Protein 3FSC (pdb70)

Solvent-accessible surface area: 24774 Å² total; per-residue (Å²): 91,97,60,25,202,51,12,84,65,61,134,48,20,104,53,22,114,84,0,38,0,46,69,90,1,72,0,27,105,18,0,53,1,52,42,15,2,50,0,62,104,28,1,68,0,0,18,158,0,40,0,6,26,48,16,126,36,25,122,122,77,194,104,46,61,143,37,60,0,55,0,4,54,80,4,62,0,89,37,55,0,37,0,41,1,45,0,85,2,15,52,60,0,60,3,11,72,108,1,51,0,71,19,67,3,88,0,2,59,47,0,94,2,14,47,94,0,42,0,27,38,100,4,83,0,0,47,45,0,16,4,92,36,56,1,69,0,0,34,100,1,68,0,67,38,13,0,36,1,61,39,91,0,53,0,38,16,30,55,102,99,139,40,144,130,42,97,19,0,21,0,25,61,13,0,14,0,20,34,160,1,41,0,62,26,34,10,59,0,34,56,8,2,20,0,10,78,13,0,31,1,50,157,83,2,72,112,36,10,4,9,56,33,112,48,14,162,112,98,19,33,1,42,139,38,109,56,188,162,79,45,107,11,30,39,5,14,32,113,82,62,96,157,48,12,37,3,65,160,72,68,24,78,56,48,72,178,117,133,84,102,76,22,128,16,6,32,62,60,137,52,25,110,52,25,114,81,0,38,1,41,60,95,0,81,0,25,107,20,0,48,1,48,43,18,2,53,0,68,81,30,1,67,0,0,16,160,0,41,0,6,26,49,15,116,40,25,125,125,85,185,112,40,68,143,35,59,1,56,0,1,60,78,4,61,0,92,39,55,0,37,0,42,1,46,0,77,2,14,49,57,0,58,3,12,73,108,1,49,0,61,15,60,4,95,1,14,60,44,0,93,2,14,49,90,0,45,0,28,37,98,5,97,1,3,51,49,0,21,3,100,30,56,1,68,0,0,34,104,1,68,0,61,34,18,0,35,1,60,40,90,0,49,0,39,16,32,57,100,100,138,36,138,131,43,93,17,0,14,0,35,59,12,0,15,0,20,36,160,0,42,0,63,22,26,16,78,0,43,49,9,2,22,0,8,78,13,1,31,1,46,120,78,1,56,131,45,16,5,6,57,32,115,56,8,130,112,100,45,34,2,102,134,48,106,51,206,165,87,43,114,74,30,35,6,16,34,109,80,64,99,154,48,10,34,2,61,161,69,69,27,60,76,95,94,198

Nearest PDB structures (foldseek):
  3fsb-assembly1_A  TM=1.003E+00  e=9.621E-39  Thermoanaerobacterium thermosaccharolyticum
  7ojp-assembly7_U  TM=4.922E-01  e=7.222E-08  Pseudomonas paraeruginosa PA7
  3mqg-assembly1_B  TM=5.019E-01  e=1.246E-07  Bordetella petrii DSM 12804
  4egg-assembly1_A  TM=6.558E-01  e=7.843E-05  Staphylococcus aureus subsp. aureus COL
  7s45-assembly1_A  TM=4.860E-01  e=1.253E-05  Helicobacter pullorum

InterPro domains:
  IPR001451 Hexapeptide repeat [PF00132] (106-140)
  IPR001451 Hexapeptide repeat [PF14602] (9-30)
  IPR001451 Hexapeptide repeat [PF14602] (181-205)
  IPR011004 Trimeric LpxA-like superfamily [SSF51161] (4-222)
  IPR050179 Transferase hexapeptide repeat [PTHR43300] (99-226)

Radius of gyration: 34.43 Å; Cα contacts (8 Å, |Δi|>4): 1658; chains: 2; bounding box: 48×60×110 Å

B-factor: mean 18.95, std 17.23, range [1.0, 100.0]

Secondary structure (DSSP, 8-state):
-EE-SS-EE-TT-EE-SSEEE-TT-EE-TT-EE-SSEEE-TT-EE-TT-EEEEPPGGGGGTT------EEE-TT-EE-TT-EEESSEEE-TT-EE-SS-EE-SS-EE-SS-EE-TT-EE-SS-EE-SS-EE-TT-EE-TT-EE-TT-EE-TT-EE---SSSS-S-----EE-TT-EE-TT-EE-TT-EE-TT-EEPTT-EE-S-B-TTEEEEETTEEEEEEGGG-B-TTT--B--SGGGT--TTSTTTTS-HHHHHHH-/-EE-TT-EE-TT-EE-SSEEE-TT-EE-TT-EE-SSEEE-TT-EE-TT-EEEEPPHHHHHHT------EEE-TT-EE-TT-EEESSEEE-SS-EE-SS-EE-SS-EE-SS-EE-TT-EE-SS-EE-SS-EE-TT-EE-TT-EE-TT-EE-TT-EE---SSSS-S-----EE-TT-EE-TT-EE-TT-EE-TT-EE-TT-EE-S-B-TTEEEEETTEEEEEEGGG-B-TTT--B--SGGGT--TTSTTTTS-HHHHH-

CATH classification: 2.160.10.10 (+1 more: 6.20.70.30)

Organism: Thermoanaerobacterium thermosaccharolyticum (NCBI:txid1517)

Sequence (516 aa):
NNISKSAIIKEGVIIGENVTIEDNVYIDYGCIIRDNVHIKKGSFIGARSILGEYLVDFYNDRINKKHPLIIGENALIRTENVIYGDTIIGDNFQTGHKVTIRENTKIGNNVKIGTLSDIQHHVYIGNYVNIHSNVFVGEKSIIKDFVWLFPHVVLTNDPTPPSNELLGVTIELFAVIAARSVVLPGIHINEDALVGAGAVVTKDVPKETVVVGNPAREICSIRKIKNKITGEQVYPWRYTFKRGMPWEETDYDTWIKNINNISKSAIIKEGVIIGENVTIEDNVYIDYGCIIRDNVHIKKGSFIGARSILGEYLVDFYNDRINKKHPLIIGENALIRTENVIYGDTIIGDNFQTGHKVTIRENTKIGNNVKIGTLSDIQHHVYIGNYVNIHSNVFVGEKSIIKDFVWLFPHVVLTNDPTPPSNELLGVTIELFAVIAARSVVLPGIHINEDALVGAGAVVTKDVPKETVVVGNPAREICSIRKIKNKITGEQVYPWRYTFKRGMPWEETDYDTWIK

Structure (mmCIF, N/CA/C/O backbone):
data_3FSC
#
_entry.id   3FSC
#
_cell.length_a   67.100
_cell.length_b   67.100
_cell.length_c   112.000
_cell.angle_alpha   90.00
_cell.angle_beta   90.00
_cell.angle_gamma   120.00
#
_symmetry.space_group_name_H-M   'P 3'
#
loop_
_entity.id
_entity.type
_entity.pdbx_description
1 polymer QdtC
2 non-polymer 'COENZYME A'
3 non-polymer '(3R,4S,5R,6R)-4-amino-3,5-dihydroxy-6-methyloxan-2-yl][hydroxy-[[(2R,3S,5R)-3-hydroxy-5-(5-methyl-2,4-dioxopyrimidin-1-yl)oxolan-2-yl]methoxy]phosphoryl] hydrogen phosphate'
4 water water
#
loop_
_atom_site.group_PDB
_atom_site.id
_atom_site.type_symbol
_atom_site.label_atom_id
_atom_site.label_alt_id
_atom_site.label_comp_id
_atom_site.label_asym_id
_atom_site.label_entity_id
_atom_site.label_seq_id
_atom_site.pdbx_PDB_ins_code
_atom_site.Cartn_x
_atom_site.Cartn_y
_atom_site.Cartn_z
_atom_site.occupancy
_atom_site.B_iso_or_equiv
_atom_site.auth_seq_id
_atom_site.auth_comp_id
_atom_site.auth_asym_id
_atom_site.auth_atom_id
_atom_site.pdbx_PDB_model_num
ATOM 1 N N . ASN A 1 3 ? 11.802 13.851 87.267 1.00 43.19 3 ASN A N 1
ATOM 2 C CA . ASN A 1 3 ? 12.572 12.833 86.534 1.00 46.21 3 ASN A CA 1
ATOM 3 C C . ASN A 1 3 ? 12.288 11.377 86.877 1.00 44.55 3 ASN A C 1
ATOM 4 O O . ASN A 1 3 ? 11.656 11.057 87.885 1.00 100.00 3 ASN A O 1
ATOM 9 N N . ASN A 1 4 ? 12.787 10.506 86.008 1.00 40.59 4 ASN A N 1
ATOM 10 C CA . ASN A 1 4 ? 12.627 9.065 86.118 1.00 11.90 4 ASN A CA 1
ATOM 11 C C . ASN A 1 4 ? 13.867 8.371 85.612 1.00 21.04 4 ASN A C 1
ATOM 12 O O . ASN A 1 4 ? 14.000 8.095 84.433 1.00 25.41 4 ASN A O 1
ATOM 17 N N . ILE A 1 5 ? 14.789 8.085 86.511 1.00 25.30 5 ILE A N 1
ATOM 18 C CA . ILE A 1 5 ? 16.014 7.433 86.097 1.00 55.86 5 ILE A CA 1
ATOM 19 C C . ILE A 1 5 ? 16.183 6.063 86.732 1.00 38.26 5 ILE A C 1
ATOM 20 O O . ILE A 1 5 ? 16.115 5.915 87.963 1.00 28.45 5 ILE A O 1
ATOM 25 N N . SER A 1 6 ? 16.418 5.080 85.873 1.00 22.96 6 SER A N 1
ATOM 26 C CA . SER A 1 6 ? 16.605 3.704 86.308 1.00 21.40 6 SER A CA 1
ATOM 27 C C . SER A 1 6 ? 17.771 3.458 87.248 1.00 34.46 6 SER A C 1
ATOM 28 O O . SER A 1 6 ? 18.761 4.161 87.173 1.00 20.11 6 SER A O 1
ATOM 31 N N . LYS A 1 7 ? 17.631 2.510 88.173 1.00 41.03 7 LYS A N 1
ATOM 32 C CA . LYS A 1 7 ? 18.689 2.189 89.131 1.00 23.24 7 LYS A CA 1
ATOM 33 C C . LYS A 1 7 ? 19.860 1.503 88.392 1.00 13.81 7 LYS A C 1
ATOM 34 O O . LYS A 1 7 ? 21.005 1.569 88.895 1.00 33.74 7 LYS A O 1
ATOM 40 N N . SER A 1 8 ? 19.559 0.871 87.242 1.00 24.41 8 SER A N 1
ATOM 41 C CA . SER A 1 8 ? 20.561 0.191 86.398 1.00 22.49 8 SER A CA 1
ATOM 42 C C . SER A 1 8 ? 21.267 1.177 85.463 1.00 24.80 8 SER A C 1
ATOM 43 O O . SER A 1 8 ? 22.302 0.877 84.893 1.00 26.93 8 SER A O 1
ATOM 46 N N . ALA A 1 9 ? 20.738 2.382 85.325 1.00 15.00 9 ALA A N 1
ATOM 47 C CA . ALA A 1 9 ? 21.446 3.341 84.499 1.00 28.80 9 ALA A CA 1
ATOM 48 C C . ALA A 1 9 ? 22.798 3.663 85.153 1.00 34.33 9 ALA A C 1
ATOM 49 O O . ALA A 1 9 ? 22.895 3.740 86.380 1.00 24.28 9 ALA A O 1
ATOM 51 N N . ILE A 1 10 ? 23.850 3.862 84.352 1.00 15.74 10 ILE A N 1
ATOM 52 C CA . ILE A 1 10 ? 25.174 4.231 84.881 1.00 12.50 10 ILE A CA 1
ATOM 53 C C . ILE A 1 10 ? 25.329 5.678 84.414 1.00 30.32 10 ILE A C 1
ATOM 54 O O . ILE A 1 10 ? 25.264 5.942 83.216 1.00 31.83 10 ILE A O 1
ATOM 59 N N . ILE A 1 11 ? 25.517 6.605 85.340 1.00 18.80 11 ILE A N 1
ATOM 60 C CA . ILE A 1 11 ? 25.625 8.021 85.035 1.00 22.05 11 ILE A CA 1
ATOM 61 C C . ILE A 1 11 ? 26.977 8.474 85.551 1.00 37.88 11 ILE A C 1
ATOM 62 O O . ILE A 1 11 ? 27.166 8.657 86.757 1.00 29.83 11 ILE A O 1
ATOM 67 N N . LYS A 1 12 ? 27.921 8.670 84.642 1.00 27.68 12 LYS A N 1
ATOM 68 C CA . LYS A 1 12 ? 29.256 9.075 85.052 1.00 16.15 12 LYS A CA 1
ATOM 69 C C . LYS A 1 12 ? 29.389 10.461 85.651 1.00 14.43 12 LYS A C 1
ATOM 70 O O . LYS A 1 12 ? 28.478 11.280 85.650 1.00 19.36 12 LYS A O 1
ATOM 76 N N . GLU A 1 13 ? 30.563 10.790 86.164 1.00 16.73 13 GLU A N 1
ATOM 77 C CA . GLU A 1 13 ? 30.549 12.142 86.686 1.00 31.07 13 GLU A CA 1
ATOM 78 C C . GLU A 1 13 ? 30.602 13.251 85.653 1.00 61.58 13 GLU A C 1
ATOM 79 O O . GLU A 1 13 ? 30.954 13.070 84.485 1.00 17.60 13 GLU A O 1
ATOM 85 N N . GLY A 1 14 ? 30.241 14.423 86.148 1.00 33.61 14 GLY A N 1
ATOM 86 C CA . GLY A 1 14 ? 30.217 15.632 85.341 1.00 23.31 14 GLY A CA 1
ATOM 87 C C . GLY A 1 14 ? 28.872 15.665 84.647 1.00 19.83 14 GLY A C 1
ATOM 88 O O . GLY A 1 14 ? 28.492 16.703 84.094 1.00 33.43 14 GLY A O 1
ATOM 89 N N . VAL A 1 15 ? 28.147 14.548 84.655 1.00 17.88 15 VAL A N 1
ATOM 90 C CA . VAL A 1 15 ? 26.859 14.630 83.986 1.00 31.01 15 VAL A CA 1
ATOM 91 C C . VAL A 1 15 ? 25.916 15.674 84.609 1.00 35.32 15 VAL A C 1
ATOM 92 O O . VAL A 1 15 ? 25.862 15.811 85.821 1.00 20.21 15 VAL A O 1
ATOM 96 N N . ILE A 1 16 ? 25.211 16.448 83.786 1.00 28.92 16 ILE A N 1
ATOM 97 C CA . ILE A 1 16 ? 24.282 17.481 84.248 1.00 29.17 16 ILE A CA 1
ATOM 98 C C . ILE A 1 16 ? 22.924 17.067 83.705 1.00 27.63 16 ILE A C 1
ATOM 99 O O . ILE A 1 16 ? 22.774 16.864 82.503 1.00 20.77 16 ILE A O 1
ATOM 104 N N . ILE A 1 17 ? 21.934 16.922 84.582 1.00 25.81 17 ILE A N 1
ATOM 105 C CA . ILE A 1 17 ? 20.583 16.526 84.186 1.00 17.41 17 ILE A CA 1
ATOM 106 C C . ILE A 1 17 ? 19.508 17.563 84.468 1.00 34.52 17 ILE A C 1
ATOM 107 O O . ILE A 1 17 ? 19.496 18.148 85.554 1.00 25.13 17 ILE A O 1
ATOM 112 N N . GLY A 1 18 ? 18.614 17.802 83.506 1.00 23.48 18 GLY A N 1
ATOM 113 C CA . GLY A 1 18 ? 17.589 18.822 83.713 1.00 28.73 18 GLY A CA 1
ATOM 114 C C . GLY A 1 18 ? 16.313 18.245 84.301 1.00 18.77 18 GLY A C 1
ATOM 115 O O . GLY A 1 18 ? 16.352 17.292 85.088 1.00 29.66 18 GLY A O 1
ATOM 116 N N . GLU A 1 19 ? 15.172 18.806 83.892 1.00 19.68 19 GLU A N 1
ATOM 117 C CA . GLU A 1 19 ? 13.898 18.305 84.382 1.00 11.98 19 GLU A CA 1
ATOM 118 C C . GLU A 1 19 ? 13.117 17.580 83.323 1.00 25.86 19 GLU A C 1
ATOM 119 O O . GLU A 1 19 ? 13.308 17.807 82.115 1.00 18.93 19 GLU A O 1
ATOM 125 N N . ASN A 1 20 ? 12.223 16.711 83.789 1.00 23.30 20 ASN A N 1
ATOM 126 C CA . ASN A 1 20 ? 11.410 15.957 82.840 1.00 41.21 20 ASN A CA 1
ATOM 127 C C . ASN A 1 20 ? 12.321 15.144 81.929 1.00 28.18 20 ASN A C 1
ATOM 128 O O . ASN A 1 20 ? 12.210 15.116 80.697 1.00 18.22 20 ASN A O 1
ATOM 133 N N . VAL A 1 21 ? 13.237 14.469 82.603 1.00 20.97 21 VAL A N 1
ATOM 134 C CA . VAL A 1 21 ? 14.192 13.600 81.961 1.00 28.86 21 VAL A CA 1
ATOM 135 C C . VAL A 1 21 ? 13.872 12.175 82.376 1.00 25.37 21 VAL A C 1
ATOM 136 O O . VAL A 1 21 ? 13.620 11.879 83.563 1.00 25.85 21 VAL A O 1
ATOM 140 N N . THR A 1 22 ? 13.843 11.292 81.384 1.00 14.83 22 THR A N 1
ATOM 141 C CA . THR A 1 22 ? 13.596 9.874 81.644 1.00 18.80 22 THR A CA 1
ATOM 142 C C . THR A 1 22 ? 14.698 9.020 81.036 1.00 28.47 22 THR A C 1
ATOM 143 O O . THR A 1 22 ? 14.901 8.989 79.826 1.00 26.04 22 THR A O 1
ATOM 147 N N . ILE A 1 23 ? 15.389 8.302 81.904 1.00 22.64 23 ILE A N 1
ATOM 148 C CA . ILE A 1 23 ? 16.482 7.460 81.482 1.00 15.70 23 ILE A CA 1
ATOM 149 C C . ILE A 1 23 ? 16.157 6.058 81.926 1.00 46.61 23 ILE A C 1
ATOM 150 O O . ILE A 1 23 ? 16.091 5.723 83.120 1.00 18.91 23 ILE A O 1
ATOM 155 N N . GLU A 1 24 ? 15.973 5.247 80.900 1.00 18.35 24 GLU A N 1
ATOM 156 C CA . GLU A 1 24 ? 15.646 3.869 81.131 1.00 17.75 24 GLU A CA 1
ATOM 157 C C . GLU A 1 24 ? 16.787 2.981 81.618 1.00 20.40 24 GLU A C 1
ATOM 158 O O . GLU A 1 24 ? 17.940 3.362 81.881 1.00 15.82 24 GLU A O 1
ATOM 164 N N . ASP A 1 25 ? 16.378 1.737 81.749 1.00 17.71 25 ASP A N 1
ATOM 165 C CA . ASP A 1 25 ? 17.248 0.692 82.193 1.00 21.96 25 ASP A CA 1
ATOM 166 C C . ASP A 1 25 ? 18.476 0.484 81.341 1.00 17.98 25 ASP A C 1
ATOM 167 O O . ASP A 1 25 ? 18.365 0.407 80.116 1.00 22.58 25 ASP A O 1
ATOM 172 N N . ASN A 1 26 ? 19.593 0.332 82.054 1.00 17.26 26 ASN A N 1
ATOM 173 C CA . ASN A 1 26 ? 20.899 0.031 81.457 1.00 20.26 26 ASN A CA 1
ATOM 174 C C . ASN A 1 26 ? 21.351 1.016 80.429 1.00 17.82 26 ASN A C 1
ATOM 175 O O . ASN A 1 26 ? 21.926 0.621 79.412 1.00 18.47 26 ASN A O 1
ATOM 180 N N . VAL A 1 27 ? 21.095 2.283 80.699 1.00 34.35 27 VAL A N 1
ATOM 181 C CA . VAL A 1 27 ? 21.523 3.314 79.782 1.00 16.80 27 VAL A CA 1
ATOM 182 C C . VAL A 1 27 ? 22.836 3.679 80.451 1.00 25.27 27 VAL A C 1
ATOM 183 O O . VAL A 1 27 ? 23.000 3.596 81.669 1.00 25.08 27 VAL A O 1
ATOM 187 N N . TYR A 1 28 ? 23.791 4.125 79.657 1.00 22.05 28 TYR A N 1
ATOM 188 C CA . TYR A 1 28 ? 25.050 4.509 80.250 1.00 19.17 28 TYR A CA 1
ATOM 189 C C . TYR A 1 28 ? 25.302 5.894 79.695 1.00 29.92 28 TYR A C 1
ATOM 190 O O . TYR A 1 28 ? 25.321 6.069 78.487 1.00 21.11 28 TYR A O 1
ATOM 199 N N . ILE A 1 29 ? 25.476 6.871 80.569 1.00 13.52 29 ILE A N 1
ATOM 200 C CA . ILE A 1 29 ? 25.762 8.248 80.187 1.00 16.03 29 ILE A CA 1
ATOM 201 C C . ILE A 1 29 ? 27.142 8.585 80.651 1.00 27.32 29 ILE A C 1
ATOM 202 O O . ILE A 1 29 ? 27.390 8.752 81.853 1.00 16.40 29 ILE A O 1
ATOM 207 N N . ASP A 1 30 ? 28.021 8.673 79.664 1.00 23.63 30 ASP A N 1
ATOM 208 C CA . ASP A 1 30 ? 29.431 8.958 79.874 1.00 20.89 30 ASP A CA 1
ATOM 209 C C . ASP A 1 30 ? 29.788 10.334 80.421 1.00 27.02 30 ASP A C 1
ATOM 210 O O . ASP A 1 30 ? 28.964 11.278 80.430 1.00 18.06 30 ASP A O 1
ATOM 215 N N . TYR A 1 31 ? 31.041 10.452 80.867 1.00 14.36 31 TYR A N 1
ATOM 216 C CA . TYR A 1 31 ? 31.451 11.745 81.416 1.00 18.75 31 TYR A CA 1
ATOM 217 C C . TYR A 1 31 ? 30.983 13.044 80.789 1.00 19.28 31 TYR A C 1
ATOM 218 O O . TYR A 1 31 ? 31.105 13.282 79.585 1.00 17.94 31 TYR A O 1
ATOM 227 N N . GLY A 1 32 ? 30.497 13.909 81.660 1.00 13.79 32 GLY A N 1
ATOM 228 C CA . GLY A 1 32 ? 30.126 15.238 81.253 1.00 11.37 32 GLY A CA 1
ATOM 229 C C . GLY A 1 32 ? 28.991 15.508 80.321 1.00 19.45 32 GLY A C 1
ATOM 230 O O . GLY A 1 32 ? 28.856 16.640 79.858 1.00 12.61 32 GLY A O 1
ATOM 231 N N . CYS A 1 33 ? 28.132 14.535 80.075 1.00 15.76 33 CYS A N 1
ATOM 232 C CA . CYS A 1 33 ? 27.063 14.934 79.180 1.00 10.22 33 CYS A CA 1
ATOM 233 C C . CYS A 1 33 ? 26.130 15.917 79.843 1.00 34.81 33 CYS A C 1
ATOM 234 O O . CYS A 1 33 ? 25.945 15.941 81.057 1.00 20.23 33 CYS A O 1
ATOM 237 N N . ILE A 1 34 ? 25.476 16.702 79.007 1.00 14.92 34 ILE A N 1
ATOM 238 C CA . ILE A 1 34 ? 24.494 17.624 79.517 1.00 11.93 34 ILE A CA 1
ATOM 239 C C . ILE A 1 34 ? 23.184 17.123 78.936 1.00 21.35 34 ILE A C 1
ATOM 240 O O . ILE A 1 34 ? 22.997 16.996 77.711 1.00 16.99 34 ILE A O 1
ATOM 245 N N . ILE A 1 35 ? 22.300 16.787 79.867 1.00 15.03 35 ILE A N 1
ATOM 246 C CA . ILE A 1 35 ? 20.977 16.308 79.497 1.00 15.95 35 ILE A CA 1
ATOM 247 C C . ILE A 1 35 ? 20.070 17.453 79.889 1.00 23.66 35 ILE A C 1
ATOM 248 O O . ILE A 1 35 ? 19.826 17.669 81.074 1.00 22.77 35 ILE A O 1
ATOM 253 N N . ARG A 1 36 ? 19.601 18.190 78.892 1.00 18.11 36 ARG A N 1
ATOM 254 C CA . ARG A 1 36 ? 18.718 19.315 79.137 1.00 16.65 36 ARG A CA 1
ATOM 255 C C . ARG A 1 36 ? 17.302 18.744 79.336 1.00 17.98 36 ARG A C 1
ATOM 256 O O . ARG A 1 36 ? 17.058 17.539 79.200 1.00 20.79 36 ARG A O 1
ATOM 264 N N . ASP A 1 37 ? 16.355 19.618 79.660 1.00 17.75 37 ASP A N 1
ATOM 265 C CA . ASP A 1 37 ? 14.977 19.202 79.917 1.00 24.45 37 ASP A CA 1
ATOM 266 C C . ASP A 1 37 ? 14.296 18.469 78.797 1.00 24.92 37 ASP A C 1
ATOM 267 O O . ASP A 1 37 ? 14.614 18.673 77.629 1.00 16.63 37 ASP A O 1
ATOM 272 N N . ASN A 1 38 ? 13.309 17.676 79.194 1.00 21.00 38 ASN A N 1
ATOM 273 C CA . ASN A 1 38 ? 12.477 16.942 78.258 1.00 10.89 38 ASN A CA 1
ATOM 274 C C . ASN A 1 38 ? 13.196 16.004 77.330 1.00 32.03 38 ASN A C 1
ATOM 275 O O . ASN A 1 38 ? 13.037 16.067 76.120 1.00 18.15 38 ASN A O 1
ATOM 280 N N . VAL A 1 39 ? 13.986 15.126 77.924 1.00 13.63 39 VAL A N 1
ATOM 281 C CA . VAL A 1 39 ? 14.700 14.189 77.095 1.00 14.80 39 VAL A CA 1
ATOM 282 C C . VAL A 1 39 ? 14.405 12.812 77.679 1.00 29.65 39 VAL A C 1
ATOM 283 O O . VAL A 1 39 ? 14.485 12.604 78.900 1.00 27.46 39 VAL A O 1
ATOM 287 N N . HIS A 1 40 ? 14.057 11.900 76.781 1.00 21.71 40 HIS A N 1
ATOM 288 C CA . HIS A 1 40 ? 13.778 10.504 77.096 1.00 23.97 40 HIS A CA 1
ATOM 289 C C . HIS A 1 40 ? 14.755 9.532 76.367 1.00 11.82 40 HIS A C 1
ATOM 290 O O . HIS A 1 40 ? 14.787 9.379 75.147 1.00 17.48 40 HIS A O 1
ATOM 297 N N . ILE A 1 41 ? 15.595 8.863 77.135 1.00 15.09 41 ILE A N 1
ATOM 298 C CA . ILE A 1 41 ? 16.534 7.951 76.522 1.00 9.95 41 ILE A CA 1
ATOM 299 C C . ILE A 1 41 ? 16.124 6.507 76.861 1.00 25.45 41 ILE A C 1
ATOM 300 O O . ILE A 1 41 ? 16.152 6.054 78.007 1.00 14.66 41 ILE A O 1
ATOM 305 N N . LYS A 1 42 ? 15.746 5.779 75.823 1.00 11.35 42 LYS A N 1
ATOM 306 C CA . LYS A 1 42 ? 15.322 4.394 75.959 1.00 19.41 42 LYS A CA 1
ATOM 307 C C . LYS A 1 42 ? 16.356 3.348 76.372 1.00 25.57 42 LYS A C 1
ATOM 308 O O . LYS A 1 42 ? 17.568 3.524 76.276 1.00 22.61 42 LYS A O 1
ATOM 314 N N . LYS A 1 43 ? 15.866 2.224 76.874 1.00 31.08 43 LYS A N 1
ATOM 315 C CA . LYS A 1 43 ? 16.781 1.228 77.386 1.00 25.01 43 LYS A CA 1
ATOM 316 C C . LYS A 1 43 ? 17.982 0.733 76.619 1.00 22.77 43 LYS A C 1
ATOM 317 O O . LYS A 1 43 ? 17.978 0.528 75.406 1.00 25.34 43 LYS A O 1
ATOM 323 N N . GLY A 1 44 ? 19.028 0.505 77.380 1.00 14.75 44 GLY A N 1
ATOM 324 C CA . GLY A 1 44 ? 20.235 -0.065 76.800 1.00 12.57 44 GLY A CA 1
ATOM 325 C C . GLY A 1 44 ? 21.145 0.934 76.077 1.00 21.39 44 GLY A C 1
ATOM 326 O O . GLY A 1 44 ? 22.232 0.566 75.641 1.00 20.87 44 GLY A O 1
ATOM 327 N N . SER A 1 45 ? 20.699 2.176 75.925 1.00 26.08 45 SER A N 1
ATOM 328 C CA . SER A 1 45 ? 21.510 3.158 75.207 1.00 22.62 45 SER A CA 1
ATOM 329 C C . SER A 1 45 ? 22.781 3.596 75.883 1.00 24.64 45 SER A C 1
ATOM 330 O O . SER A 1 45 ? 22.880 3.590 77.107 1.00 14.06 45 SER A O 1
ATOM 333 N N . PHE A 1 46 ? 23.742 3.951 75.032 1.00 15.43 46 PHE A N 1
ATOM 334 C CA . PHE A 1 46 ? 25.035 4.473 75.472 1.00 12.61 46 PHE A CA 1
ATOM 335 C C . PHE A 1 46 ? 25.076 5.928 74.971 1.00 33.51 46 PHE A C 1
ATOM 336 O O . PHE A 1 46 ? 24.826 6.221 73.787 1.00 10.91 46 PHE A O 1
ATOM 344 N N . ILE A 1 47 ? 25.355 6.867 75.866 1.00 10.46 47 ILE A N 1
ATOM 345 C CA . ILE A 1 47 ? 25.429 8.269 75.396 1.00 15.37 47 ILE A CA 1
ATOM 346 C C . ILE A 1 47 ? 26.846 8.743 75.626 1.00 38.72 47 ILE A C 1
ATOM 347 O O . ILE A 1 47 ? 27.277 8.791 76.772 1.00 15.88 47 ILE A O 1
ATOM 352 N N . GLY A 1 48 ? 27.571 9.063 74.554 1.00 13.01 48 GLY A N 1
ATOM 353 C CA . GLY A 1 48 ? 28.960 9.479 74.688 1.00 7.60 48 GLY A CA 1
ATOM 354 C C . GLY A 1 48 ? 29.302 10.810 75.376 1.00 15.05 48 GLY A C 1
ATOM 355 O O . GLY A 1 48 ? 28.569 11.816 75.382 1.00 18.06 48 GLY A O 1
ATOM 356 N N . ALA A 1 49 ? 30.503 10.747 75.940 1.00 13.20 49 ALA A N 1
ATOM 357 C CA . ALA A 1 49 ? 31.088 11.816 76.725 1.00 8.13 49 ALA A CA 1
ATOM 358 C C . ALA A 1 49 ? 30.788 13.193 76.195 1.00 23.37 49 ALA A C 1
ATOM 359 O O . ALA A 1 49 ? 31.016 13.463 75.032 1.00 11.42 49 ALA A O 1
ATOM 361 N N . ARG A 1 50 ? 30.333 14.077 77.070 1.00 5.81 50 ARG A N 1
ATOM 362 C CA . ARG A 1 50 ? 30.113 15.447 76.642 1.00 9.98 50 ARG A CA 1
ATOM 363 C C . ARG A 1 50 ? 29.102 15.773 75.592 1.00 23.04 50 ARG A C 1
ATOM 364 O O . ARG A 1 50 ? 29.074 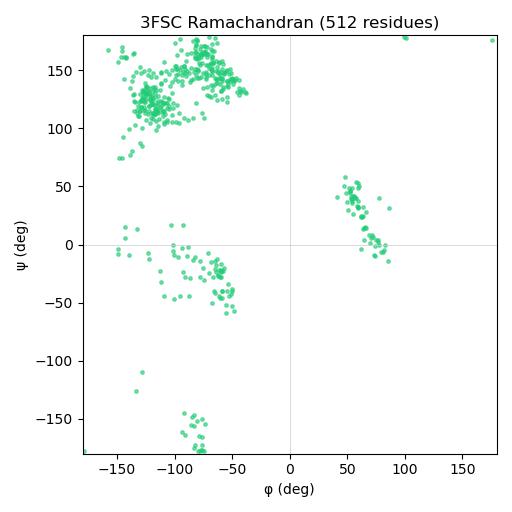16.881 75.089 1.00 18.13 50 ARG A O 1
ATOM 372 N N . SER A 1 51 ? 28.258 14.812 75.301 1.00 11.09 51 SER A N 1
ATOM 373 C CA . SER A 1 51 ? 27.190 15.084 74.343 1.00 15.63 51 SER A CA 1
ATOM 374 C C . SER A 1 51 ? 26.235 16.001 75.105 1.00 16.10 51 SER A C 1
ATOM 375 O O . SER A 1 51 ? 26.305 16.080 76.335 1.00 13.91 51 SER A O 1
ATOM 378 N N . ILE A 1 52 ? 25.351 16.667 74.367 1.00 10.77 52 ILE A N 1
ATOM 379 C CA . ILE A 1 52 ? 24.382 17.581 74.950 1.00 13.15 52 ILE A CA 1
ATOM 380 C C . ILE A 1 52 ? 23.086 17.179 74.281 1.00 20.36 52 ILE A C 1
ATOM 381 O O . ILE A 1 52 ? 22.899 17.303 73.069 1.00 12.14 52 ILE A O 1
ATOM 386 N N . LEU A 1 53 ? 22.192 16.635 75.103 1.00 10.74 53 LEU A N 1
ATOM 387 C CA . LEU A 1 53 ? 20.936 16.187 74.576 1.00 8.14 53 LEU A CA 1
ATOM 388 C C . LEU A 1 53 ? 19.812 17.116 75.032 1.00 13.23 53 LEU A C 1
ATOM 389 O O . LEU A 1 53 ? 19.819 17.569 76.166 1.00 16.16 53 LEU A O 1
ATOM 394 N N . GLY A 1 54 ? 18.877 17.356 74.113 1.00 15.47 54 GLY A N 1
ATOM 395 C CA . GLY A 1 54 ? 17.715 18.234 74.266 1.00 15.30 54 GLY A CA 1
ATOM 396 C C . GLY A 1 54 ? 18.210 19.662 74.124 1.00 28.12 54 GLY A C 1
ATOM 397 O O . GLY A 1 54 ? 17.763 20.531 74.855 1.00 18.77 54 GLY A O 1
ATOM 398 N N . GLU A 1 55 ? 19.128 19.910 73.191 1.00 20.02 55 GLU A N 1
ATOM 399 C CA . GLU A 1 55 ? 19.708 21.240 72.991 1.00 5.82 55 GLU A CA 1
ATOM 400 C C . GLU A 1 55 ? 18.653 22.285 72.666 1.00 11.57 55 GLU A C 1
ATOM 401 O O . GLU A 1 55 ? 17.689 21.987 71.941 1.00 19.38 55 GLU A O 1
ATOM 407 N N . TYR A 1 56 ? 18.839 23.495 73.196 1.00 14.21 56 TYR A N 1
ATOM 408 C CA . TYR A 1 56 ? 17.895 24.587 72.976 1.00 11.82 56 TYR A CA 1
ATOM 409 C C . TYR A 1 56 ? 17.476 25.028 71.547 1.00 16.08 56 TYR A C 1
ATOM 410 O O . TYR A 1 56 ? 18.298 25.389 70.682 1.00 17.20 56 TYR A O 1
ATOM 419 N N . LEU A 1 57 ? 16.167 25.078 71.335 1.00 14.51 57 LEU A N 1
ATOM 420 C CA . LEU A 1 57 ? 15.604 25.571 70.090 1.00 20.48 57 LEU A CA 1
ATOM 421 C C . LEU A 1 57 ? 15.719 27.083 70.259 1.00 27.37 57 LEU A C 1
ATOM 422 O O . LEU A 1 57 ? 15.994 27.613 71.349 1.00 14.72 57 LEU A O 1
ATOM 427 N N . VAL A 1 58 ? 15.502 27.765 69.145 1.00 15.51 58 VAL A N 1
ATOM 428 C CA . VAL 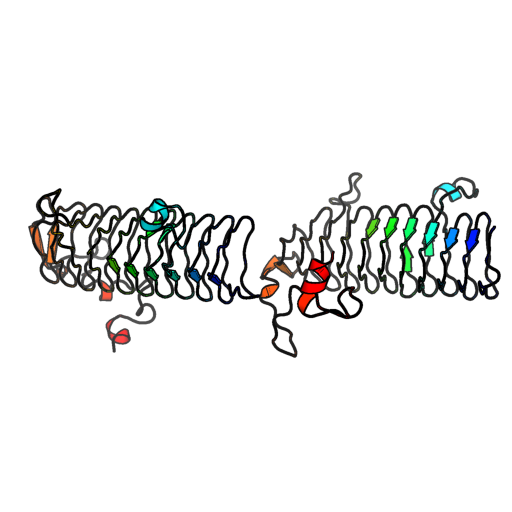A 1 58 ? 15.612 29.202 69.034 1.00 19.53 58 VAL A CA 1
ATOM 429 C C . VAL A 1 58 ? 14.785 29.994 70.012 1.00 15.43 58 VAL A C 1
ATOM 430 O O . VAL A 1 58 ? 15.226 31.017 70.541 1.00 20.28 58 VAL A O 1
ATOM 434 N N . ASP A 1 59 ? 13.578 29.514 70.243 1.00 13.59 59 ASP A N 1
ATOM 435 C CA . ASP A 1 59 ? 12.718 30.187 71.199 1.00 13.94 59 ASP A CA 1
ATOM 436 C C . ASP A 1 59 ? 13.273 30.339 72.614 1.00 22.85 59 ASP A C 1
ATOM 437 O O . ASP A 1 59 ? 12.815 31.163 73.379 1.00 20.83 59 ASP A O 1
ATOM 442 N N . PHE A 1 60 ? 14.255 29.537 72.994 1.00 21.09 60 PHE A N 1
ATOM 443 C CA . PHE A 1 60 ? 14.764 29.637 74.351 1.00 17.51 60 PHE A CA 1
ATOM 444 C C . PHE A 1 60 ? 15.404 30.985 74.524 1.00 18.47 60 PHE A C 1
ATOM 445 O O . PHE A 1 60 ? 15.315 31.640 75.562 1.00 20.02 60 PHE A O 1
ATOM 453 N N . TYR A 1 61 ? 16.134 31.365 73.481 1.00 24.32 61 TYR A N 1
ATOM 454 C CA . TYR A 1 61 ? 16.877 32.617 73.522 1.00 22.83 61 TYR A CA 1
ATOM 455 C C . TYR A 1 61 ? 16.119 33.923 73.645 1.00 48.18 61 TYR A C 1
ATOM 456 O O . TYR A 1 61 ? 16.740 34.941 73.910 1.00 36.32 61 TYR A O 1
ATOM 465 N N . ASN A 1 62 ? 14.804 33.891 73.451 1.00 24.85 62 ASN A N 1
ATOM 466 C CA . ASN A 1 62 ? 13.956 35.083 73.531 1.00 30.92 62 ASN A CA 1
ATOM 467 C C . ASN A 1 62 ? 14.062 35.720 74.911 1.00 42.92 62 ASN A C 1
ATOM 468 O O . ASN A 1 62 ? 14.205 36.938 75.078 1.00 48.50 62 ASN A O 1
ATOM 473 N N . ASP A 1 63 ? 13.972 34.842 75.900 1.00 15.88 63 ASP A N 1
ATOM 474 C CA . ASP A 1 63 ? 14.013 35.266 77.289 1.00 19.26 63 ASP A CA 1
ATOM 475 C C . ASP A 1 63 ? 14.767 34.287 78.163 1.00 51.63 63 ASP A C 1
ATOM 476 O O . ASP A 1 63 ? 14.634 34.334 79.375 1.00 36.23 63 ASP A O 1
ATOM 481 N N . ARG A 1 64 ? 15.536 33.388 77.565 1.00 23.81 64 ARG A N 1
ATOM 482 C CA . ARG A 1 64 ? 16.274 32.421 78.356 1.00 11.73 64 ARG A CA 1
ATOM 483 C C . ARG A 1 64 ? 15.415 31.546 79.210 1.00 15.97 64 ARG A C 1
ATOM 484 O O . ARG A 1 64 ? 15.860 31.096 80.272 1.00 28.91 64 ARG A O 1
ATOM 492 N N . ILE A 1 65 ? 14.212 31.267 78.703 1.00 20.49 65 ILE A N 1
ATOM 493 C CA . ILE A 1 65 ? 13.334 30.373 79.434 1.00 19.75 65 ILE A CA 1
ATOM 494 C C . ILE A 1 65 ? 13.153 29.249 78.451 1.00 17.42 65 ILE A C 1
ATOM 495 O O . ILE A 1 65 ? 12.700 29.464 77.309 1.00 27.13 65 ILE A O 1
ATOM 500 N N . ASN A 1 66 ? 13.559 28.072 78.917 1.00 26.95 66 ASN A N 1
ATOM 501 C CA . ASN A 1 66 ? 13.486 26.849 78.137 1.00 17.83 66 ASN A CA 1
ATOM 502 C C . ASN A 1 66 ? 12.079 26.266 78.034 1.00 39.36 66 ASN A C 1
ATOM 503 O O . ASN A 1 66 ? 11.496 25.829 79.030 1.00 51.33 66 ASN A O 1
ATOM 508 N N . LYS A 1 67 ? 11.544 26.279 76.814 1.00 14.89 67 LYS A N 1
ATOM 509 C CA . LYS A 1 67 ? 10.244 25.696 76.513 1.00 21.91 67 LYS A CA 1
ATOM 510 C C . LYS A 1 67 ? 10.326 24.189 76.284 1.00 15.44 67 LYS A C 1
ATOM 511 O O . LYS A 1 67 ? 11.390 23.524 76.155 1.00 17.35 67 LYS A O 1
ATOM 517 N N . LYS A 1 68 ? 9.139 23.616 76.246 1.00 12.50 68 LYS A N 1
ATOM 518 C CA . LYS A 1 68 ? 9.044 22.188 76.112 1.00 28.38 68 LYS A CA 1
ATOM 519 C C . LYS A 1 68 ? 9.115 21.625 74.719 1.00 11.45 68 LYS A C 1
ATOM 520 O O . LYS A 1 68 ? 8.176 21.779 73.933 1.00 19.08 68 LYS A O 1
ATOM 526 N N . HIS A 1 69 ? 10.236 20.965 74.441 1.00 16.47 69 HIS A N 1
ATOM 527 C CA . HIS A 1 69 ? 10.416 20.369 73.118 1.00 14.43 69 HIS A CA 1
ATOM 528 C C . HIS A 1 69 ? 11.052 19.010 73.296 1.00 23.73 69 HIS A C 1
ATOM 529 O O . HIS A 1 69 ? 12.260 18.839 73.105 1.00 17.52 69 HIS A O 1
ATOM 536 N N . PRO A 1 70 ? 10.250 18.044 73.699 1.00 24.56 70 PRO A N 1
ATOM 537 C CA . PRO A 1 70 ? 10.750 16.689 73.926 1.00 20.34 70 PRO A CA 1
ATOM 538 C C . PRO A 1 70 ? 11.610 16.020 72.854 1.00 18.50 70 PRO A C 1
ATOM 539 O O . PRO A 1 70 ? 11.327 16.074 71.666 1.00 16.88 70 PRO A O 1
ATOM 543 N N . LEU A 1 71 ? 12.640 15.350 73.329 1.00 18.36 71 LEU A N 1
ATOM 544 C CA . LEU A 1 71 ? 13.544 14.581 72.495 1.00 14.95 71 LEU A CA 1
ATOM 545 C C . LEU A 1 71 ? 13.408 13.130 72.991 1.00 23.63 71 LEU A C 1
ATOM 546 O O . LEU A 1 71 ? 13.418 12.835 74.187 1.00 15.34 71 LEU A O 1
ATOM 551 N N . ILE A 1 72 ? 13.304 12.203 72.053 1.00 10.76 72 ILE A N 1
ATOM 552 C CA . ILE A 1 72 ? 13.241 10.803 72.397 1.00 14.08 72 ILE A CA 1
ATOM 553 C C . ILE A 1 72 ? 14.305 10.107 71.588 1.00 12.13 72 ILE A C 1
ATOM 554 O O . ILE A 1 72 ? 14.389 10.257 70.364 1.00 21.22 72 ILE A O 1
ATOM 559 N N . ILE A 1 73 ? 15.077 9.277 72.286 1.00 16.41 73 ILE A N 1
ATOM 560 C CA . ILE A 1 73 ? 16.117 8.460 71.656 1.00 13.26 73 ILE A CA 1
ATOM 561 C C . ILE A 1 73 ? 15.698 7.026 71.974 1.00 39.21 73 ILE A C 1
ATOM 562 O O . ILE A 1 73 ? 15.473 6.710 73.147 1.00 24.44 73 ILE A O 1
ATOM 567 N N . GLY A 1 74 ? 15.580 6.195 70.936 1.00 18.92 74 GLY A N 1
ATOM 568 C CA . GLY A 1 74 ? 15.182 4.782 71.010 1.00 11.73 74 GLY A CA 1
ATOM 569 C C . GLY A 1 74 ? 16.154 3.858 71.748 1.00 7.75 74 GLY A C 1
ATOM 570 O O . GLY A 1 74 ? 17.249 4.262 72.206 1.00 16.32 74 GLY A O 1
ATOM 571 N N . GLU A 1 75 ? 15.762 2.589 71.859 1.00 15.07 75 GLU A N 1
ATOM 572 C CA . GLU A 1 75 ? 16.596 1.640 72.555 1.00 14.34 75 GLU A CA 1
ATOM 573 C C . GLU A 1 75 ? 17.932 1.277 71.902 1.00 14.26 75 GLU A C 1
ATOM 574 O O . GLU A 1 75 ? 18.108 1.303 70.688 1.00 19.14 75 GLU A O 1
ATOM 580 N N . ASN A 1 76 ? 18.894 0.974 72.761 1.00 16.71 76 ASN A N 1
ATOM 581 C CA . ASN A 1 76 ? 20.229 0.566 72.368 1.00 19.34 76 ASN A CA 1
ATOM 582 C C . ASN A 1 76 ? 20.984 1.496 71.478 1.00 11.90 76 ASN A C 1
ATOM 583 O O . ASN A 1 76 ? 21.590 1.027 70.526 1.00 17.13 76 ASN A O 1
ATOM 588 N N . ALA A 1 77 ? 20.916 2.788 71.728 1.00 16.32 77 ALA A N 1
ATOM 589 C CA . ALA A 1 77 ? 21.693 3.686 70.870 1.00 7.67 77 ALA A CA 1
ATOM 590 C C . ALA A 1 77 ? 23.144 3.499 71.252 1.00 16.47 77 ALA A C 1
ATOM 591 O O . ALA A 1 77 ? 23.449 3.124 72.392 1.00 11.60 77 ALA A O 1
ATOM 593 N N . LEU A 1 78 ? 24.027 3.785 70.295 1.00 13.35 78 LEU A N 1
ATOM 594 C CA . LEU A 1 78 ? 25.463 3.830 70.516 1.00 12.70 78 LEU A CA 1
ATOM 595 C C . LEU A 1 78 ? 25.837 5.236 69.936 1.00 10.75 78 LEU A C 1
ATOM 596 O O . LEU A 1 78 ? 26.176 5.411 68.745 1.00 18.46 78 LEU A O 1
ATOM 601 N N . ILE A 1 79 ? 25.685 6.256 70.773 1.00 11.73 79 ILE A N 1
ATOM 602 C CA . ILE A 1 79 ? 25.963 7.665 70.464 1.00 10.51 79 ILE A CA 1
ATOM 603 C C . ILE A 1 79 ? 27.326 8.004 70.995 1.00 21.18 79 ILE A C 1
ATOM 604 O O . ILE A 1 79 ? 27.630 7.826 72.192 1.00 11.27 79 ILE A O 1
ATOM 609 N N . ARG A 1 80 ? 28.168 8.404 70.054 1.00 16.63 80 ARG A N 1
ATOM 610 C CA . ARG A 1 80 ? 29.525 8.765 70.419 1.00 12.99 80 ARG A CA 1
ATOM 611 C C . ARG A 1 80 ? 29.708 10.152 71.060 1.00 6.93 80 ARG A C 1
ATOM 612 O O . ARG A 1 80 ? 28.759 10.911 71.313 1.00 12.44 80 ARG A O 1
ATOM 620 N N . THR A 1 81 ? 30.947 10.508 71.346 1.00 15.14 81 THR A N 1
ATOM 621 C CA . THR A 1 81 ? 31.194 11.750 72.047 1.00 12.82 81 THR A CA 1
ATOM 622 C C . THR A 1 81 ? 30.779 13.026 71.386 1.00 13.43 81 THR A C 1
ATOM 623 O O . THR A 1 81 ? 30.755 13.170 70.159 1.00 10.50 81 THR A O 1
ATOM 627 N N . GLU A 1 82 ? 30.442 13.950 72.268 1.00 17.72 82 GLU A N 1
ATOM 628 C CA . GLU A 1 82 ? 30.042 15.270 71.853 1.00 13.93 82 GLU A CA 1
ATOM 629 C C . GLU A 1 82 ? 28.999 15.416 70.779 1.00 17.74 82 GLU A C 1
ATOM 630 O O . GLU A 1 82 ? 29.102 16.342 69.981 1.00 9.18 82 GLU A O 1
ATOM 636 N N . ASN A 1 83 ? 28.006 14.533 70.773 1.00 10.82 83 ASN A N 1
ATOM 637 C CA . ASN A 1 83 ? 26.908 14.700 69.809 1.00 5.06 83 ASN A CA 1
ATOM 638 C C . ASN A 1 83 ? 25.976 15.755 70.423 1.00 12.27 83 ASN A C 1
ATOM 639 O O . ASN A 1 83 ? 25.747 15.804 71.649 1.00 13.46 83 ASN A O 1
ATOM 644 N N . VAL A 1 84 ? 25.409 16.592 69.566 1.00 8.41 84 VAL A N 1
ATOM 645 C CA . VAL A 1 84 ? 24.488 17.635 70.043 1.00 6.87 84 VAL A CA 1
ATOM 646 C C . VAL A 1 84 ? 23.148 17.299 69.367 1.00 14.02 84 VAL A C 1
ATOM 647 O O . VAL A 1 84 ? 23.049 17.224 68.134 1.00 9.74 84 VAL A O 1
ATOM 651 N N . ILE A 1 85 ? 22.108 17.048 70.167 1.00 9.14 85 ILE A N 1
ATOM 652 C CA . ILE A 1 85 ? 20.848 16.648 69.567 1.00 22.91 85 ILE A CA 1
ATOM 653 C C . ILE A 1 85 ? 19.759 17.526 70.142 1.00 27.04 85 ILE A C 1
ATOM 654 O O . ILE A 1 85 ? 19.620 17.613 71.357 1.00 9.54 85 ILE A O 1
ATOM 659 N N . TYR A 1 86 ? 19.032 18.177 69.237 1.00 10.80 86 TYR A N 1
ATOM 660 C CA . TYR A 1 86 ? 17.936 19.109 69.568 1.00 8.40 86 TYR A CA 1
ATOM 661 C C . TYR A 1 86 ? 16.641 18.475 70.050 1.00 19.72 86 TYR A C 1
ATOM 662 O O . TYR A 1 86 ? 16.399 17.287 69.864 1.00 10.44 86 TYR A O 1
ATOM 671 N N . GLY A 1 87 ? 15.782 19.298 70.644 1.00 20.68 87 GLY A N 1
ATOM 672 C CA . GLY A 1 87 ? 14.493 18.815 71.135 1.00 12.35 87 GLY A CA 1
ATOM 673 C C . GLY A 1 87 ? 13.519 18.761 69.966 1.00 25.88 87 GLY A C 1
ATOM 674 O O . GLY A 1 87 ? 13.878 19.233 68.893 1.00 13.10 87 GLY A O 1
ATOM 675 N N . ASP A 1 88 ? 12.329 18.188 70.166 1.00 12.76 88 ASP A N 1
ATOM 676 C CA . ASP A 1 88 ? 11.343 18.055 69.081 1.00 10.11 88 ASP A CA 1
ATOM 677 C C . ASP A 1 88 ? 11.806 17.105 67.971 1.00 16.09 88 ASP A C 1
ATOM 678 O O . ASP A 1 88 ? 11.428 17.187 66.801 1.00 14.56 88 ASP A O 1
ATOM 683 N N . THR A 1 89 ? 12.640 16.156 68.355 1.00 15.61 89 THR A N 1
ATOM 684 C CA . THR A 1 89 ? 13.170 15.208 67.366 1.00 21.44 89 THR A CA 1
ATOM 685 C C . THR A 1 89 ? 12.974 13.788 67.894 1.00 14.79 89 THR A C 1
ATOM 686 O O . THR A 1 89 ? 12.893 13.554 69.107 1.00 14.42 89 THR A O 1
ATOM 690 N N . ILE A 1 90 ? 12.857 12.831 66.982 1.00 15.85 90 ILE A N 1
ATOM 691 C CA . ILE A 1 90 ? 12.672 11.423 67.368 1.00 20.49 90 ILE A CA 1
ATOM 692 C C . ILE A 1 90 ? 13.680 10.518 66.689 1.00 19.00 90 ILE A C 1
ATOM 693 O O . ILE A 1 90 ? 13.79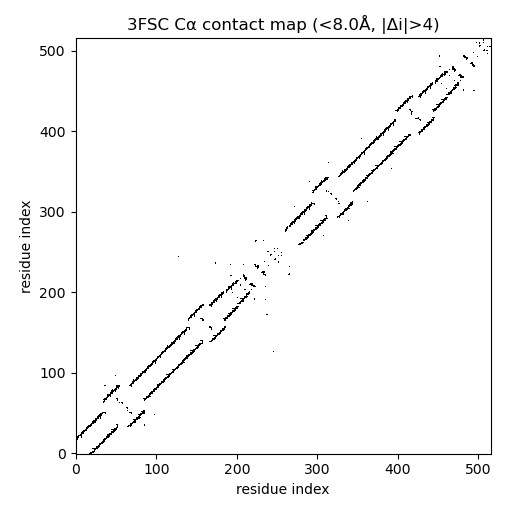1 10.562 65.474 1.00 18.36 90 ILE A O 1
ATOM 698 N N . ILE A 1 91 ? 14.392 9.706 67.465 1.00 11.44 91 ILE A N 1
ATOM 699 C CA . ILE A 1 91 ? 15.369 8.821 66.890 1.00 16.42 91 ILE A CA 1
ATOM 700 C C . ILE A 1 91 ? 14.943 7.444 67.363 1.00 22.08 91 ILE A C 1
ATOM 701 O O . ILE A 1 91 ? 14.670 7.259 68.543 1.00 16.30 91 ILE A O 1
ATOM 706 N N . GLY A 1 92 ? 14.906 6.509 66.426 1.00 21.21 92 GLY A N 1
ATOM 707 C CA . GLY A 1 92 ? 14.508 5.125 66.661 1.00 24.50 92 GLY A CA 1
ATOM 708 C C . GLY A 1 92 ? 15.567 4.255 67.347 1.00 17.60 92 GLY A C 1
ATOM 709 O O . GLY A 1 92 ? 16.562 4.716 67.926 1.00 8.07 92 GLY A O 1
ATOM 710 N N . ASP A 1 93 ? 15.311 2.956 67.285 1.00 14.95 93 ASP A N 1
ATOM 711 C CA . ASP A 1 93 ? 16.216 2.021 67.909 1.00 17.83 93 ASP A CA 1
ATOM 712 C C . ASP A 1 93 ? 17.510 1.685 67.128 1.00 13.32 93 ASP A C 1
ATOM 713 O O . ASP A 1 93 ? 17.642 1.873 65.916 1.00 14.61 93 ASP A O 1
ATOM 718 N N . ASN A 1 94 ? 18.468 1.178 67.899 1.00 13.86 94 ASN A N 1
ATOM 719 C CA . ASN A 1 94 ? 19.769 0.804 67.355 1.00 15.85 94 ASN A CA 1
ATOM 720 C C . ASN A 1 94 ? 20.455 1.901 66.564 1.00 8.24 94 ASN A C 1
ATOM 721 O O . ASN A 1 94 ? 21.085 1.587 65.573 1.00 16.21 94 ASN A O 1
ATOM 726 N N . PHE A 1 95 ? 20.355 3.141 67.012 1.00 13.61 95 PHE A N 1
ATOM 727 C CA . PHE A 1 95 ? 20.998 4.273 66.356 1.00 12.11 95 PHE A CA 1
ATOM 728 C C . PHE A 1 95 ? 22.476 4.253 66.756 1.00 14.06 95 PHE A C 1
ATOM 729 O O . PHE A 1 95 ? 22.788 3.890 67.886 1.00 15.36 95 PHE A O 1
ATOM 737 N N . GLN A 1 96 ? 23.393 4.611 65.854 1.00 14.88 96 GLN A N 1
ATOM 738 C CA . GLN A 1 96 ? 24.835 4.659 66.161 1.00 7.67 96 GLN A CA 1
ATOM 739 C C . GLN A 1 96 ? 25.419 5.929 65.553 1.00 28.24 96 GLN A C 1
ATOM 740 O O . GLN A 1 96 ? 25.064 6.281 64.441 1.00 9.28 96 GLN A O 1
ATOM 750 N N . THR A 1 97 ? 26.326 6.601 66.245 1.00 14.88 97 THR A N 1
ATOM 751 C CA . THR A 1 97 ? 26.919 7.764 65.628 1.00 7.53 97 THR A CA 1
ATOM 752 C C . THR A 1 97 ? 28.383 7.777 65.825 1.00 8.77 97 THR A C 1
ATOM 753 O O . THR A 1 97 ? 28.959 7.081 66.660 1.00 12.36 97 THR A O 1
ATOM 757 N N . GLY A 1 98 ? 28.998 8.635 65.028 1.00 7.86 98 GLY A N 1
ATOM 758 C CA . GLY A 1 98 ? 30.433 8.858 65.150 1.00 8.20 98 GLY A CA 1
ATOM 759 C C . GLY A 1 98 ? 30.537 10.072 66.102 1.00 6.27 98 GLY A C 1
ATOM 760 O O . GLY A 1 98 ? 29.631 10.444 66.852 1.00 9.31 98 GLY A O 1
ATOM 761 N N . HIS A 1 99 ? 31.693 10.726 66.077 1.00 6.55 99 HIS A N 1
ATOM 762 C CA . HIS A 1 99 ? 31.944 11.864 66.968 1.00 14.16 99 HIS A CA 1
ATOM 763 C C . HIS A 1 99 ? 31.477 13.233 66.579 1.00 9.67 99 HIS A C 1
ATOM 764 O O . HIS A 1 99 ? 31.577 13.589 65.392 1.00 10.33 99 HIS A O 1
ATOM 771 N N . LYS A 1 100 ? 31.011 14.009 67.560 1.00 9.98 100 LYS A N 1
ATOM 772 C CA . LYS A 1 100 ? 30.678 15.364 67.193 1.00 4.96 100 LYS A CA 1
ATOM 773 C C . LYS A 1 100 ? 29.710 15.573 66.040 1.00 10.06 100 LYS A C 1
ATOM 774 O O . LYS A 1 100 ? 29.911 16.426 65.163 1.00 10.84 100 LYS A O 1
ATOM 780 N N . VAL A 1 101 ? 28.616 14.838 66.125 1.00 6.80 101 VAL A N 1
ATOM 781 C CA . VAL A 1 101 ? 27.532 14.919 65.175 1.00 4.47 101 VAL A CA 1
ATOM 782 C C . VAL A 1 101 ? 26.535 15.931 65.744 1.00 8.43 101 VAL A C 1
ATOM 783 O O . VAL A 1 101 ? 26.415 16.060 66.975 1.00 11.05 101 VAL A O 1
ATOM 787 N N . THR A 1 102 ? 25.837 16.642 64.853 1.00 9.63 102 THR A N 1
ATOM 788 C CA . THR A 1 102 ? 24.853 17.647 65.271 1.00 19.23 102 THR A CA 1
ATOM 789 C C . THR A 1 102 ? 23.546 17.262 64.591 1.00 14.67 102 THR A C 1
ATOM 790 O O . THR A 1 102 ? 23.502 17.008 63.373 1.00 9.61 102 THR A O 1
ATOM 794 N N . ILE A 1 103 ? 22.482 17.191 65.389 1.00 7.96 103 ILE A N 1
ATOM 795 C CA . ILE A 1 103 ? 21.167 16.848 64.832 1.00 5.22 103 ILE A CA 1
ATOM 796 C C . ILE A 1 103 ? 20.128 17.888 65.307 1.00 18.78 103 ILE A C 1
ATOM 797 O O . ILE A 1 103 ? 19.873 18.028 66.502 1.00 13.96 103 ILE A O 1
ATOM 802 N N . ARG A 1 104 ? 19.520 18.614 64.374 1.00 6.95 104 ARG A N 1
ATOM 803 C CA . ARG A 1 104 ? 18.526 19.627 64.706 1.00 14.83 104 ARG A CA 1
ATOM 804 C C . ARG A 1 104 ? 17.106 19.197 65.101 1.00 13.88 104 ARG A C 1
ATOM 805 O O . ARG A 1 104 ? 16.757 17.998 65.216 1.00 12.67 104 ARG A O 1
ATOM 813 N N . GLU A 1 105 ? 16.259 20.194 65.319 1.00 11.46 105 GLU A N 1
ATOM 814 C CA . GLU A 1 105 ? 14.905 19.891 65.759 1.00 13.15 105 GLU A CA 1
ATOM 815 C C . GLU A 1 105 ? 13.883 19.503 64.672 1.00 20.68 105 GLU A C 1
ATOM 816 O O . GLU A 1 105 ? 14.126 19.746 63.486 1.00 12.10 105 GLU A O 1
ATOM 822 N N . ASN A 1 106 ? 12.731 18.952 65.068 1.00 15.06 106 ASN A N 1
ATOM 823 C CA . ASN A 1 106 ? 11.678 18.614 64.121 1.00 6.65 106 ASN A CA 1
ATOM 824 C C . ASN A 1 106 ? 12.186 17.612 63.085 1.00 12.89 106 ASN A C 1
ATOM 825 O O . ASN A 1 106 ? 11.763 17.561 61.928 1.00 11.48 106 ASN A O 1
ATOM 830 N N . THR A 1 107 ? 13.095 16.768 63.541 1.00 7.78 107 THR A N 1
ATOM 831 C CA . THR A 1 107 ? 13.689 15.749 62.686 1.00 16.04 107 THR A CA 1
ATOM 832 C C . THR A 1 107 ? 13.349 14.366 63.163 1.00 14.51 107 THR A C 1
ATOM 833 O O . THR A 1 107 ? 13.233 14.123 64.370 1.00 10.70 107 THR A O 1
ATOM 837 N N . LYS A 1 108 ? 13.164 13.477 62.191 1.00 16.13 108 LYS A N 1
ATOM 838 C CA . LYS A 1 108 ? 12.821 12.085 62.471 1.00 10.98 108 LYS A CA 1
ATOM 839 C C . LYS A 1 108 ? 13.801 11.120 61.832 1.00 20.93 108 LYS A C 1
ATOM 840 O O . LYS A 1 108 ? 14.062 11.106 60.613 1.00 10.60 108 LYS A O 1
ATOM 846 N N . ILE A 1 109 ? 14.336 10.268 62.696 1.00 10.26 109 ILE A N 1
ATOM 847 C CA . ILE A 1 109 ? 15.333 9.293 62.266 1.00 8.17 109 ILE A CA 1
ATOM 848 C C . ILE A 1 109 ? 14.820 7.909 62.632 1.00 18.30 109 ILE A C 1
ATOM 849 O O . ILE A 1 109 ? 14.397 7.676 63.761 1.00 12.35 109 ILE A O 1
ATOM 854 N N . GLY A 1 110 ? 14.859 7.009 61.664 1.00 11.73 110 GLY A N 1
ATOM 855 C CA . GLY A 1 110 ? 14.369 5.644 61.874 1.00 16.34 110 GLY A CA 1
ATOM 856 C C . GLY A 1 110 ? 15.245 4.745 62.725 1.00 12.27 110 GLY A C 1
ATOM 857 O O . GLY A 1 110 ? 16.029 5.244 63.560 1.00 11.26 110 GLY A O 1
ATOM 858 N N . ASN A 1 111 ? 15.115 3.432 62.487 1.00 9.14 111 ASN A N 1
ATOM 859 C CA . ASN A 1 111 ? 15.893 2.416 63.215 1.00 14.56 111 ASN A CA 1
ATOM 860 C C . ASN A 1 111 ? 17.086 1.924 62.443 1.00 17.21 111 ASN A C 1
ATOM 861 O O . ASN A 1 111 ? 17.097 1.889 61.213 1.00 14.03 111 ASN A O 1
ATOM 866 N N . ASN A 1 112 ? 18.087 1.525 63.204 1.00 10.14 112 ASN A N 1
ATOM 867 C CA . ASN A 1 112 ? 19.323 1.004 62.631 1.00 11.41 112 ASN A CA 1
ATOM 868 C C . ASN A 1 112 ? 19.976 1.947 61.661 1.00 10.54 112 ASN A C 1
ATOM 869 O O . ASN A 1 112 ? 20.452 1.572 60.565 1.00 11.30 112 ASN A O 1
ATOM 874 N N . VAL A 1 113 ? 19.933 3.204 62.070 1.00 11.57 113 VAL A N 1
ATOM 875 C CA . VAL A 1 113 ? 20.528 4.273 61.278 1.00 9.95 113 VAL A CA 1
ATOM 876 C C . VAL A 1 113 ? 21.875 4.609 61.866 1.00 13.45 113 VAL A C 1
ATOM 877 O O . VAL A 1 113 ? 22.073 4.574 63.084 1.00 13.80 113 VAL A O 1
ATOM 881 N N . LYS A 1 114 ? 22.819 4.898 60.977 1.00 11.44 114 LYS A N 1
ATOM 882 C CA . LYS A 1 114 ? 24.173 5.253 61.395 1.00 8.00 114 LYS A CA 1
ATOM 883 C C . LYS A 1 114 ? 24.548 6.623 60.862 1.00 12.73 114 LYS A C 1
ATOM 884 O O . LYS A 1 114 ? 24.358 6.861 59.680 1.00 8.78 114 LYS A O 1
ATOM 890 N N . ILE A 1 115 ? 25.036 7.524 61.705 1.00 11.87 115 ILE A N 1
ATOM 891 C CA . ILE A 1 115 ? 25.411 8.879 61.268 1.00 6.56 115 ILE A CA 1
ATOM 892 C C . ILE A 1 115 ? 26.807 9.132 61.767 1.00 13.02 115 ILE A C 1
ATOM 893 O O . ILE A 1 115 ? 27.130 9.122 62.972 1.00 11.74 115 ILE A O 1
ATOM 898 N N . GLY A 1 116 ? 27.676 9.350 60.807 1.00 7.26 116 GLY A N 1
ATOM 899 C CA . GLY A 1 116 ? 29.092 9.502 61.129 1.00 3.89 116 GLY A CA 1
ATOM 900 C C . GLY A 1 116 ? 29.619 10.844 61.616 1.00 8.25 116 GLY A C 1
ATOM 901 O O . GLY A 1 116 ? 28.968 11.903 61.604 1.00 8.61 116 GLY A O 1
ATOM 902 N N . THR A 1 117 ? 30.869 10.752 62.027 1.00 9.01 117 THR A N 1
ATOM 903 C CA . THR A 1 117 ? 31.635 11.863 62.590 1.00 4.38 117 THR A CA 1
ATOM 904 C C . THR A 1 117 ? 31.466 13.167 61.823 1.00 8.68 117 THR A C 1
ATOM 905 O O . THR A 1 117 ? 31.629 13.190 60.595 1.00 10.42 117 THR A O 1
ATOM 909 N N . LEU A 1 118 ? 31.133 14.207 62.584 1.00 6.19 118 LEU A N 1
ATOM 910 C CA . LEU A 1 118 ? 30.934 15.573 62.068 1.00 10.83 118 LEU A CA 1
ATOM 911 C C . LEU A 1 118 ? 29.622 15.728 61.290 1.00 10.20 118 LEU A C 1
ATOM 912 O O . LEU A 1 118 ? 29.252 16.879 60.949 1.00 11.89 118 LEU A O 1
ATOM 917 N N . SER A 1 119 ? 28.912 14.640 60.990 1.00 5.64 119 SER A N 1
ATOM 918 C CA . SER A 1 119 ? 27.691 14.933 60.230 1.00 5.07 119 SER A CA 1
ATOM 919 C C . SER A 1 119 ? 26.769 15.971 60.847 1.00 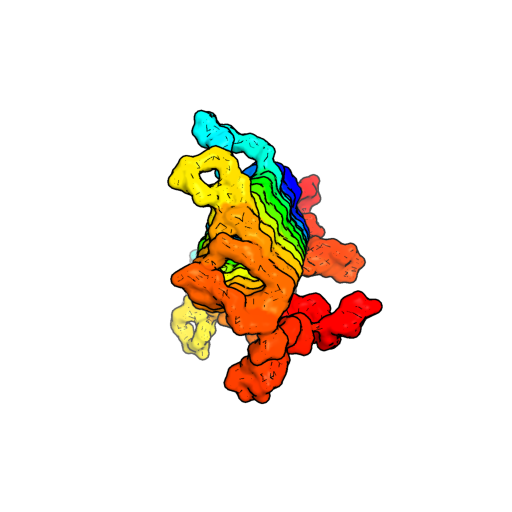15.81 119 SER A C 1
ATOM 920 O O . SER A 1 119 ? 26.625 16.094 62.082 1.00 10.59 119 SER A O 1
ATOM 923 N N . ASP A 1 120 ? 26.114 16.715 59.957 1.00 5.01 120 ASP A N 1
ATOM 924 C CA . ASP A 1 120 ? 25.225 17.814 60.394 1.00 7.24 120 ASP A CA 1
ATOM 925 C C . ASP A 1 120 ? 23.842 17.626 59.801 1.00 16.40 120 ASP A C 1
ATOM 926 O O . ASP A 1 120 ? 23.667 17.795 58.589 1.00 8.31 120 ASP A O 1
ATOM 931 N N . ILE A 1 121 ? 22.901 17.232 60.650 1.00 5.76 121 ILE A N 1
ATOM 932 C CA . ILE A 1 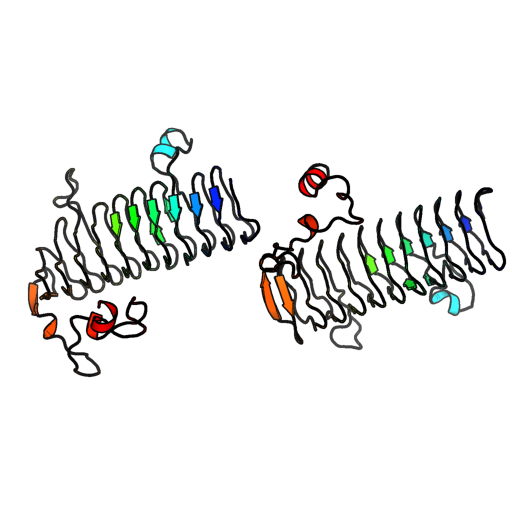121 ? 21.514 17.011 60.197 1.00 13.61 121 ILE A CA 1
ATOM 933 C C . ILE A 1 121 ? 20.721 18.247 60.627 1.00 12.63 121 ILE A C 1
ATOM 934 O O . ILE A 1 121 ? 20.689 18.610 61.818 1.00 9.49 121 ILE A O 1
ATOM 939 N N . GLN A 1 122 ? 20.121 18.923 59.658 1.00 4.78 122 GLN A N 1
ATOM 940 C CA . GLN A 1 122 ? 19.395 20.160 59.952 1.00 5.96 122 GLN A CA 1
ATOM 941 C C . GLN A 1 122 ? 17.999 19.810 60.462 1.00 8.39 122 GLN A C 1
ATOM 942 O O . GLN A 1 122 ? 17.703 18.622 60.658 1.00 7.02 122 GLN A O 1
ATOM 948 N N . HIS A 1 123 ? 17.156 20.819 60.631 1.00 10.71 123 HIS A N 1
ATOM 949 C CA . HIS A 1 123 ? 15.801 20.618 61.141 1.00 9.42 123 HIS A CA 1
ATOM 950 C C . HIS A 1 123 ? 14.857 20.105 60.071 1.00 15.48 123 HIS A C 1
ATOM 951 O O . HIS A 1 123 ? 15.141 20.248 58.849 1.00 8.45 123 HIS A O 1
ATOM 958 N N . HIS A 1 124 ? 13.715 19.553 60.502 1.00 7.28 124 HIS A N 1
ATOM 959 C CA . HIS A 1 124 ? 12.755 19.096 59.510 1.00 9.75 124 HIS A CA 1
ATOM 960 C C . HIS A 1 124 ? 13.346 18.169 58.461 1.00 12.21 124 HIS A C 1
ATOM 961 O O . HIS A 1 124 ? 13.087 18.277 57.243 1.00 14.73 124 HIS A O 1
ATOM 968 N N . VAL A 1 125 ? 14.114 17.225 58.965 1.00 10.52 125 VAL A N 1
ATOM 969 C CA . VAL A 1 125 ? 14.704 16.232 58.091 1.00 11.50 125 VAL A CA 1
ATOM 970 C C . VAL A 1 125 ? 14.023 14.920 58.449 1.00 7.97 125 VAL A C 1
ATOM 971 O O . VAL A 1 125 ? 13.610 14.676 59.605 1.00 16.60 125 VAL A O 1
ATOM 975 N N . TYR A 1 126 ? 13.908 14.082 57.423 1.00 12.02 126 TYR A N 1
ATOM 976 C CA . TYR A 1 126 ? 13.347 12.749 57.548 1.00 10.05 126 TYR A CA 1
ATOM 977 C C . TYR A 1 126 ? 14.405 11.727 57.104 1.00 8.08 126 TYR A C 1
ATOM 978 O O . TYR A 1 126 ? 14.904 11.780 55.955 1.00 13.72 126 TYR A O 1
ATOM 987 N N . ILE A 1 127 ? 14.707 10.802 58.016 1.00 10.55 127 ILE A N 1
ATOM 988 C CA . ILE A 1 127 ? 15.656 9.733 57.723 1.00 9.77 127 ILE A CA 1
ATOM 989 C C . ILE A 1 127 ? 14.977 8.423 58.086 1.00 11.18 127 ILE A C 1
ATOM 990 O O . ILE A 1 127 ? 14.523 8.236 59.221 1.00 19.15 127 ILE A O 1
ATOM 995 N N . GLY A 1 128 ? 14.947 7.515 57.119 1.00 8.16 128 GLY A N 1
ATOM 996 C CA . GLY A 1 128 ? 14.312 6.227 57.330 1.00 9.84 128 GLY A CA 1
ATOM 997 C C . GLY A 1 128 ? 15.165 5.216 58.087 1.00 8.50 128 GLY A C 1
ATOM 998 O O . GLY A 1 128 ? 16.035 5.559 58.910 1.00 15.00 128 GLY A O 1
ATOM 999 N N . ASN A 1 129 ? 14.923 3.938 57.808 1.00 9.67 129 ASN A N 1
ATOM 1000 C CA . ASN A 1 129 ? 15.659 2.895 58.533 1.00 8.46 129 ASN A CA 1
ATOM 1001 C C . ASN A 1 129 ? 16.827 2.316 57.744 1.00 12.22 129 ASN A C 1
ATOM 1002 O O . ASN A 1 129 ? 16.864 2.285 56.502 1.00 15.14 129 ASN A O 1
ATOM 1007 N N . TYR A 1 130 ? 17.793 1.822 58.496 1.00 8.87 130 TYR A N 1
ATOM 1008 C CA . TYR A 1 130 ? 18.967 1.239 57.864 1.00 3.79 130 TYR A CA 1
ATOM 1009 C C . TYR A 1 130 ? 19.654 2.183 56.879 1.00 7.89 130 TYR A C 1
ATOM 1010 O O . TYR A 1 130 ? 20.146 1.742 55.834 1.00 14.46 130 TYR A O 1
ATOM 1019 N N . VAL A 1 131 ? 19.671 3.457 57.256 1.00 11.46 131 VAL A N 1
ATOM 1020 C CA . VAL A 1 131 ? 20.287 4.530 56.499 1.00 5.72 131 VAL A CA 1
ATOM 1021 C C . VAL A 1 131 ? 21.696 4.645 57.071 1.00 14.45 131 VAL A C 1
ATOM 1022 O O . VAL A 1 131 ? 21.855 4.613 58.299 1.00 9.06 131 VAL A O 1
ATOM 1026 N N . ASN A 1 132 ? 22.677 4.811 56.190 1.00 10.48 132 ASN A N 1
ATOM 1027 C CA . ASN A 1 132 ? 24.090 4.976 56.579 1.00 19.23 132 ASN A CA 1
ATOM 1028 C C . ASN A 1 132 ? 24.601 6.337 56.105 1.00 12.95 132 ASN A C 1
ATOM 1029 O O . ASN A 1 132 ? 24.727 6.542 54.886 1.00 11.57 132 ASN A O 1
ATOM 1034 N N . ILE A 1 133 ? 24.877 7.244 57.050 1.00 5.51 133 ILE A N 1
ATOM 1035 C CA . ILE A 1 133 ? 25.376 8.544 56.651 1.00 5.65 133 ILE A CA 1
ATOM 1036 C C . ILE A 1 133 ? 26.741 8.520 57.252 1.00 8.20 133 ILE A C 1
ATOM 1037 O O . ILE A 1 133 ? 26.874 8.308 58.458 1.00 10.46 133 ILE A O 1
ATOM 1042 N N . HIS A 1 134 ? 27.742 8.693 56.394 1.00 10.02 134 HIS A N 1
ATOM 1043 C CA . HIS A 1 134 ? 29.146 8.601 56.811 1.00 5.43 134 HIS A CA 1
ATOM 1044 C C . HIS A 1 134 ? 29.699 9.919 57.360 1.00 5.09 134 HIS A C 1
ATOM 1045 O O . HIS A 1 134 ? 28.940 10.736 57.881 1.00 9.45 134 HIS A O 1
ATOM 1052 N N . SER A 1 135 ? 31.000 10.135 57.311 1.00 8.65 135 SER A N 1
ATOM 1053 C CA . SER A 1 135 ? 31.577 11.365 57.862 1.00 13.22 135 SER A CA 1
ATOM 1054 C C . SER A 1 135 ? 31.271 12.689 57.153 1.00 6.47 135 SER A C 1
ATOM 1055 O O . SER A 1 135 ? 31.353 12.795 55.927 1.00 6.22 135 SER A O 1
ATOM 1058 N N . ASN A 1 136 ? 30.987 13.685 57.995 1.00 6.85 136 ASN A N 1
ATOM 1059 C CA . ASN A 1 136 ? 30.786 15.079 57.615 1.00 5.45 136 ASN A CA 1
ATOM 1060 C C . ASN A 1 136 ? 29.839 15.241 56.421 1.00 13.09 136 ASN A C 1
ATOM 1061 O O . ASN A 1 136 ? 30.148 15.863 55.381 1.00 9.50 136 ASN A O 1
ATOM 1066 N N . VAL A 1 137 ? 28.635 14.721 56.610 1.00 7.84 137 VAL A N 1
ATOM 1067 C CA . VAL A 1 137 ? 27.643 14.844 55.548 1.00 4.74 137 VAL A CA 1
ATOM 1068 C C . VAL A 1 137 ? 26.783 15.972 56.083 1.00 7.41 137 VAL A C 1
ATOM 1069 O O . VAL A 1 137 ? 26.521 16.044 57.297 1.00 9.91 137 VAL A O 1
ATOM 1073 N N . PHE A 1 138 ? 26.381 16.847 55.164 1.00 6.92 138 PHE A N 1
ATOM 1074 C CA . PHE A 1 138 ? 25.477 17.950 55.489 1.00 6.37 138 PHE A CA 1
ATOM 1075 C C . PHE A 1 138 ? 24.112 17.588 54.950 1.00 9.38 138 PHE A C 1
ATOM 1076 O O . PHE A 1 138 ? 23.950 17.385 53.741 1.00 8.71 138 PHE A O 1
ATOM 1084 N N . VAL A 1 139 ? 23.122 17.494 55.833 1.00 3.03 139 VAL A N 1
ATOM 1085 C CA . VAL A 1 139 ? 21.755 17.189 55.392 1.00 9.54 139 VAL A CA 1
ATOM 1086 C C . VAL A 1 139 ? 20.847 18.375 55.653 1.00 13.26 139 VAL A C 1
ATOM 1087 O O . VAL A 1 139 ? 20.429 18.630 56.790 1.00 10.24 139 VAL A O 1
ATOM 1091 N N . GLY A 1 140 ? 20.548 19.139 54.607 1.00 8.71 140 GLY A N 1
ATOM 1092 C CA . GLY A 1 140 ? 19.679 20.313 54.797 1.00 18.44 140 GLY A CA 1
ATOM 1093 C C . GLY A 1 140 ? 18.193 20.080 55.138 1.00 4.29 140 GLY A C 1
ATOM 1094 O O . GLY A 1 140 ? 17.584 19.053 54.833 1.00 8.84 140 GLY A O 1
ATOM 1095 N N . GLU A 1 141 ? 17.592 21.071 55.753 1.00 6.36 141 GLU A N 1
ATOM 1096 C CA . GLU A 1 141 ? 16.165 20.933 56.028 1.00 9.32 141 GLU A CA 1
ATOM 1097 C C . GLU A 1 141 ? 15.336 20.546 54.817 1.00 15.78 141 GLU A C 1
ATOM 1098 O O . GLU A 1 141 ? 15.619 20.947 53.664 1.00 10.41 141 GLU A O 1
ATOM 1104 N N . LYS A 1 142 ? 14.279 19.777 55.119 1.00 9.18 142 LYS A N 1
ATOM 1105 C CA . LYS A 1 142 ? 13.327 19.270 54.137 1.00 6.20 142 LYS A CA 1
ATOM 1106 C C . LYS A 1 142 ? 13.840 18.093 53.321 1.00 13.21 142 LYS A C 1
ATOM 1107 O O . LYS A 1 142 ? 13.166 17.612 52.408 1.00 15.30 142 LYS A O 1
ATOM 1113 N N . SER A 1 143 ? 15.039 17.611 53.623 1.00 12.92 143 SER A N 1
ATOM 1114 C CA . SER A 1 143 ? 15.565 16.464 52.880 1.00 6.49 143 SER A CA 1
ATOM 1115 C C . SER A 1 143 ? 14.757 15.266 53.374 1.00 9.76 143 SER A C 1
ATOM 1116 O O . SER A 1 143 ? 14.373 15.156 54.582 1.00 8.65 143 SER A O 1
ATOM 1119 N N . ILE A 1 144 ? 14.540 14.342 52.441 1.00 6.36 144 ILE A N 1
ATOM 1120 C CA . ILE A 1 144 ? 13.827 13.103 52.794 1.00 9.26 144 ILE A CA 1
ATOM 1121 C C . ILE A 1 144 ? 14.735 11.970 52.361 1.00 12.77 144 ILE A C 1
ATOM 1122 O O . ILE A 1 144 ? 15.053 11.873 51.179 1.00 9.78 144 ILE A O 1
ATOM 1127 N N . ILE A 1 145 ? 15.220 11.178 53.327 1.00 11.71 145 ILE A N 1
ATOM 1128 C CA . ILE A 1 145 ? 16.120 10.070 52.987 1.00 11.62 145 ILE A CA 1
ATOM 1129 C C . ILE A 1 145 ? 15.428 8.766 53.377 1.00 9.64 145 ILE A C 1
ATOM 1130 O O . ILE A 1 145 ? 15.179 8.513 54.554 1.00 11.61 145 ILE A O 1
ATOM 1135 N N . LYS A 1 146 ? 15.085 8.018 52.331 1.00 13.60 146 LYS A N 1
ATOM 1136 C CA . LYS A 1 146 ? 14.391 6.731 52.416 1.00 18.34 146 LYS A CA 1
ATOM 1137 C C . LYS A 1 146 ? 15.263 5.611 52.935 1.00 15.05 146 LYS A C 1
ATOM 1138 O O . LYS A 1 146 ? 16.495 5.729 53.057 1.00 8.69 146 LYS A O 1
ATOM 1144 N N . ASP A 1 147 ? 14.627 4.487 53.225 1.00 12.22 147 ASP A N 1
ATOM 1145 C CA . ASP A 1 147 ? 15.383 3.365 53.802 1.00 10.59 147 ASP A CA 1
ATOM 1146 C C . ASP A 1 147 ? 16.590 2.863 53.006 1.00 12.62 147 ASP A C 1
ATOM 1147 O O . ASP A 1 147 ? 16.522 2.855 51.760 1.00 13.69 147 ASP A O 1
ATOM 1152 N N . PHE A 1 148 ? 17.637 2.366 53.689 1.00 11.82 148 PHE A N 1
ATOM 1153 C CA . PHE A 1 148 ? 18.765 1.784 52.969 1.00 7.62 148 PHE A CA 1
ATOM 1154 C C . PHE A 1 148 ? 19.605 2.665 52.080 1.00 13.24 148 PHE A C 1
ATOM 1155 O O . PHE A 1 148 ? 20.386 2.156 51.260 1.00 13.97 148 PHE A O 1
ATOM 1163 N N . VAL A 1 149 ? 19.440 3.973 52.238 1.00 14.84 149 VAL A N 1
ATOM 1164 C CA . VAL A 1 149 ? 20.237 4.875 51.402 1.00 13.27 149 VAL A CA 1
ATOM 1165 C C . VAL A 1 149 ? 21.610 5.019 52.068 1.00 23.75 149 VAL A C 1
ATOM 1166 O O . VAL A 1 149 ? 21.713 4.920 53.280 1.00 8.16 149 VAL A O 1
ATOM 1170 N N . TRP A 1 150 ? 22.646 5.272 51.274 1.00 7.92 150 TRP A N 1
ATOM 1171 C CA . TRP A 1 150 ? 24.001 5.498 51.784 1.00 5.48 150 TRP A CA 1
ATOM 1172 C C . TRP A 1 150 ? 24.477 6.883 51.337 1.00 13.57 150 TRP A C 1
ATOM 1173 O O . TRP A 1 150 ? 24.405 7.204 50.145 1.00 11.66 150 TRP A O 1
ATOM 1184 N N . LEU A 1 151 ? 24.945 7.677 52.297 1.00 9.58 151 LEU A N 1
ATOM 1185 C CA . LEU A 1 151 ? 25.504 8.997 51.969 1.00 15.35 151 LEU A CA 1
ATOM 1186 C C . LEU A 1 151 ? 26.973 8.899 52.476 1.00 7.32 151 LEU A C 1
ATOM 1187 O O . LEU A 1 151 ? 27.263 8.827 53.689 1.00 7.99 151 LEU A O 1
ATOM 1192 N N . PHE A 1 152 ? 27.875 8.924 51.505 1.00 8.85 152 PHE A N 1
ATOM 1193 C CA . PHE A 1 152 ? 29.323 8.859 51.736 1.00 8.19 152 PHE A CA 1
ATOM 1194 C C . PHE A 1 152 ? 29.953 10.173 52.234 1.00 7.09 152 PHE A C 1
ATOM 1195 O O . PHE A 1 152 ? 29.312 11.241 52.188 1.00 9.58 152 PHE A O 1
ATOM 1203 N N . PRO A 1 153 ? 31.167 10.128 52.767 1.00 6.82 153 PRO A N 1
ATOM 1204 C CA . PRO A 1 153 ? 31.710 11.351 53.355 1.00 3.52 153 PRO A CA 1
ATOM 1205 C C . PRO A 1 153 ? 31.597 12.630 52.536 1.00 23.22 153 PRO A C 1
ATOM 1206 O O . PRO A 1 153 ? 31.769 12.635 51.312 1.00 9.58 153 PRO A O 1
ATOM 1210 N N . HIS A 1 154 ? 31.324 13.719 53.243 1.00 9.83 154 HIS A N 1
ATOM 1211 C CA . HIS A 1 154 ? 31.246 15.034 52.610 1.00 12.09 154 HIS A CA 1
ATOM 1212 C C . HIS A 1 154 ? 30.135 15.217 51.585 1.00 18.69 154 HIS A C 1
ATOM 1213 O O . HIS A 1 154 ? 30.237 16.076 50.718 1.00 9.19 154 HIS A O 1
ATOM 1220 N N . VAL A 1 155 ? 29.055 14.448 51.671 1.00 10.04 155 VAL A N 1
ATOM 1221 C CA . VAL A 1 155 ? 27.967 14.694 50.723 1.00 13.46 155 VAL A CA 1
ATOM 1222 C C . VAL A 1 155 ? 27.193 15.899 51.277 1.00 10.34 155 VAL A C 1
ATOM 1223 O O . VAL A 1 155 ? 27.131 16.108 52.493 1.00 7.23 155 VAL A O 1
ATOM 1227 N N . VAL A 1 156 ? 26.581 16.687 50.398 1.00 6.84 156 VAL A N 1
ATOM 1228 C CA . VAL A 1 156 ? 25.823 17.885 50.845 1.00 4.18 156 VAL A CA 1
ATOM 1229 C C . VAL A 1 156 ? 24.470 17.924 50.100 1.00 8.45 156 VAL A C 1
ATOM 1230 O O . VAL A 1 156 ? 24.463 17.894 48.859 1.00 10.79 156 VAL A O 1
ATOM 1234 N N . LEU A 1 157 ? 23.348 17.938 50.832 1.00 5.58 157 LEU A N 1
ATOM 1235 C CA . LEU A 1 157 ? 22.030 17.959 50.190 1.00 4.84 157 LEU A CA 1
ATOM 1236 C C . LEU A 1 157 ? 21.507 19.360 50.479 1.00 10.10 157 LEU A C 1
ATOM 1237 O O . LEU A 1 157 ? 21.387 19.788 51.652 1.00 8.31 157 LEU A O 1
ATOM 1242 N N . THR A 1 158 ? 21.215 20.070 49.385 1.00 7.82 158 THR A N 1
ATOM 1243 C CA . THR A 1 158 ? 20.793 21.473 49.479 1.00 9.78 158 THR A CA 1
ATOM 1244 C C . THR A 1 158 ? 19.290 21.670 49.376 1.00 6.17 158 THR A C 1
ATOM 1245 O O . THR A 1 158 ? 18.560 20.745 49.082 1.00 10.11 158 THR A O 1
ATOM 1249 N N . ASN A 1 159 ? 18.824 22.891 49.582 1.00 8.00 159 ASN A N 1
ATOM 1250 C CA . ASN A 1 159 ? 17.375 23.131 49.478 1.00 12.78 159 ASN A CA 1
ATOM 1251 C C . ASN A 1 159 ? 16.940 24.520 49.004 1.00 9.83 159 ASN A C 1
ATOM 1252 O O . ASN A 1 159 ? 15.739 24.750 48.753 1.00 9.34 159 ASN A O 1
ATOM 1257 N N . ASP A 1 160 ? 17.864 25.467 48.875 1.00 8.03 160 ASP A N 1
ATOM 1258 C CA . ASP A 1 160 ? 17.402 26.789 48.382 1.00 9.42 160 ASP A CA 1
ATOM 1259 C C . ASP A 1 160 ? 17.784 26.898 46.888 1.00 12.71 160 ASP A C 1
ATOM 1260 O O . ASP A 1 160 ? 18.942 27.075 46.546 1.00 8.11 160 ASP A O 1
ATOM 1265 N N . PRO A 1 161 ? 16.824 26.765 45.976 1.00 16.72 161 PRO A N 1
ATOM 1266 C CA . PRO A 1 161 ? 17.084 26.757 44.537 1.00 12.10 161 PRO A CA 1
ATOM 1267 C C . PRO A 1 161 ? 17.720 27.977 43.909 1.00 11.93 161 PRO A C 1
ATOM 1268 O O . PRO A 1 161 ? 18.383 27.835 42.898 1.00 15.24 161 PRO A O 1
ATOM 1272 N N . THR A 1 162 ? 17.516 29.153 44.492 1.00 10.37 162 THR A N 1
ATOM 1273 C CA . THR A 1 162 ? 18.057 30.410 43.953 1.00 15.29 162 THR A CA 1
ATOM 1274 C C . THR A 1 162 ? 18.291 31.225 45.227 1.00 12.04 162 THR A C 1
ATOM 1275 O O . THR A 1 162 ? 17.506 32.119 45.550 1.00 8.63 162 THR A O 1
ATOM 1279 N N . PRO A 1 163 ? 19.341 30.866 45.973 1.00 10.47 163 PRO A N 1
ATOM 1280 C CA . PRO A 1 163 ? 19.604 31.475 47.274 1.00 11.93 163 PRO A CA 1
ATOM 1281 C C . PRO A 1 163 ? 20.069 32.914 47.382 1.00 7.93 163 PRO A C 1
ATOM 1282 O O . PRO A 1 163 ? 20.798 33.331 46.504 1.00 9.58 163 PRO A O 1
ATOM 1286 N N . PRO A 1 164 ? 19.700 33.696 48.393 1.00 7.98 164 PRO A N 1
ATOM 1287 C CA . PRO A 1 164 ? 18.797 33.292 49.446 1.00 5.77 164 PRO A CA 1
ATOM 1288 C C . PRO A 1 164 ? 17.397 33.570 48.919 1.00 5.46 164 PRO A C 1
ATOM 1289 O O . PRO A 1 164 ? 17.188 34.563 48.204 1.00 14.20 164 PRO A O 1
ATOM 1293 N N . SER A 1 165 ? 16.463 32.677 49.236 1.00 5.98 165 SER A N 1
ATOM 1294 C CA . SER A 1 165 ? 15.057 32.766 48.858 1.00 12.03 165 SER A CA 1
ATOM 1295 C C . SER A 1 165 ? 14.201 32.192 49.949 1.00 12.30 165 SER A C 1
ATOM 1296 O O . SER A 1 165 ? 14.686 31.548 50.889 1.00 11.07 165 SER A O 1
ATOM 1299 N N . ASN A 1 166 ? 12.900 32.422 49.790 1.00 9.82 166 ASN A N 1
ATOM 1300 C CA . ASN A 1 166 ? 11.978 31.990 50.824 1.00 11.62 166 ASN A CA 1
ATOM 1301 C C . ASN A 1 166 ? 11.374 30.610 50.712 1.00 16.17 166 ASN A C 1
ATOM 1302 O O . ASN A 1 166 ? 11.019 30.031 51.734 1.00 37.27 166 ASN A O 1
ATOM 1307 N N . GLU A 1 167 ? 11.245 30.137 49.474 1.00 14.52 167 GLU A N 1
ATOM 1308 C CA . GLU A 1 167 ? 10.638 28.841 49.142 1.00 14.19 167 GLU A CA 1
ATOM 1309 C C . GLU A 1 167 ? 11.657 27.728 48.960 1.00 17.21 167 GLU A C 1
ATOM 1310 O O . GLU A 1 167 ? 12.343 27.685 47.946 1.00 14.71 167 GLU A O 1
ATOM 1316 N N . LEU A 1 168 ? 11.766 26.843 49.942 1.00 14.67 168 LEU A N 1
ATOM 1317 C CA . LEU A 1 168 ? 12.745 25.760 49.830 1.00 15.84 168 LEU A CA 1
ATOM 1318 C C . LEU A 1 168 ? 12.184 24.469 49.269 1.00 15.64 168 LEU A C 1
ATOM 1319 O O . LEU A 1 168 ? 10.997 24.176 49.401 1.00 13.17 168 LEU A O 1
ATOM 1324 N N . LEU A 1 169 ? 13.054 23.693 48.629 1.00 9.63 169 LEU A N 1
ATOM 1325 C CA . LEU A 1 169 ? 12.612 22.436 48.028 1.00 10.13 169 LEU A CA 1
ATOM 1326 C C . LEU A 1 169 ? 13.611 21.373 48.517 1.00 10.77 169 LEU A C 1
ATOM 1327 O O . LEU A 1 169 ? 14.795 21.467 48.173 1.00 9.11 169 LEU A O 1
ATOM 1332 N N . GLY A 1 170 ? 13.159 20.394 49.308 1.00 11.75 170 GLY A N 1
ATOM 1333 C CA . GLY A 1 170 ? 14.089 19.410 49.803 1.00 12.18 170 GLY A CA 1
ATOM 1334 C C . GLY A 1 170 ? 14.363 18.344 48.757 1.00 16.80 170 GLY A C 1
ATOM 1335 O O . GLY A 1 170 ? 13.615 18.097 47.807 1.00 14.44 170 GLY A O 1
ATOM 1336 N N . VAL A 1 171 ? 15.490 17.688 48.976 1.00 5.62 171 VAL A N 1
ATOM 1337 C CA . VAL A 1 171 ? 15.873 16.591 48.077 1.00 9.17 171 VAL A CA 1
ATOM 1338 C C . VAL A 1 171 ? 15.185 15.308 48.571 1.00 13.57 171 VAL A C 1
ATOM 1339 O O . VAL A 1 171 ? 14.955 15.153 49.791 1.00 15.06 171 VAL A O 1
ATOM 1343 N N . THR A 1 172 ? 14.900 14.370 47.656 1.00 10.36 172 THR A N 1
ATOM 1344 C CA . THR A 1 172 ? 14.315 13.097 48.088 1.00 7.25 172 THR A CA 1
ATOM 1345 C C . THR A 1 172 ? 15.213 12.042 47.474 1.00 12.16 172 THR A C 1
ATOM 1346 O O . THR A 1 172 ? 15.471 12.041 46.266 1.00 9.70 172 THR A O 1
ATOM 1350 N N . ILE A 1 173 ? 15.714 11.199 48.365 1.00 10.35 173 ILE A N 1
ATOM 1351 C CA . ILE A 1 173 ? 16.569 10.099 48.018 1.00 8.43 173 ILE A CA 1
ATOM 1352 C C . ILE A 1 173 ? 15.746 8.841 48.368 1.00 9.48 173 ILE A C 1
ATOM 1353 O O . ILE A 1 173 ? 15.462 8.548 49.524 1.00 13.05 173 ILE A O 1
ATOM 1358 N N . GLU A 1 174 ? 15.398 8.126 47.300 1.00 8.05 174 GLU A N 1
ATOM 1359 C CA . GLU A 1 174 ? 14.609 6.912 47.286 1.00 13.39 174 GLU A CA 1
ATOM 1360 C C . GLU A 1 174 ? 15.389 5.684 47.728 1.00 29.54 174 GLU A C 1
ATOM 1361 O O . GLU A 1 174 ? 16.622 5.675 47.816 1.00 11.83 174 GLU A O 1
ATOM 1367 N N . LEU A 1 175 ? 14.645 4.627 48.009 1.00 14.18 175 LEU A N 1
ATOM 1368 C CA . LEU A 1 175 ? 15.277 3.391 48.488 1.00 11.68 175 LEU A CA 1
ATOM 1369 C C . LEU A 1 175 ? 16.549 2.898 47.848 1.00 11.43 175 LEU A C 1
ATOM 1370 O O . LEU A 1 175 ? 16.585 2.790 46.619 1.00 8.62 175 LEU A O 1
ATOM 1375 N N . PHE A 1 176 ? 17.520 2.562 48.707 1.00 6.04 176 PHE A N 1
ATOM 1376 C CA . PHE A 1 176 ? 18.802 1.959 48.353 1.00 8.42 176 PHE A CA 1
ATOM 1377 C C . PHE A 1 176 ? 19.727 2.826 47.501 1.00 13.72 176 PHE A C 1
ATOM 1378 O O . PHE A 1 176 ? 20.778 2.340 47.034 1.00 9.28 176 PHE A O 1
ATOM 1386 N N . ALA A 1 177 ? 19.350 4.070 47.208 1.00 10.53 177 ALA A N 1
ATOM 1387 C CA . ALA A 1 177 ? 20.258 4.870 46.348 1.00 4.25 177 ALA A CA 1
ATOM 1388 C C . ALA A 1 177 ? 21.549 5.159 47.106 1.00 8.16 177 ALA A C 1
ATOM 1389 O O . ALA A 1 177 ? 21.579 5.269 48.342 1.00 9.49 177 ALA A O 1
ATOM 1391 N N . VAL A 1 178 ? 22.644 5.280 46.384 1.00 10.59 178 VAL A N 1
ATOM 1392 C CA . VAL A 1 178 ? 23.900 5.553 47.054 1.00 10.07 178 VAL A CA 1
ATOM 1393 C C . VAL A 1 178 ? 24.428 6.876 46.512 1.00 12.41 178 VAL A C 1
ATOM 1394 O O . VAL A 1 178 ? 24.489 7.056 45.263 1.00 5.06 178 VAL A O 1
ATOM 1398 N N . ILE A 1 179 ? 24.832 7.791 47.407 1.00 8.08 179 ILE A N 1
ATOM 1399 C CA . ILE A 1 179 ? 25.435 9.070 46.916 1.00 12.15 179 ILE A CA 1
ATOM 1400 C C . ILE A 1 179 ? 26.920 8.964 47.292 1.00 9.13 179 ILE A C 1
ATOM 1401 O O . ILE A 1 179 ? 27.240 8.905 48.487 1.00 6.37 179 ILE A O 1
ATOM 1406 N N . ALA A 1 180 ? 27.820 8.822 46.319 1.00 11.61 180 ALA A N 1
ATOM 1407 C CA . ALA A 1 180 ? 29.262 8.663 46.605 1.00 2.60 180 ALA A CA 1
ATOM 1408 C C . ALA A 1 180 ? 29.888 9.947 47.205 1.00 9.38 180 ALA A C 1
ATOM 1409 O O . ALA A 1 180 ? 29.332 11.057 47.183 1.00 8.95 180 ALA A O 1
ATOM 1411 N N . ALA A 1 181 ? 31.087 9.837 47.741 1.00 2.68 181 ALA A N 1
ATOM 1412 C CA . ALA A 1 181 ? 31.655 10.984 48.420 1.00 8.76 181 ALA A CA 1
ATOM 1413 C C . ALA A 1 181 ? 31.828 12.316 47.697 1.00 3.21 181 ALA A C 1
ATOM 1414 O O . ALA A 1 181 ? 32.154 12.343 46.505 1.00 5.11 181 ALA A O 1
ATOM 1416 N N . ARG A 1 182 ? 31.680 13.407 48.467 1.00 7.15 182 ARG A N 1
ATOM 1417 C CA . ARG A 1 182 ? 31.903 14.782 47.996 1.00 10.89 182 ARG A CA 1
ATOM 1418 C C . ARG A 1 182 ? 30.963 15.262 46.868 1.00 2.08 182 ARG A C 1
ATOM 1419 O O . ARG A 1 182 ? 31.217 16.219 46.119 1.00 6.96 182 ARG A O 1
ATOM 1427 N N . SER A 1 183 ? 29.819 14.599 46.836 1.00 4.74 183 SER A N 1
ATOM 1428 C CA . SER A 1 183 ? 28.780 14.954 45.894 1.00 6.23 183 SER A CA 1
ATOM 1429 C C . SER A 1 183 ? 27.871 16.024 46.537 1.00 15.67 183 SER A C 1
ATOM 1430 O O . SER A 1 183 ? 27.616 16.048 47.765 1.00 5.14 183 SER A O 1
ATOM 1433 N N . VAL A 1 184 ? 27.329 16.878 45.675 1.00 7.92 184 VAL A N 1
ATOM 1434 C CA . VAL A 1 184 ? 26.379 17.888 46.146 1.00 2.51 184 VAL A CA 1
ATOM 1435 C C . VAL A 1 184 ? 25.147 17.721 45.294 1.00 13.58 184 VAL A C 1
ATOM 1436 O O . VAL A 1 184 ? 25.238 17.623 44.060 1.00 6.58 184 VAL A O 1
ATOM 1440 N N . VAL A 1 185 ? 24.008 17.694 45.973 1.00 7.75 185 VAL A N 1
ATOM 1441 C CA . VAL A 1 185 ? 22.725 17.570 45.255 1.00 8.04 185 VAL A CA 1
ATOM 1442 C C . VAL A 1 185 ? 21.908 18.878 45.306 1.00 10.45 185 VAL A C 1
ATOM 1443 O O . VAL A 1 185 ? 21.685 19.421 46.393 1.00 9.46 185 VAL A O 1
ATOM 1447 N N . LEU A 1 186 ? 21.468 19.399 44.148 1.00 6.25 186 LEU A N 1
ATOM 1448 C CA . LEU A 1 186 ? 20.731 20.659 44.117 1.00 10.29 186 LEU A CA 1
ATOM 1449 C C . LEU A 1 186 ? 19.302 20.536 44.671 1.00 7.60 186 LEU A C 1
ATOM 1450 O O . LEU A 1 186 ? 18.736 19.416 44.840 1.00 7.29 186 LEU A O 1
ATOM 1455 N N . PRO A 1 187 ? 18.724 21.682 45.023 1.00 9.01 187 PRO A N 1
ATOM 1456 C CA . PRO A 1 187 ? 17.416 21.629 45.629 1.00 10.98 187 PRO A CA 1
ATOM 1457 C C . PRO A 1 187 ? 16.320 20.988 44.804 1.00 19.33 187 PRO A C 1
ATOM 1458 O O . PRO A 1 187 ? 16.271 21.184 43.594 1.00 11.75 187 PRO A O 1
ATOM 1462 N N . GLY A 1 188 ? 15.476 20.231 45.508 1.00 8.15 188 GLY A N 1
ATOM 1463 C CA . GLY A 1 188 ? 14.277 19.545 45.046 1.00 6.88 188 GLY A CA 1
ATOM 1464 C C . GLY A 1 188 ? 14.514 18.360 44.136 1.00 16.62 188 GLY A C 1
ATOM 1465 O O . GLY A 1 188 ? 13.554 17.768 43.635 1.00 21.67 188 GLY A O 1
ATOM 1466 N N . ILE A 1 189 ? 15.777 17.999 43.944 1.00 17.21 189 ILE A N 1
ATOM 1467 C CA . ILE A 1 189 ? 16.099 16.876 43.068 1.00 11.98 189 ILE A CA 1
ATOM 1468 C C . ILE A 1 189 ? 15.621 15.575 43.641 1.00 16.16 189 ILE A C 1
ATOM 1469 O O . ILE A 1 189 ? 15.689 15.338 44.846 1.00 10.31 189 ILE A O 1
ATOM 1474 N N . HIS A 1 190 ? 15.215 14.701 42.740 1.00 15.14 190 HIS A N 1
ATOM 1475 C CA . HIS A 1 190 ? 14.798 13.386 43.171 1.00 11.22 190 HIS A CA 1
ATOM 1476 C C . HIS A 1 190 ? 15.847 12.366 42.776 1.00 11.02 190 HIS A C 1
ATOM 1477 O O . HIS A 1 190 ? 16.126 12.265 41.615 1.00 11.59 190 HIS A O 1
ATOM 1484 N N . ILE A 1 191 ? 16.428 11.609 43.710 1.00 13.21 191 ILE A N 1
ATOM 1485 C CA . ILE A 1 191 ? 17.416 10.600 43.348 1.00 6.59 191 ILE A CA 1
ATOM 1486 C C . ILE A 1 191 ? 16.620 9.307 43.437 1.00 14.83 191 ILE A C 1
ATOM 1487 O O . ILE A 1 191 ? 16.204 8.909 44.538 1.00 15.10 191 ILE A O 1
ATOM 1492 N N . ASN A 1 192 ? 16.369 8.658 42.301 1.00 12.04 192 ASN A N 1
ATOM 1493 C CA . ASN A 1 192 ? 15.555 7.452 42.345 1.00 24.01 192 ASN A CA 1
ATOM 1494 C C . ASN A 1 192 ? 16.104 6.147 42.899 1.00 13.28 192 ASN A C 1
ATOM 1495 O O . ASN A 1 192 ? 17.323 6.032 43.076 1.00 12.68 192 ASN A O 1
ATOM 1500 N N . GLU A 1 193 ? 15.238 5.163 43.162 1.00 14.38 193 GLU A N 1
ATOM 1501 C CA . GLU A 1 193 ? 15.695 3.902 43.732 1.00 11.30 193 GLU A CA 1
ATOM 1502 C C . GLU A 1 193 ? 16.880 3.270 43.068 1.00 19.80 193 GLU A C 1
ATOM 1503 O O . GLU A 1 193 ? 16.954 3.236 41.841 1.00 9.30 193 GLU A O 1
ATOM 1509 N N . ASP A 1 194 ? 17.767 2.712 43.884 1.00 15.06 194 ASP A N 1
ATOM 1510 C CA . ASP A 1 194 ? 18.946 2.065 43.349 1.00 8.36 194 ASP A CA 1
ATOM 1511 C C . ASP A 1 194 ? 19.806 2.830 42.345 1.00 11.91 194 ASP A C 1
ATOM 1512 O O . ASP A 1 194 ? 20.427 2.229 41.455 1.00 18.30 194 ASP A O 1
ATOM 1517 N N . ALA A 1 195 ? 19.807 4.147 42.475 1.00 6.69 195 ALA A N 1
ATOM 1518 C CA . ALA A 1 195 ? 20.584 4.988 41.591 1.00 10.49 195 ALA A CA 1
ATOM 1519 C C . ALA A 1 195 ? 21.966 5.112 42.250 1.00 38.55 195 ALA A C 1
ATOM 1520 O O . ALA A 1 195 ? 22.113 4.789 43.439 1.00 11.28 195 ALA A O 1
ATOM 1522 N N . LEU A 1 196 ? 22.975 5.564 41.505 1.00 7.41 196 LEU A N 1
ATOM 1523 C CA . LEU A 1 196 ? 24.309 5.726 42.103 1.00 5.28 196 LEU A CA 1
ATOM 1524 C C . LEU A 1 196 ? 24.824 7.078 41.628 1.00 13.62 196 LEU A C 1
ATOM 1525 O O . LEU A 1 196 ? 24.861 7.349 40.420 1.00 6.93 196 LEU A O 1
ATOM 1530 N N . VAL A 1 197 ? 25.169 7.944 42.577 1.00 9.81 197 VAL A N 1
ATOM 1531 C CA . VAL A 1 197 ? 25.696 9.254 42.223 1.00 2.78 197 VAL A CA 1
ATOM 1532 C C . VAL A 1 197 ? 27.194 9.051 42.430 1.00 10.59 197 VAL A C 1
ATOM 1533 O O . VAL A 1 197 ? 27.614 8.729 43.541 1.00 7.34 197 VAL A O 1
ATOM 1537 N N . GLY A 1 198 ? 27.997 9.180 41.369 1.00 7.65 198 GLY A N 1
ATOM 1538 C CA . GLY A 1 198 ? 29.444 9.018 41.484 1.00 8.13 198 GLY A CA 1
ATOM 1539 C C . GLY A 1 198 ? 30.141 10.112 42.327 1.00 5.12 198 GLY A C 1
ATOM 1540 O O . GLY A 1 198 ? 29.679 11.273 42.546 1.00 8.59 198 GLY A O 1
ATOM 1541 N N . ALA A 1 199 ? 31.294 9.730 42.843 1.00 10.17 199 ALA A N 1
ATOM 1542 C CA . ALA A 1 199 ? 31.987 10.660 43.713 1.00 11.66 199 ALA A CA 1
ATOM 1543 C C . ALA A 1 199 ? 32.206 12.028 43.087 1.00 5.83 199 ALA A C 1
ATOM 1544 O O . ALA A 1 199 ? 32.585 12.156 41.890 1.00 11.59 199 ALA A O 1
ATOM 1546 N N . GLY A 1 200 ? 31.990 13.032 43.931 1.00 6.53 200 GLY A N 1
ATOM 1547 C CA . GLY A 1 200 ? 32.247 14.417 43.623 1.00 1.01 200 GLY A CA 1
ATOM 1548 C C . GLY A 1 200 ? 31.251 15.068 42.696 1.00 8.26 200 GLY A C 1
ATOM 1549 O O . GLY A 1 200 ? 31.430 16.212 42.314 1.00 5.02 200 GLY A O 1
ATOM 1550 N N . ALA A 1 201 ? 30.221 14.330 42.343 1.00 7.14 201 ALA A N 1
ATOM 1551 C CA . ALA A 1 201 ? 29.281 14.883 41.384 1.00 8.29 201 ALA A CA 1
ATOM 1552 C C . ALA A 1 201 ? 28.517 16.108 41.854 1.00 8.45 201 ALA A C 1
ATOM 1553 O O . ALA A 1 201 ? 28.346 16.333 43.079 1.00 8.02 201 ALA A O 1
ATOM 1555 N N . VAL A 1 202 ? 28.039 16.861 40.865 1.00 9.16 202 VAL A N 1
ATOM 1556 C CA . VAL A 1 202 ? 27.175 18.037 41.096 1.00 10.86 202 VAL A CA 1
ATOM 1557 C C . VAL A 1 202 ? 25.860 17.641 40.432 1.00 6.97 202 VAL A C 1
ATOM 1558 O O . VAL A 1 202 ? 25.743 17.702 39.204 1.00 12.38 202 VAL A O 1
ATOM 1562 N N . VAL A 1 203 ? 24.902 17.170 41.240 1.00 8.02 203 VAL A N 1
ATOM 1563 C CA . VAL A 1 203 ? 23.673 16.662 40.686 1.00 9.56 203 VAL A CA 1
ATOM 1564 C C . VAL A 1 203 ? 22.627 17.758 40.515 1.00 12.55 203 VAL A C 1
ATOM 1565 O O . VAL A 1 203 ? 22.060 18.258 41.491 1.00 6.92 203 VAL A O 1
ATOM 1569 N N . THR A 1 204 ? 22.404 18.133 39.259 1.00 10.08 204 THR A N 1
ATOM 1570 C CA . THR A 1 204 ? 21.472 19.196 38.874 1.00 20.35 204 THR A CA 1
ATOM 1571 C C . THR A 1 204 ? 20.102 18.811 38.336 1.00 13.60 204 THR A C 1
ATOM 1572 O O . THR A 1 204 ? 19.285 19.703 38.093 1.00 8.54 204 THR A O 1
ATOM 1576 N N . LYS A 1 205 ? 19.859 17.516 38.129 1.00 17.35 205 LYS A N 1
ATOM 1577 C CA . LYS A 1 205 ? 18.603 17.006 37.573 1.00 18.16 205 LYS A CA 1
ATOM 1578 C C . LYS A 1 205 ? 18.265 15.702 38.280 1.00 13.72 205 LYS A C 1
ATOM 1579 O O . LYS A 1 205 ? 19.174 15.028 38.787 1.00 12.07 205 LYS A O 1
ATOM 1585 N N . ASP A 1 206 ? 16.999 15.293 38.222 1.00 7.92 206 ASP A N 1
ATOM 1586 C CA . ASP A 1 206 ? 16.614 14.020 38.852 1.00 16.14 206 ASP A CA 1
ATOM 1587 C C . ASP A 1 206 ? 17.423 12.865 38.291 1.00 21.07 206 ASP A C 1
ATOM 1588 O O . ASP A 1 206 ? 17.814 12.844 37.127 1.00 9.83 206 ASP A O 1
ATOM 1593 N N . VAL A 1 207 ? 17.693 11.875 39.119 1.00 6.79 207 VAL A N 1
ATOM 1594 C CA . VAL A 1 207 ? 18.488 10.752 38.636 1.00 7.08 207 VAL A CA 1
ATOM 1595 C C . VAL A 1 207 ? 17.500 9.590 38.596 1.00 11.18 207 VAL A C 1
ATOM 1596 O O . VAL A 1 207 ? 16.929 9.247 39.612 1.00 10.90 207 VAL A O 1
ATOM 1600 N N . PRO A 1 208 ? 17.294 9.023 37.407 1.00 16.31 208 PRO A N 1
ATOM 1601 C CA . PRO A 1 208 ? 16.365 7.918 37.175 1.00 14.90 208 PRO A CA 1
ATOM 1602 C C . PRO A 1 208 ? 16.748 6.634 37.922 1.00 22.81 208 PRO A C 1
ATOM 1603 O O . PRO A 1 208 ? 17.911 6.414 38.184 1.00 12.01 208 PRO A O 1
ATOM 1607 N N . LYS A 1 209 ? 15.796 5.770 38.270 1.00 13.53 209 LYS A N 1
ATOM 1608 C CA . LYS A 1 209 ? 16.109 4.539 38.984 1.00 17.45 209 LYS A CA 1
ATOM 1609 C C . LYS A 1 209 ? 17.212 3.708 38.320 1.00 12.82 209 LYS A C 1
ATOM 1610 O O . LYS A 1 209 ? 17.294 3.652 37.097 1.00 16.46 209 LYS A O 1
ATOM 1616 N N . GLU A 1 210 ? 18.069 3.078 39.112 1.00 14.80 210 GLU A N 1
ATOM 1617 C CA . GLU A 1 210 ? 19.142 2.206 38.603 1.00 12.45 210 GLU A CA 1
ATOM 1618 C C . GLU A 1 210 ? 20.047 2.826 37.582 1.00 13.26 210 GLU A C 1
ATOM 1619 O O . GLU A 1 210 ? 20.554 2.175 36.660 1.00 19.40 210 GLU A O 1
ATOM 1625 N N . THR A 1 211 ? 20.288 4.105 37.788 1.00 11.52 211 THR A N 1
ATOM 1626 C CA . THR A 1 211 ? 21.144 4.807 36.882 1.00 12.56 211 THR A CA 1
ATOM 1627 C C . THR A 1 211 ? 22.334 5.386 37.624 1.00 7.12 211 THR A C 1
ATOM 1628 O O . THR A 1 211 ? 22.203 5.845 38.769 1.00 14.97 211 THR A O 1
ATOM 1632 N N . VAL A 1 212 ? 23.466 5.376 36.930 1.00 8.50 212 VAL A N 1
ATOM 1633 C CA . VAL A 1 212 ? 24.724 5.931 37.443 1.00 7.89 212 VAL A CA 1
ATOM 1634 C C . VAL A 1 212 ? 25.006 7.266 36.743 1.00 10.18 212 VAL A C 1
ATOM 1635 O O . VAL A 1 212 ? 25.052 7.363 35.507 1.00 10.11 212 VAL A O 1
ATOM 1639 N N . VAL A 1 213 ? 25.215 8.302 37.558 1.00 7.68 213 VAL A N 1
ATOM 1640 C CA . VAL A 1 213 ? 25.566 9.628 37.040 1.00 6.56 213 VAL A CA 1
ATOM 1641 C C . VAL A 1 213 ? 26.890 10.070 37.655 1.00 14.66 213 VAL A C 1
ATOM 1642 O O . VAL A 1 213 ? 27.199 9.746 38.797 1.00 11.46 213 VAL A O 1
ATOM 1646 N N . VAL A 1 214 ? 27.682 10.792 36.873 1.00 7.05 214 VAL A N 1
ATOM 1647 C CA . VAL A 1 214 ? 28.958 11.337 37.341 1.00 4.52 214 VAL A CA 1
ATOM 1648 C C . VAL A 1 214 ? 29.252 12.735 36.774 1.00 13.07 214 VAL A C 1
ATOM 1649 O O . VAL A 1 214 ? 28.699 13.141 35.752 1.00 13.94 214 VAL A O 1
ATOM 1653 N N . GLY A 1 215 ? 30.160 13.469 37.396 1.00 9.78 215 GLY A N 1
ATOM 1654 C CA . GLY A 1 215 ? 30.510 14.776 36.840 1.00 12.83 215 GLY A CA 1
ATOM 1655 C C . GLY A 1 215 ? 29.885 16.039 37.424 1.00 14.09 215 GLY A C 1
ATOM 1656 O O . GLY A 1 215 ? 29.074 16.011 38.339 1.00 11.09 215 GLY A O 1
ATOM 1657 N N . ASN A 1 216 ? 30.314 17.148 36.838 1.00 5.92 216 ASN A N 1
ATOM 1658 C CA . ASN A 1 216 ? 29.860 18.471 37.212 1.00 11.71 216 ASN A CA 1
ATOM 1659 C C . ASN A 1 216 ? 29.564 19.157 35.867 1.00 19.96 216 ASN A C 1
ATOM 1660 O O . ASN A 1 216 ? 30.527 19.604 35.207 1.00 15.68 216 ASN A O 1
ATOM 1665 N N . PRO A 1 217 ? 28.288 19.278 35.457 1.00 16.40 217 PRO A N 1
ATOM 1666 C CA . PRO A 1 217 ? 27.093 18.784 36.153 1.00 10.04 217 PRO A CA 1
ATOM 1667 C C . PRO A 1 217 ? 27.063 17.261 35.904 1.00 11.66 217 PRO A C 1
ATOM 1668 O O . PRO A 1 217 ? 27.605 16.740 34.907 1.00 11.99 217 PRO A O 1
ATOM 1672 N N . ALA A 1 218 ? 26.386 16.551 36.804 1.00 8.08 218 ALA A N 1
ATOM 1673 C CA . ALA A 1 218 ? 26.340 15.102 36.689 1.00 7.76 218 ALA A CA 1
ATOM 1674 C C . ALA A 1 218 ? 25.628 14.705 35.427 1.00 20.70 218 ALA A C 1
ATOM 1675 O O . ALA A 1 218 ? 24.654 15.347 35.064 1.00 10.41 218 ALA A O 1
ATOM 1677 N N . ARG A 1 219 ? 26.105 13.649 34.782 1.00 11.22 219 ARG A N 1
ATOM 1678 C CA . ARG A 1 219 ? 25.509 13.120 33.555 1.00 17.21 219 ARG A CA 1
ATOM 1679 C C . ARG A 1 219 ? 25.466 11.602 33.716 1.00 9.19 219 ARG A C 1
ATOM 1680 O O . ARG A 1 219 ? 26.356 10.966 34.322 1.00 11.88 219 ARG A O 1
ATOM 1688 N N . GLU A 1 220 ? 24.404 11.046 33.149 1.00 12.78 220 GLU A N 1
ATOM 1689 C CA . GLU A 1 220 ? 24.169 9.592 33.153 1.00 13.47 220 GLU A CA 1
ATOM 1690 C C . GLU A 1 220 ? 25.238 8.892 32.352 1.00 25.56 220 GLU A C 1
ATOM 1691 O O . GLU A 1 220 ? 25.491 9.276 31.197 1.00 13.41 220 GLU A O 1
ATOM 1701 N N . ILE A 1 221 ? 25.862 7.889 32.952 1.00 11.56 221 ILE A N 1
ATOM 1702 C CA . ILE A 1 221 ? 26.867 7.210 32.171 1.00 21.31 221 ILE A CA 1
ATOM 1703 C C . ILE A 1 221 ? 26.411 5.778 31.874 1.00 19.37 221 ILE A C 1
ATOM 1704 O O . ILE A 1 221 ? 26.903 5.159 30.921 1.00 18.26 221 ILE A O 1
ATOM 1709 N N . CYS A 1 222 ? 25.506 5.220 32.681 1.00 14.14 222 CYS A N 1
ATOM 1710 C CA . CYS A 1 222 ? 25.155 3.852 32.379 1.00 16.26 222 CYS A CA 1
ATOM 1711 C C . CYS A 1 222 ? 24.199 3.333 33.440 1.00 15.66 222 CYS A C 1
ATOM 1712 O O . CYS A 1 222 ? 23.936 4.023 34.408 1.00 12.50 222 CYS A O 1
ATOM 1715 N N . SER A 1 223 ? 23.728 2.105 33.223 1.00 21.97 223 SER A N 1
ATOM 1716 C CA . SER A 1 223 ? 22.850 1.371 34.146 1.00 16.66 223 SER A CA 1
ATOM 1717 C C . SER A 1 223 ? 23.754 0.961 35.341 1.00 12.62 223 SER A C 1
ATOM 1718 O O . SER A 1 223 ? 24.946 0.571 35.191 1.00 9.15 223 SER A O 1
ATOM 1721 N N . ILE A 1 224 ? 23.202 1.007 36.546 1.00 11.03 224 ILE A N 1
ATOM 1722 C CA . ILE A 1 224 ? 24.062 0.599 37.675 1.00 8.99 224 ILE A CA 1
ATOM 1723 C C . ILE A 1 224 ? 24.455 -0.886 37.472 1.00 12.79 224 ILE A C 1
ATOM 1724 O O . ILE A 1 224 ? 25.452 -1.362 38.014 1.00 10.79 224 ILE A O 1
ATOM 1729 N N . ARG A 1 225 ? 23.607 -1.635 36.753 1.00 18.16 225 ARG A N 1
ATOM 1730 C CA . ARG A 1 225 ? 23.834 -3.070 36.540 1.00 10.37 225 ARG A CA 1
ATOM 1731 C C . ARG A 1 225 ? 25.094 -3.363 35.736 1.00 12.09 225 ARG A C 1
ATOM 1732 O O . ARG A 1 225 ? 25.579 -4.491 35.711 1.00 14.98 225 ARG A O 1
ATOM 1740 N N . LYS A 1 226 ? 25.609 -2.360 35.041 1.00 8.79 226 LYS A N 1
ATOM 1741 C CA . LYS A 1 226 ? 26.787 -2.563 34.233 1.00 11.86 226 LYS A CA 1
ATOM 1742 C C . LYS A 1 226 ? 28.069 -2.661 35.024 1.00 22.86 226 LYS A C 1
ATOM 1743 O O . LYS A 1 226 ? 29.094 -3.149 34.541 1.00 18.17 226 LYS A O 1
ATOM 1749 N N . ILE A 1 227 ? 27.991 -2.136 36.239 1.00 15.54 227 ILE A N 1
ATOM 1750 C CA . ILE A 1 227 ? 29.135 -2.107 37.139 1.00 12.45 227 ILE A CA 1
ATOM 1751 C C . ILE A 1 227 ? 29.598 -3.430 37.705 1.00 7.86 227 ILE A C 1
ATOM 1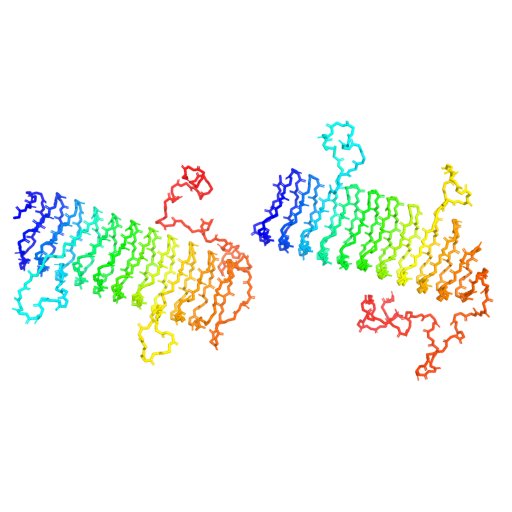752 O O . ILE A 1 227 ? 28.824 -4.197 38.330 1.00 16.39 227 ILE A O 1
ATOM 1757 N N . LYS A 1 228 ? 30.911 -3.641 37.519 1.00 21.50 228 LYS A N 1
ATOM 1758 C CA . LYS A 1 228 ? 31.642 -4.829 37.984 1.00 20.54 228 LYS A CA 1
ATOM 1759 C C . LYS A 1 228 ? 32.526 -4.609 39.229 1.00 12.10 228 LYS A C 1
ATOM 1760 O O . LYS A 1 228 ? 33.197 -3.590 39.310 1.00 21.26 228 LYS A O 1
ATOM 1766 N N . ASN A 1 229 ? 32.517 -5.513 40.193 1.00 19.46 229 ASN A N 1
ATOM 1767 C CA . ASN A 1 229 ? 33.375 -5.302 41.337 1.00 20.63 229 ASN A CA 1
ATOM 1768 C C . ASN A 1 229 ? 34.808 -5.242 40.816 1.00 26.78 229 ASN A C 1
ATOM 1769 O O . ASN A 1 229 ? 35.260 -6.085 40.017 1.00 19.66 229 ASN A O 1
ATOM 1774 N N . LYS A 1 230 ? 35.538 -4.229 41.272 1.00 20.75 230 LYS A N 1
ATOM 1775 C CA . LYS A 1 230 ? 36.935 -4.004 40.852 1.00 17.56 230 LYS A CA 1
ATOM 1776 C C . LYS A 1 230 ? 37.964 -5.065 41.238 1.00 28.77 230 LYS A C 1
ATOM 1777 O O . LYS A 1 230 ? 39.024 -5.185 40.635 1.00 25.62 230 LYS A O 1
ATOM 1783 N N . ILE A 1 231 ? 37.631 -5.844 42.259 1.00 18.01 231 ILE A N 1
ATOM 1784 C CA . ILE A 1 231 ? 38.496 -6.905 42.736 1.00 23.56 231 ILE A CA 1
ATOM 1785 C C . ILE A 1 231 ? 38.039 -8.265 42.222 1.00 24.17 231 ILE A C 1
ATOM 1786 O O . ILE A 1 231 ? 38.864 -9.050 41.708 1.00 24.55 231 ILE A O 1
ATOM 1791 N N . THR A 1 232 ? 36.732 -8.531 42.326 1.00 24.48 232 THR A N 1
ATOM 1792 C CA . THR A 1 232 ? 36.187 -9.815 41.905 1.00 17.37 232 THR A CA 1
ATOM 1793 C C . THR A 1 232 ? 35.573 -9.901 40.523 1.00 36.01 232 THR A C 1
ATOM 1794 O O . THR A 1 232 ? 35.293 -11.019 40.115 1.00 24.52 232 THR A O 1
ATOM 1798 N N . GLY A 1 233 ? 35.353 -8.789 39.821 1.00 19.80 233 GLY A N 1
ATOM 1799 C CA . GLY A 1 233 ? 34.765 -8.792 38.474 1.00 16.89 233 GLY A CA 1
ATOM 1800 C C . GLY A 1 233 ? 33.244 -9.092 38.413 1.00 24.46 233 GLY A C 1
ATOM 1801 O O . GLY A 1 233 ? 32.610 -9.093 37.363 1.00 27.55 233 GLY A O 1
ATOM 1802 N N . GLU A 1 234 ? 32.642 -9.336 39.566 1.00 15.85 234 GLU A N 1
ATOM 1803 C CA . GLU A 1 234 ? 31.215 -9.630 39.654 1.00 14.17 234 GLU A CA 1
ATOM 1804 C C . GLU A 1 234 ? 30.350 -8.370 39.535 1.00 30.25 234 GLU A C 1
ATOM 1805 O O . GLU A 1 234 ? 30.819 -7.271 39.841 1.00 14.26 234 GLU A O 1
ATOM 1811 N N . GLN A 1 235 ? 29.109 -8.524 39.078 1.00 19.51 235 GLN A N 1
ATOM 1812 C CA . GLN A 1 235 ? 28.179 -7.395 38.940 1.00 9.87 235 GLN A CA 1
ATOM 1813 C C . GLN A 1 235 ? 27.856 -6.928 40.376 1.00 21.98 235 GLN A C 1
ATOM 1814 O O . GLN A 1 235 ? 27.556 -7.719 41.274 1.00 14.60 235 GLN A O 1
ATOM 1820 N N . VAL A 1 236 ? 27.918 -5.624 40.613 1.00 12.73 236 VAL A N 1
ATOM 1821 C CA . VAL A 1 236 ? 27.699 -5.163 41.979 1.00 14.51 236 VAL A CA 1
ATOM 1822 C C . VAL A 1 236 ? 26.298 -4.863 42.469 1.00 13.69 236 VAL A C 1
ATOM 1823 O O . VAL A 1 236 ? 25.949 -5.223 43.584 1.00 12.16 236 VAL A O 1
ATOM 1827 N N . TYR A 1 237 ? 25.555 -4.176 41.608 1.00 5.13 237 TYR A N 1
ATOM 1828 C CA . TYR A 1 237 ? 24.221 -3.635 41.868 1.00 18.95 237 TYR A CA 1
ATOM 1829 C C . TYR A 1 237 ? 23.055 -4.337 41.190 1.00 27.42 237 TYR A C 1
ATOM 1830 O O . TYR A 1 237 ? 23.229 -4.864 40.094 1.00 16.56 237 TYR A O 1
ATOM 1839 N N . PRO A 1 238 ? 21.884 -4.331 41.823 1.00 14.11 238 PRO A N 1
ATOM 1840 C CA . PRO A 1 238 ? 21.633 -3.647 43.108 1.00 9.00 238 PRO A CA 1
ATOM 1841 C C . PRO A 1 238 ? 22.474 -4.241 44.204 1.00 15.93 238 PRO A C 1
ATOM 1842 O O . PRO A 1 238 ? 22.630 -5.477 44.290 1.00 13.08 238 PRO A O 1
ATOM 1846 N N . TRP A 1 239 ? 23.004 -3.343 45.036 1.00 14.76 239 TRP A N 1
ATOM 1847 C CA . TRP A 1 239 ? 23.882 -3.760 46.103 1.00 9.15 239 TRP A CA 1
ATOM 1848 C C . TRP A 1 239 ? 23.276 -4.682 47.124 1.00 10.17 239 TRP A C 1
ATOM 1849 O O . TRP A 1 239 ? 24.017 -5.385 47.808 1.00 14.81 239 TRP A O 1
ATOM 1860 N N . ARG A 1 240 ? 21.951 -4.677 47.238 1.00 12.95 240 ARG A N 1
ATOM 1861 C CA . ARG A 1 240 ? 21.344 -5.562 48.231 1.00 15.48 240 ARG A CA 1
ATOM 1862 C C . ARG A 1 240 ? 21.696 -7.032 48.019 1.00 32.94 240 ARG A C 1
ATOM 1863 O O . ARG A 1 240 ? 21.652 -7.808 48.973 1.00 17.56 240 ARG A O 1
ATOM 1871 N N . TYR A 1 241 ? 22.066 -7.435 46.802 1.00 14.44 241 TYR A N 1
ATOM 1872 C CA . TYR A 1 241 ? 22.413 -8.857 46.630 1.00 11.72 241 TYR A CA 1
ATOM 1873 C C . TYR A 1 241 ? 23.866 -9.163 46.774 1.00 11.96 241 TYR A C 1
ATOM 1874 O O . TYR A 1 241 ? 24.227 -10.328 46.627 1.00 16.68 241 TYR A O 1
ATOM 1883 N N . THR A 1 242 ? 24.685 -8.131 46.980 1.00 19.35 242 THR A N 1
ATOM 1884 C CA . THR A 1 242 ? 26.125 -8.334 47.069 1.00 16.09 242 THR A CA 1
ATOM 1885 C C . THR A 1 242 ? 26.720 -7.858 48.373 1.00 13.06 242 THR A C 1
ATOM 1886 O O . THR A 1 242 ? 27.910 -8.161 48.661 1.00 17.92 242 THR A O 1
ATOM 1890 N N . PHE A 1 243 ? 25.914 -7.110 49.127 1.00 10.49 243 PHE A N 1
ATOM 1891 C CA . PHE A 1 243 ? 26.416 -6.547 50.378 1.00 21.97 243 PHE A CA 1
ATOM 1892 C C . PHE A 1 243 ? 25.389 -6.737 51.469 1.00 14.04 243 PHE A C 1
ATOM 1893 O O . PHE A 1 243 ? 24.234 -6.391 51.302 1.00 14.28 243 PHE A O 1
ATOM 1901 N N . LYS A 1 244 ? 25.780 -7.271 52.623 1.00 9.24 244 LYS A N 1
ATOM 1902 C CA . LYS A 1 244 ? 24.731 -7.461 53.651 1.00 14.15 244 LYS A CA 1
ATOM 1903 C C . LYS A 1 244 ? 25.180 -7.207 55.075 1.00 13.12 244 LYS A C 1
ATOM 1904 O O . LYS A 1 244 ? 24.444 -7.429 56.023 1.00 19.60 244 LYS A O 1
ATOM 1910 N N . ARG A 1 245 ? 26.414 -6.732 55.195 1.00 18.91 245 ARG A N 1
ATOM 1911 C CA . ARG A 1 245 ? 26.954 -6.436 56.504 1.00 20.92 245 ARG A CA 1
ATOM 1912 C C . ARG A 1 245 ? 26.044 -5.411 57.149 1.00 34.12 245 ARG A C 1
ATOM 1913 O O . ARG A 1 245 ? 25.799 -4.354 56.576 1.00 17.20 245 ARG A O 1
ATOM 1921 N N . GLY A 1 246 ? 25.554 -5.707 58.339 1.00 18.15 246 GLY A N 1
ATOM 1922 C CA . GLY A 1 246 ? 24.671 -4.770 59.043 1.00 14.68 246 GLY A CA 1
ATOM 1923 C C . GLY A 1 246 ? 23.271 -4.606 58.482 1.00 21.44 246 GLY A C 1
ATOM 1924 O O . GLY A 1 246 ? 22.524 -3.709 58.917 1.00 21.18 246 GLY A O 1
ATOM 1925 N N . MET A 1 247 ? 22.928 -5.450 57.509 1.00 14.54 247 MET A N 1
ATOM 1926 C CA . MET A 1 247 ? 21.586 -5.319 56.947 1.00 19.11 247 MET A CA 1
ATOM 1927 C C . MET A 1 247 ? 20.685 -6.365 57.613 1.00 19.86 247 MET A C 1
ATOM 1928 O O . MET A 1 247 ? 21.178 -7.346 58.178 1.00 14.87 247 MET A O 1
ATOM 1933 N N . PRO A 1 248 ? 19.379 -6.169 57.485 1.00 14.59 248 PRO A N 1
ATOM 1934 C CA . PRO A 1 248 ? 18.431 -7.104 58.090 1.00 20.35 248 PRO A CA 1
ATOM 1935 C C . PRO A 1 248 ? 18.453 -8.471 57.408 1.00 34.64 248 PRO A C 1
ATOM 1936 O O . PRO A 1 248 ? 17.968 -9.457 57.962 1.00 41.03 248 PRO A O 1
ATOM 1940 N N . TRP A 1 249 ? 19.046 -8.591 56.228 1.00 15.75 249 TRP A N 1
ATOM 1941 C CA . TRP A 1 249 ? 19.040 -9.935 55.666 1.00 18.29 249 TRP A CA 1
ATOM 1942 C C . TRP A 1 249 ? 20.432 -10.560 55.860 1.00 26.39 249 TRP A C 1
ATOM 1943 O O . TRP A 1 249 ? 20.819 -11.563 55.221 1.00 23.72 249 TRP A O 1
ATOM 1954 N N . GLU A 1 250 ? 21.200 -9.956 56.763 1.00 14.19 250 GLU A N 1
ATOM 1955 C CA . GLU A 1 250 ? 22.546 -10.449 57.012 1.00 15.32 250 GLU A CA 1
ATOM 1956 C C . GLU A 1 250 ? 22.670 -11.959 57.273 1.00 29.16 250 GLU A C 1
ATOM 1957 O O . GLU A 1 250 ? 23.611 -12.631 56.857 1.00 21.27 250 GLU A O 1
ATOM 1963 N N . GLU A 1 251 ? 21.724 -12.496 58.025 1.00 15.92 251 GLU A N 1
ATOM 1964 C CA . GLU A 1 251 ? 21.748 -13.905 58.390 1.00 35.57 251 GLU A CA 1
ATOM 1965 C C . GLU A 1 251 ? 21.061 -14.831 57.402 1.00 31.46 251 GLU A C 1
ATOM 1966 O O . GLU A 1 251 ? 21.060 -16.045 57.591 1.00 29.64 251 GLU A O 1
ATOM 1972 N N . THR A 1 252 ? 20.488 -14.248 56.356 1.00 18.87 252 THR A N 1
ATOM 1973 C CA . THR A 1 252 ? 19.798 -14.982 55.307 1.00 22.42 252 THR A CA 1
ATOM 1974 C C . THR A 1 252 ? 20.250 -14.450 53.965 1.00 18.03 252 THR A C 1
ATOM 1975 O O . THR A 1 252 ? 21.434 -14.379 53.680 1.00 25.90 252 THR A O 1
ATOM 1979 N N . ASP A 1 253 ? 19.275 -14.058 53.161 1.00 21.40 253 ASP A N 1
ATOM 1980 C CA . ASP A 1 253 ? 19.544 -13.528 51.833 1.00 26.06 253 ASP A CA 1
ATOM 1981 C C . ASP A 1 253 ? 18.433 -12.505 51.518 1.00 21.54 253 ASP A C 1
ATOM 1982 O O . ASP A 1 253 ? 17.349 -12.503 52.106 1.00 21.79 253 ASP A O 1
ATOM 1987 N N . TYR A 1 254 ? 18.681 -11.568 50.624 1.00 17.67 254 TYR A N 1
ATOM 1988 C CA . TYR A 1 254 ? 17.654 -10.556 50.407 1.00 17.78 254 TYR A CA 1
ATOM 1989 C C . TYR A 1 254 ? 16.252 -11.050 50.034 1.00 12.57 254 TYR A C 1
ATOM 1990 O O . TYR A 1 254 ? 15.211 -10.673 50.606 1.00 17.77 254 TYR A O 1
ATOM 1999 N N . ASP A 1 255 ? 16.306 -11.880 49.004 1.00 31.65 255 ASP A N 1
ATOM 2000 C CA . ASP A 1 255 ? 15.111 -12.490 48.446 1.00 16.07 255 ASP A CA 1
ATOM 2001 C C . ASP A 1 255 ? 14.230 -13.154 49.526 1.00 33.38 255 ASP A C 1
ATOM 2002 O O . ASP A 1 255 ? 13.052 -12.833 49.654 1.00 31.86 255 ASP A O 1
ATOM 2007 N N . THR A 1 256 ? 14.804 -14.029 50.348 1.00 22.42 256 THR A N 1
ATOM 2008 C CA . THR A 1 256 ? 14.048 -14.690 51.409 1.00 24.94 256 THR A CA 1
ATOM 2009 C C . THR A 1 256 ? 13.526 -13.651 52.364 1.00 35.41 256 THR A C 1
ATOM 2010 O O . THR A 1 256 ? 12.363 -13.685 52.782 1.00 23.64 256 THR A O 1
ATOM 2014 N N . TRP A 1 257 ? 14.391 -12.707 52.721 1.00 28.23 257 TRP A N 1
ATOM 2015 C CA . TRP A 1 257 ? 14.047 -11.685 53.702 1.00 21.50 257 TRP A CA 1
ATOM 2016 C C . TRP A 1 257 ? 12.863 -10.846 53.233 1.00 25.82 257 TRP A C 1
ATOM 2017 O O . TRP A 1 257 ? 11.931 -10.590 53.995 1.00 27.42 257 TRP A O 1
ATOM 2028 N N . ILE A 1 258 ? 12.907 -10.421 51.974 1.00 19.17 258 ILE A N 1
ATOM 2029 C CA . ILE A 1 258 ? 11.912 -9.499 51.442 1.00 36.67 258 ILE A CA 1
ATOM 2030 C C . ILE A 1 258 ? 10.583 -10.205 51.192 1.00 29.89 258 ILE A C 1
ATOM 2031 O O . ILE A 1 258 ? 9.518 -9.594 51.281 1.00 26.71 258 ILE A O 1
ATOM 2036 N N . LYS A 1 259 ? 10.655 -11.494 50.878 1.00 34.22 259 LYS A N 1
ATOM 2037 C CA . LYS A 1 259 ? 9.482 -12.360 50.922 1.00 28.35 259 LYS A CA 1
ATOM 2038 C C . LYS A 1 259 ? 8.755 -12.236 52.257 1.00 23.18 259 LYS A C 1
ATOM 2039 O O . LYS A 1 259 ? 7.526 -12.183 52.303 1.00 32.05 259 LYS A O 1
ATOM 2045 N N . ASN A 1 260 ? 9.523 -12.192 53.341 1.00 29.36 260 ASN A N 1
ATOM 2046 C CA . ASN A 1 260 ? 8.956 -12.235 54.684 1.00 26.08 260 ASN A CA 1
ATOM 2047 C C . ASN A 1 260 ? 8.366 -10.892 55.103 1.00 49.40 260 ASN A C 1
ATOM 2048 O O . ASN A 1 260 ? 7.443 -10.836 55.915 1.00 47.45 260 ASN A O 1
ATOM 2053 N N . ILE A 1 261 ? 8.906 -9.814 54.545 1.00 47.42 261 ILE A N 1
ATOM 2054 C CA . ILE A 1 261 ? 8.377 -8.469 54.797 1.00 100.00 261 ILE A CA 1
ATOM 2055 C C . ILE A 1 261 ? 7.508 -7.925 53.657 1.00 21.48 261 ILE A C 1
ATOM 2056 O O . ILE A 1 261 ? 6.296 -7.777 53.786 1.00 100.00 261 ILE A O 1
ATOM 2061 N N . ASN B 1 3 ? 11.644 -19.621 34.096 1.00 48.40 3 ASN B N 1
ATOM 2062 C CA . ASN B 1 3 ? 12.288 -18.432 33.518 1.00 100.00 3 ASN B CA 1
ATOM 2063 C C . ASN B 1 3 ? 13.715 -18.156 33.996 1.00 100.00 3 ASN B C 1
ATOM 2064 O O . ASN B 1 3 ? 14.088 -18.357 35.147 1.00 38.60 3 ASN B O 1
ATOM 2069 N N . ASN B 1 4 ? 14.526 -17.672 33.072 1.00 18.12 4 ASN B N 1
ATOM 2070 C CA . ASN B 1 4 ? 15.921 -17.357 33.365 1.00 14.01 4 ASN B CA 1
ATOM 2071 C C . ASN B 1 4 ? 16.113 -15.923 32.866 1.00 21.00 4 ASN B C 1
ATOM 2072 O O . ASN B 1 4 ? 16.265 -15.663 31.678 1.00 14.37 4 ASN B O 1
ATOM 2077 N N . ILE B 1 5 ? 16.073 -14.986 33.797 1.00 11.22 5 ILE B N 1
ATOM 2078 C CA . ILE B 1 5 ? 16.185 -13.594 33.419 1.00 6.21 5 ILE B CA 1
ATOM 2079 C C . ILE B 1 5 ? 17.505 -13.085 33.937 1.00 19.02 5 ILE B C 1
ATOM 2080 O O . ILE B 1 5 ? 17.692 -13.081 35.140 1.00 15.22 5 ILE B O 1
ATOM 2085 N N . SER B 1 6 ? 18.414 -12.678 33.052 1.00 12.97 6 SER B N 1
ATOM 2086 C CA . SER B 1 6 ? 19.721 -12.175 33.489 1.00 9.34 6 SER B CA 1
ATOM 2087 C C . SER B 1 6 ? 19.691 -11.036 34.492 1.00 21.02 6 SER B C 1
ATOM 2088 O O . SER B 1 6 ? 18.861 -10.155 34.365 1.00 11.78 6 SER B O 1
ATOM 2091 N N . LYS B 1 7 ? 20.589 -11.026 35.481 1.00 15.53 7 LYS B N 1
ATOM 2092 C CA . LYS B 1 7 ? 20.615 -9.929 36.447 1.00 8.31 7 LYS B CA 1
ATOM 2093 C C . LYS B 1 7 ? 21.135 -8.637 35.770 1.00 7.60 7 LYS B C 1
ATOM 2094 O O . LYS B 1 7 ? 21.075 -7.551 36.353 1.00 12.86 7 LYS B O 1
ATOM 2100 N N . SER B 1 8 ? 21.616 -8.706 34.533 1.00 7.58 8 SER B N 1
ATOM 2101 C CA . SER B 1 8 ? 22.060 -7.451 33.933 1.00 4.82 8 SER B CA 1
ATOM 2102 C C . SER B 1 8 ? 20.992 -6.954 32.970 1.00 19.88 8 SER B C 1
ATOM 2103 O O . SER B 1 8 ? 21.155 -5.902 32.381 1.00 11.97 8 SER B O 1
ATOM 2106 N N . ALA B 1 9 ? 19.887 -7.676 32.820 1.00 12.07 9 ALA B N 1
ATOM 2107 C CA . ALA B 1 9 ? 18.852 -7.175 31.918 1.00 10.19 9 ALA B CA 1
ATOM 2108 C C . ALA B 1 9 ? 18.123 -5.970 32.537 1.00 15.73 9 ALA B C 1
ATOM 2109 O O . ALA B 1 9 ? 17.956 -5.865 33.761 1.00 11.84 9 ALA B O 1
ATOM 2111 N N . ILE B 1 10 ? 17.681 -5.056 31.679 1.00 10.36 10 ILE B N 1
ATOM 2112 C CA . ILE B 1 10 ? 16.973 -3.854 32.115 1.00 10.56 10 ILE B CA 1
ATOM 2113 C C . ILE B 1 10 ? 15.509 -4.059 31.706 1.00 17.94 10 ILE B C 1
ATOM 2114 O O . ILE B 1 10 ? 15.206 -4.109 30.519 1.00 18.17 10 ILE B O 1
ATOM 2119 N N . ILE B 1 11 ? 14.615 -4.204 32.685 1.00 8.48 11 ILE B N 1
ATOM 2120 C CA . ILE B 1 11 ? 13.208 -4.451 32.372 1.00 12.28 11 ILE B CA 1
ATOM 2121 C C . ILE B 1 11 ? 12.468 -3.258 32.881 1.00 21.58 11 ILE B C 1
ATOM 2122 O O . ILE B 1 11 ? 12.412 -3.002 34.082 1.00 10.67 11 ILE B O 1
ATOM 2127 N N . LYS B 1 12 ? 11.874 -2.539 31.945 1.00 12.37 12 LYS B N 1
ATOM 2128 C CA . LYS B 1 12 ? 11.170 -1.349 32.352 1.00 13.85 12 LYS B CA 1
ATOM 2129 C C . LYS B 1 12 ? 9.782 -1.627 32.910 1.00 9.44 12 LYS B C 1
ATOM 2130 O O . LYS B 1 12 ? 9.255 -2.768 32.901 1.00 14.25 12 LYS B O 1
ATOM 2136 N N . GLU B 1 13 ? 9.175 -0.541 33.384 1.00 20.70 13 GLU B N 1
ATOM 2137 C CA . GLU B 1 13 ? 7.836 -0.645 33.958 1.00 17.29 13 GLU B CA 1
ATOM 2138 C C . GLU B 1 13 ? 6.763 -1.071 32.948 1.00 7.47 13 GLU B C 1
ATOM 2139 O O . GLU B 1 13 ? 6.844 -0.812 31.744 1.00 11.13 13 GLU B O 1
ATOM 2145 N N . GLY B 1 14 ? 5.773 -1.768 33.512 1.00 14.61 14 GLY B N 1
ATOM 2146 C CA . GLY B 1 14 ? 4.630 -2.283 32.790 1.00 14.15 14 GLY B CA 1
ATOM 2147 C C . GLY B 1 14 ? 4.895 -3.539 31.945 1.00 20.80 14 GLY B C 1
ATOM 2148 O O . GLY B 1 14 ? 3.993 -3.993 31.232 1.00 10.82 14 GLY B O 1
ATOM 2149 N N . VAL B 1 15 ? 6.118 -4.072 31.984 1.00 13.74 15 VAL B N 1
ATOM 2150 C CA . VAL B 1 15 ? 6.485 -5.261 31.188 1.00 5.77 15 VAL B CA 1
ATOM 2151 C C . VAL B 1 15 ? 5.846 -6.435 31.888 1.00 17.11 15 VAL B C 1
ATOM 2152 O O . VAL B 1 15 ? 5.891 -6.571 33.109 1.00 10.30 15 VAL B O 1
ATOM 2156 N N . ILE B 1 16 ? 5.224 -7.280 31.091 1.00 7.47 16 ILE B N 1
ATOM 2157 C CA . ILE B 1 16 ? 4.535 -8.451 31.634 1.00 14.59 16 ILE B CA 1
ATOM 2158 C C . ILE B 1 16 ? 5.326 -9.630 31.025 1.00 22.13 16 ILE B C 1
ATOM 2159 O O . ILE B 1 16 ? 5.635 -9.671 29.840 1.00 11.75 16 ILE B O 1
ATOM 2164 N N . ILE B 1 17 ? 5.681 -10.592 31.858 1.00 6.87 17 ILE B N 1
ATOM 2165 C CA . ILE B 1 17 ? 6.422 -11.743 31.416 1.00 8.14 17 ILE B CA 1
ATOM 2166 C C . ILE B 1 17 ? 5.740 -13.064 31.764 1.00 14.99 17 ILE B C 1
ATOM 2167 O O . ILE B 1 17 ? 5.341 -13.297 32.908 1.00 7.27 17 ILE B O 1
ATOM 2172 N N . GLY B 1 18 ? 5.612 -13.935 30.770 1.00 6.80 18 GLY B N 1
ATOM 2173 C CA . GLY B 1 18 ? 4.964 -15.220 30.979 1.00 11.18 18 GLY B CA 1
ATOM 2174 C C . GLY B 1 18 ? 5.906 -16.300 31.520 1.00 100.00 18 GLY B C 1
ATOM 2175 O O . GLY B 1 18 ? 6.850 -16.035 32.241 1.00 13.73 18 GLY B O 1
ATOM 2176 N N . GLU B 1 19 ? 5.639 -17.541 31.151 1.00 10.71 19 GLU B N 1
ATOM 2177 C CA . GLU B 1 19 ? 6.360 -18.731 31.550 1.00 6.63 19 GLU B CA 1
ATOM 2178 C C . GLU B 1 19 ? 7.387 -19.247 30.521 1.00 13.25 19 GLU B C 1
ATOM 2179 O O . GLU B 1 19 ? 7.199 -19.111 29.325 1.00 7.35 19 GLU B O 1
ATOM 2185 N N . ASN B 1 20 ? 8.493 -19.813 30.994 1.00 7.61 20 ASN B N 1
ATOM 2186 C CA . ASN B 1 20 ? 9.532 -20.342 30.104 1.00 8.90 20 ASN B CA 1
ATOM 2187 C C . ASN B 1 20 ? 10.104 -19.253 29.208 1.00 18.97 20 ASN B C 1
ATOM 2188 O O . ASN B 1 20 ? 10.145 -19.373 27.981 1.00 4.54 20 ASN B O 1
ATOM 2193 N N . VAL B 1 21 ? 10.490 -18.159 29.845 1.00 11.27 21 VAL B N 1
ATOM 2194 C CA . VAL B 1 21 ? 11.083 -17.038 29.127 1.00 14.39 21 VAL B CA 1
ATOM 2195 C C . VAL B 1 21 ? 12.544 -16.969 29.564 1.00 11.84 21 VAL B C 1
ATOM 2196 O O . VAL B 1 21 ? 12.843 -17.153 30.760 1.00 11.26 21 VAL B O 1
ATOM 2200 N N . THR B 1 22 ? 13.419 -16.734 28.580 1.00 9.42 22 THR B N 1
ATOM 2201 C CA . THR B 1 22 ? 14.833 -16.570 28.840 1.00 12.56 22 THR B CA 1
ATOM 2202 C C . THR B 1 22 ? 15.183 -15.188 28.302 1.00 10.82 22 THR B C 1
ATOM 2203 O O . THR B 1 22 ? 14.901 -14.886 27.118 1.00 13.09 22 THR B O 1
ATOM 2207 N N . ILE B 1 23 ? 15.774 -14.376 29.181 1.00 14.64 23 ILE B N 1
ATOM 2208 C CA . ILE B 1 23 ? 16.224 -13.023 28.834 1.00 10.76 23 ILE B CA 1
ATOM 2209 C C . ILE B 1 23 ? 17.696 -12.993 29.228 1.00 11.30 23 ILE B C 1
ATOM 2210 O O . ILE B 1 23 ? 18.031 -13.059 30.388 1.00 8.24 23 ILE B O 1
ATOM 2215 N N . GLU B 1 24 ? 18.546 -12.893 28.227 1.00 9.72 24 GLU B N 1
ATOM 2216 C CA . GLU B 1 24 ? 19.989 -12.903 28.404 1.00 11.93 24 GLU B CA 1
ATOM 2217 C C . GLU B 1 24 ? 20.590 -11.627 28.911 1.00 10.48 24 GLU B C 1
ATOM 2218 O O . GLU B 1 24 ? 19.897 -10.659 29.212 1.00 11.41 24 GLU B O 1
ATOM 2224 N N . ASP B 1 25 ? 21.922 -11.644 29.005 1.00 9.90 25 ASP B N 1
ATOM 2225 C CA . ASP B 1 25 ? 22.618 -10.475 29.522 1.00 7.44 25 ASP B CA 1
ATOM 2226 C C . ASP B 1 25 ? 22.410 -9.213 28.722 1.00 13.16 25 ASP B C 1
ATOM 2227 O O . ASP B 1 25 ? 22.376 -9.289 27.507 1.00 13.99 25 ASP B O 1
ATOM 2232 N N . ASN B 1 26 ? 22.332 -8.077 29.418 1.00 9.06 26 ASN B N 1
ATOM 2233 C CA . ASN B 1 26 ? 22.272 -6.811 28.753 1.00 3.71 26 ASN B CA 1
ATOM 2234 C C . ASN B 1 26 ? 21.103 -6.627 27.772 1.00 4.89 26 ASN B C 1
ATOM 2235 O O . ASN B 1 26 ? 21.237 -6.036 26.722 1.00 13.52 26 ASN B O 1
ATOM 2240 N N . VAL B 1 27 ? 19.983 -7.232 28.073 1.00 6.61 27 VAL B N 1
ATOM 2241 C CA . VAL B 1 27 ? 18.846 -7.046 27.212 1.00 5.83 27 VAL B CA 1
ATOM 2242 C C . VAL B 1 27 ? 18.108 -5.871 27.865 1.00 7.55 27 VAL B C 1
ATOM 2243 O O . VAL B 1 27 ? 18.082 -5.732 29.112 1.00 13.39 27 VAL B O 1
ATOM 2247 N N . TYR B 1 28 ? 17.492 -5.042 27.021 1.00 7.37 28 TYR B N 1
ATOM 2248 C CA . TYR B 1 28 ? 16.733 -3.904 27.556 1.00 9.45 28 TYR B CA 1
ATOM 2249 C C . TYR B 1 28 ? 15.324 -4.122 27.008 1.00 11.55 28 TYR B C 1
ATOM 2250 O O . TYR B 1 28 ? 15.138 -4.154 25.779 1.00 10.77 28 TYR B O 1
ATOM 2259 N N . ILE B 1 29 ? 14.352 -4.284 27.908 1.00 6.98 29 ILE B N 1
ATOM 2260 C CA . ILE B 1 29 ? 12.963 -4.468 27.512 1.00 9.61 29 ILE B CA 1
ATOM 2261 C C . ILE B 1 29 ? 12.230 -3.179 27.835 1.00 23.70 29 ILE B C 1
ATOM 2262 O O . ILE B 1 29 ? 11.995 -2.844 28.999 1.00 7.06 29 ILE B O 1
ATOM 2267 N N . ASP B 1 30 ? 11.879 -2.415 26.815 1.00 9.20 30 ASP B N 1
ATOM 2268 C CA . ASP B 1 30 ? 11.207 -1.136 27.117 1.00 10.64 30 ASP B CA 1
ATOM 2269 C C . ASP B 1 30 ? 9.786 -1.194 27.710 1.00 7.67 30 ASP B C 1
ATOM 2270 O O . ASP B 1 30 ? 9.197 -2.264 27.778 1.00 9.81 30 ASP B O 1
ATOM 2275 N N . TYR B 1 31 ? 9.276 -0.063 28.203 1.00 8.64 31 TYR B N 1
ATOM 2276 C CA . TYR B 1 31 ? 7.965 -0.002 28.836 1.00 9.67 31 TYR B CA 1
ATOM 2277 C C . TYR B 1 31 ? 6.829 -0.783 28.221 1.00 12.38 31 TYR B C 1
ATOM 2278 O O . TYR B 1 31 ? 6.621 -0.717 27.007 1.00 5.22 31 TYR B O 1
ATOM 2287 N N . GLY B 1 32 ? 6.077 -1.494 29.063 1.00 7.17 32 GLY B N 1
ATOM 2288 C CA . GLY B 1 32 ? 4.846 -2.156 28.616 1.00 3.05 32 GLY B CA 1
ATOM 2289 C C . GLY B 1 32 ? 4.898 -3.327 27.685 1.00 9.94 32 GLY B C 1
ATOM 2290 O O . GLY B 1 32 ? 3.853 -3.782 27.215 1.00 9.66 32 GLY B O 1
ATOM 2291 N N . CYS B 1 33 ? 6.104 -3.819 27.427 1.00 5.82 33 CYS B N 1
ATOM 2292 C CA . CYS B 1 33 ? 6.161 -4.995 26.560 1.00 8.74 33 CYS B CA 1
ATOM 2293 C C . CYS B 1 33 ? 5.425 -6.170 27.201 1.00 11.89 33 CYS B C 1
ATOM 2294 O O . CYS B 1 33 ? 5.412 -6.331 28.432 1.00 8.43 33 CYS B O 1
ATOM 2297 N N . ILE B 1 34 ? 4.830 -7.003 26.338 1.00 7.18 34 ILE B N 1
ATOM 2298 C CA . ILE B 1 34 ? 4.168 -8.228 26.813 1.00 7.05 34 ILE B CA 1
ATOM 2299 C C . ILE B 1 34 ? 5.059 -9.373 26.299 1.00 12.92 34 ILE B C 1
ATOM 2300 O O . ILE B 1 34 ? 5.183 -9.599 25.087 1.00 9.87 34 ILE B O 1
ATOM 2305 N N . ILE B 1 35 ? 5.702 -10.110 27.202 1.00 12.59 35 ILE B N 1
ATOM 2306 C CA . ILE B 1 35 ? 6.524 -11.219 26.708 1.00 10.39 35 ILE B CA 1
ATOM 2307 C C . ILE B 1 35 ? 5.737 -12.470 27.141 1.00 9.91 35 ILE B C 1
ATOM 2308 O O . ILE B 1 35 ? 5.693 -12.834 28.331 1.00 12.31 35 ILE B O 1
ATOM 2316 N N . ARG B 1 36 ? 5.063 -13.087 26.181 1.00 9.18 36 ARG B N 1
ATOM 2317 C CA . ARG B 1 36 ? 4.255 -14.315 26.401 1.00 11.17 36 ARG B CA 1
ATOM 2318 C C . ARG B 1 36 ? 5.137 -15.546 26.680 1.00 10.57 36 ARG B C 1
ATOM 2319 O O . ARG B 1 36 ? 6.376 -15.444 26.648 1.00 12.00 36 ARG B O 1
ATOM 2327 N N . ASP B 1 37 ? 4.527 -16.699 26.914 1.00 10.26 37 ASP B N 1
ATOM 2328 C CA . ASP B 1 37 ? 5.334 -17.898 27.226 1.00 5.03 37 ASP B CA 1
ATOM 2329 C C . ASP B 1 37 ? 6.267 -18.294 26.097 1.00 10.99 37 ASP B C 1
ATOM 2330 O O . ASP B 1 37 ? 5.962 -17.990 24.941 1.00 8.49 37 ASP B O 1
ATOM 2335 N N . ASN B 1 38 ? 7.333 -19.027 26.449 1.00 8.53 38 ASN B N 1
ATOM 2336 C CA . ASN B 1 38 ? 8.267 -19.616 25.496 1.00 6.24 38 ASN B CA 1
ATOM 2337 C C . ASN B 1 38 ? 8.958 -18.634 24.588 1.00 11.01 38 ASN B C 1
ATOM 2338 O O . ASN B 1 38 ? 8.934 -18.765 23.377 1.00 14.19 38 ASN B O 1
ATOM 2343 N N . VAL B 1 39 ? 9.571 -17.628 25.195 1.00 8.80 39 VAL B N 1
ATOM 2344 C CA . VAL B 1 39 ? 10.296 -16.648 24.406 1.00 4.43 39 VAL B CA 1
ATOM 2345 C C . VAL B 1 39 ? 11.742 -16.595 24.945 1.00 11.58 39 VAL B C 1
ATOM 2346 O O . VAL B 1 39 ? 11.999 -16.570 26.159 1.00 8.08 39 VAL B O 1
ATOM 2350 N N . HIS B 1 40 ? 12.688 -16.558 24.015 1.00 7.90 40 HIS B N 1
ATOM 2351 C CA . HIS B 1 40 ? 14.106 -16.518 24.345 1.00 11.16 40 HIS B CA 1
ATOM 2352 C C . HIS B 1 40 ? 14.718 -15.317 23.606 1.00 13.13 40 HIS B C 1
ATOM 2353 O O . HIS B 1 40 ? 14.745 -15.203 22.370 1.00 10.55 40 HIS B O 1
ATOM 2360 N N . ILE B 1 41 ? 15.192 -14.375 24.405 1.00 4.83 41 ILE B N 1
ATOM 2361 C CA . ILE B 1 41 ? 15.800 -13.181 23.847 1.00 8.97 41 ILE B CA 1
ATOM 2362 C C . ILE B 1 41 ? 17.286 -13.177 24.178 1.00 16.59 41 ILE B C 1
ATOM 2363 O O . ILE B 1 41 ? 17.657 -13.151 25.362 1.00 10.88 41 ILE B O 1
ATOM 2368 N N . LYS B 1 42 ? 18.115 -13.207 23.138 1.00 14.88 42 LYS B N 1
ATOM 2369 C CA . LYS B 1 42 ? 19.546 -13.275 23.374 1.00 18.47 42 LYS B CA 1
ATOM 2370 C C . LYS B 1 42 ? 20.197 -11.946 23.699 1.00 22.23 42 LYS B C 1
ATOM 2371 O O . LYS B 1 42 ? 19.681 -10.858 23.421 1.00 8.83 42 LYS B O 1
ATOM 2377 N N . LYS B 1 43 ? 21.365 -12.071 24.304 1.00 19.18 43 LYS B N 1
ATOM 2378 C CA . LYS B 1 43 ? 22.130 -10.940 24.776 1.00 10.69 43 LYS B CA 1
ATOM 2379 C C . LYS B 1 43 ? 22.294 -9.715 23.904 1.00 10.06 43 LYS B C 1
ATOM 2380 O O . LYS B 1 43 ? 22.464 -9.804 22.676 1.00 10.35 43 LYS B O 1
ATOM 2386 N N . GLY B 1 44 ? 22.248 -8.559 24.577 1.00 8.96 44 GLY B N 1
ATOM 2387 C CA . GLY B 1 44 ? 22.458 -7.275 23.924 1.00 11.01 44 GLY B CA 1
ATOM 2388 C C . GLY B 1 44 ? 21.246 -6.687 23.201 1.00 10.86 44 GLY B C 1
ATOM 2389 O O . GLY B 1 44 ? 21.295 -5.566 22.701 1.00 10.29 44 GLY B O 1
ATOM 2390 N N . SER B 1 45 ? 20.159 -7.448 23.163 1.00 10.98 45 SER B N 1
ATOM 2391 C CA . SER B 1 45 ? 18.951 -6.991 22.468 1.00 13.80 45 SER B CA 1
ATOM 2392 C C . SER B 1 45 ? 18.156 -5.946 23.204 1.00 13.13 45 SER B C 1
ATOM 2393 O O . SER B 1 45 ? 18.121 -5.911 24.440 1.00 8.05 45 SER B O 1
ATOM 2396 N N . PHE B 1 46 ? 17.538 -5.092 22.406 1.00 4.56 46 PHE B N 1
ATOM 2397 C CA . PHE B 1 46 ? 16.667 -4.046 22.900 1.00 9.51 46 PHE B CA 1
ATOM 2398 C C . PHE B 1 46 ? 15.250 -4.330 22.351 1.00 15.05 46 PHE B C 1
ATOM 2399 O O . PHE B 1 46 ? 15.105 -4.519 21.146 1.00 9.55 46 PHE B O 1
ATOM 2407 N N . ILE B 1 47 ? 14.198 -4.321 23.178 1.00 5.99 47 ILE B N 1
ATOM 2408 C CA . ILE B 1 47 ? 12.844 -4.593 22.665 1.00 3.34 47 ILE B CA 1
ATOM 2409 C C . ILE B 1 47 ? 12.010 -3.388 22.957 1.00 3.56 47 ILE B C 1
ATOM 2410 O O . ILE B 1 47 ? 11.832 -2.962 24.123 1.00 11.58 47 ILE B O 1
ATOM 2415 N N . GLY B 1 48 ? 11.499 -2.842 21.861 1.00 7.09 48 GLY B N 1
ATOM 2416 C CA . GLY B 1 48 ? 10.717 -1.614 21.839 1.00 6.54 48 GLY B CA 1
ATOM 2417 C C . GLY B 1 48 ? 9.431 -1.617 22.622 1.00 8.51 48 GLY B C 1
ATOM 2418 O O . GLY B 1 48 ? 8.701 -2.602 22.633 1.00 7.71 48 GLY B O 1
ATOM 2419 N N . ALA B 1 49 ? 9.136 -0.477 23.234 1.00 5.46 49 ALA B N 1
ATOM 2420 C CA . ALA B 1 49 ? 7.936 -0.312 24.053 1.00 3.55 49 ALA B CA 1
ATOM 2421 C C . ALA B 1 49 ? 6.671 -0.915 23.458 1.00 1.37 49 ALA B C 1
ATOM 2422 O O . ALA B 1 49 ? 6.309 -0.678 22.301 1.00 7.86 49 ALA B O 1
ATOM 2424 N N . ARG B 1 50 ? 6.006 -1.654 24.345 1.00 6.56 50 ARG B N 1
ATOM 2425 C CA . ARG B 1 50 ? 4.735 -2.256 24.039 1.00 5.57 50 ARG B CA 1
ATOM 2426 C C . ARG B 1 50 ? 4.765 -3.248 22.928 1.00 13.03 50 ARG B C 1
ATOM 2427 O O . ARG B 1 50 ? 3.730 -3.518 22.311 1.00 3.75 50 ARG B O 1
ATOM 2435 N N . SER B 1 51 ? 5.935 -3.825 22.704 1.00 10.32 51 SER B N 1
ATOM 2436 C CA . SER B 1 51 ? 5.980 -4.881 21.689 1.00 8.65 51 SER B CA 1
ATOM 2437 C C . SER B 1 51 ? 5.372 -6.090 22.412 1.00 14.44 51 SER B C 1
ATOM 2438 O O . SER B 1 51 ? 5.241 -6.115 23.653 1.00 6.46 51 SER B O 1
ATOM 2441 N N . ILE B 1 52 ? 4.977 -7.098 21.634 1.00 8.00 52 ILE B N 1
ATOM 2442 C CA . ILE B 1 52 ? 4.360 -8.282 22.233 1.00 5.75 52 ILE B CA 1
ATOM 2443 C C . ILE B 1 52 ? 5.094 -9.430 21.569 1.00 9.35 52 ILE B C 1
ATOM 2444 O O . ILE B 1 52 ? 5.016 -9.611 20.338 1.00 8.04 52 ILE B O 1
ATOM 2449 N N . LEU B 1 53 ? 5.818 -10.196 22.379 1.00 8.74 53 LEU B N 1
ATOM 2450 C CA . LEU B 1 53 ? 6.580 -11.296 21.812 1.00 6.45 53 LEU B CA 1
ATOM 2451 C C . LEU B 1 53 ? 6.048 -12.622 22.230 1.00 8.49 53 LEU B C 1
ATOM 2452 O O . LEU B 1 53 ? 5.634 -12.790 23.389 1.00 3.51 53 LEU B O 1
ATOM 2457 N N . GLY B 1 54 ? 6.021 -13.538 21.278 1.00 5.94 54 GLY B N 1
ATOM 2458 C CA . GLY B 1 54 ? 5.505 -14.893 21.519 1.00 7.77 54 GLY B CA 1
ATOM 2459 C C . GLY B 1 54 ? 3.989 -14.816 21.297 1.00 8.32 54 GLY B C 1
ATOM 2460 O O . GLY B 1 54 ? 3.191 -15.508 21.943 1.00 10.36 54 GLY B O 1
ATOM 2461 N N . GLU B 1 55 ? 3.581 -13.935 20.393 1.00 8.40 55 GLU B N 1
ATOM 2462 C CA . GLU B 1 55 ? 2.144 -13.732 20.153 1.00 10.54 55 GLU B CA 1
ATOM 2463 C C . GLU B 1 55 ? 1.418 -15.061 19.928 1.00 14.11 55 GLU B C 1
ATOM 2464 O O . GLU B 1 55 ? 2.003 -15.948 19.311 1.00 11.28 55 GLU B O 1
ATOM 2470 N N . TYR B 1 56 ? 0.195 -15.216 20.449 1.00 9.87 56 TYR B N 1
ATOM 2471 C CA . TYR B 1 56 ? -0.541 -16.465 20.300 1.00 4.09 56 TYR B CA 1
ATOM 2472 C C . TYR B 1 56 ? -0.828 -16.994 18.896 1.00 6.30 56 TYR B C 1
ATOM 2473 O O . TYR B 1 56 ? -1.342 -16.248 18.057 1.00 8.53 56 TYR B O 1
ATOM 2482 N N . LEU B 1 57 ? -0.589 -18.291 18.692 1.00 11.03 57 LEU B N 1
ATOM 2483 C CA . LEU B 1 57 ? -0.899 -19.016 17.444 1.00 14.56 57 LEU B CA 1
ATOM 2484 C C . LEU B 1 57 ? -2.406 -19.388 17.526 1.00 10.24 57 LEU B C 1
ATOM 2485 O O . LEU B 1 57 ? -3.022 -19.342 18.609 1.00 7.95 57 LEU B O 1
ATOM 2490 N N . VAL B 1 58 ? -3.027 -19.688 16.380 1.00 5.45 58 VAL B N 1
ATOM 2491 C CA . VAL B 1 58 ? -4.455 -19.953 16.319 1.00 14.14 58 VAL B CA 1
ATOM 2492 C C . VAL B 1 58 ? -4.868 -21.021 17.278 1.00 13.75 58 VAL B C 1
ATOM 2493 O O . VAL B 1 58 ? -6.009 -21.009 17.743 1.00 10.54 58 VAL B O 1
ATOM 2497 N N . ASP B 1 59 ? -4.001 -21.997 17.490 1.00 10.50 59 ASP B N 1
ATOM 2498 C CA . ASP B 1 59 ? -4.397 -23.059 18.411 1.00 12.46 59 ASP B CA 1
ATOM 2499 C C . ASP B 1 59 ? -4.714 -22.574 19.837 1.00 19.12 59 ASP B C 1
ATOM 2500 O O . ASP B 1 59 ? -5.461 -23.235 20.530 1.00 11.62 59 ASP B O 1
ATOM 2505 N N . PHE B 1 60 ? -4.205 -21.417 20.274 1.00 14.62 60 PHE B N 1
ATOM 2506 C CA . PHE B 1 60 ? -4.511 -20.898 21.634 1.00 6.45 60 PHE B CA 1
ATOM 2507 C C . PHE B 1 60 ? -6.047 -20.704 21.803 1.00 6.04 60 PHE B C 1
ATOM 2508 O O . PHE B 1 60 ? -6.650 -20.949 22.884 1.00 11.81 60 PHE B O 1
ATOM 2516 N N . TYR B 1 61 ? -6.640 -20.202 20.707 1.00 11.68 61 TYR B N 1
ATOM 2517 C CA . TYR B 1 61 ? -8.051 -19.835 20.681 1.00 16.93 61 TYR B CA 1
ATOM 2518 C C . TYR B 1 61 ? -9.148 -20.853 20.903 1.00 20.94 61 TYR B C 1
ATOM 2519 O O . TYR B 1 61 ? -10.222 -20.525 21.410 1.00 19.48 61 TYR B O 1
ATOM 2528 N N . ASN B 1 62 ? -8.818 -22.085 20.556 1.00 10.13 62 ASN B N 1
ATOM 2529 C CA . ASN B 1 62 ? -9.682 -23.272 20.742 1.00 21.98 62 ASN B CA 1
ATOM 2530 C C . ASN B 1 62 ? -10.187 -23.235 22.193 1.00 17.34 62 ASN B C 1
ATOM 2531 O O . ASN B 1 62 ? -11.372 -23.178 22.494 1.00 21.43 62 ASN B O 1
ATOM 2536 N N . ASP B 1 63 ? -9.265 -23.212 23.136 1.00 22.10 63 ASP B N 1
ATOM 2537 C CA . ASP B 1 63 ? -9.678 -23.173 24.540 1.00 12.30 63 ASP B CA 1
ATOM 2538 C C . ASP B 1 63 ? -8.987 -22.151 25.440 1.00 23.70 63 ASP B C 1
ATOM 2539 O O . ASP B 1 63 ? -9.123 -22.249 26.660 1.00 15.30 63 ASP B O 1
ATOM 2544 N N . ARG B 1 64 ? -8.261 -21.194 24.851 1.00 15.73 64 ARG B N 1
ATOM 2545 C CA . ARG B 1 64 ? -7.506 -20.166 25.568 1.00 8.60 64 ARG B CA 1
ATOM 2546 C C . ARG B 1 64 ? -6.467 -20.739 26.553 1.00 11.31 64 ARG B C 1
ATOM 2547 O O . ARG B 1 64 ? -6.264 -20.226 27.656 1.00 14.32 64 ARG B O 1
ATOM 2555 N N . ILE B 1 65 ? -5.809 -21.796 26.100 1.00 12.00 65 ILE B N 1
ATOM 2556 C CA . ILE B 1 65 ? -4.729 -22.416 26.853 1.00 22.14 65 ILE B CA 1
ATOM 2557 C C . ILE B 1 65 ? -3.625 -22.283 25.799 1.00 13.38 65 ILE B C 1
ATOM 2558 O O . ILE B 1 65 ? -3.732 -22.804 24.681 1.00 12.84 65 ILE B O 1
ATOM 2563 N N . ASN B 1 66 ? -2.562 -21.556 26.138 1.00 8.78 66 ASN B N 1
ATOM 2564 C CA . ASN B 1 66 ? -1.477 -21.327 25.210 1.00 7.17 66 ASN B CA 1
ATOM 2565 C C . ASN B 1 66 ? -0.660 -22.596 25.000 1.00 34.09 66 ASN B C 1
ATOM 2566 O O . ASN B 1 66 ? -0.220 -23.178 25.976 1.00 16.15 66 ASN B O 1
ATOM 2571 N N . LYS B 1 67 ? -0.405 -23.049 23.773 1.00 14.03 67 LYS B N 1
ATOM 2572 C CA . LYS B 1 67 ? 0.432 -24.250 23.611 1.00 8.41 67 LYS B CA 1
ATOM 2573 C C . LYS B 1 67 ? 1.857 -23.753 23.388 1.00 5.81 67 LYS B C 1
ATOM 2574 O O . LYS B 1 67 ? 2.065 -22.550 23.185 1.00 9.87 67 LYS B O 1
ATOM 2580 N N . LYS B 1 68 ? 2.830 -24.670 23.477 1.00 11.19 68 LYS B N 1
ATOM 2581 C CA . LYS B 1 68 ? 4.253 -24.362 23.319 1.00 12.00 68 LYS B CA 1
ATOM 2582 C C . LYS B 1 68 ? 4.745 -24.102 21.903 1.00 16.71 68 LYS B C 1
ATOM 2583 O O . LYS B 1 68 ? 4.816 -25.014 21.066 1.00 12.88 68 LYS B O 1
ATOM 2589 N N . HIS B 1 69 ? 5.064 -22.835 21.649 1.00 8.20 69 HIS B N 1
ATOM 2590 C CA . HIS B 1 69 ? 5.556 -22.398 20.368 1.00 17.09 69 HIS B CA 1
ATOM 2591 C C . HIS B 1 69 ? 6.702 -21.438 20.574 1.00 20.00 69 HIS B C 1
ATOM 2592 O O . HIS B 1 69 ? 6.587 -20.209 20.494 1.00 8.66 69 HIS B O 1
ATOM 2599 N N . PRO B 1 70 ? 7.851 -22.037 20.826 1.00 10.61 70 PRO B N 1
ATOM 2600 C CA . PRO B 1 70 ? 9.005 -21.210 21.037 1.00 9.19 70 PRO B CA 1
ATOM 2601 C C . PRO B 1 70 ? 9.412 -20.161 20.013 1.00 11.26 70 PRO B C 1
ATOM 2602 O O . PRO B 1 70 ? 9.522 -20.427 18.823 1.00 10.52 70 PRO B O 1
ATOM 2606 N N . LEU B 1 71 ? 9.743 -18.982 20.547 1.00 7.45 71 LEU B N 1
ATOM 2607 C CA . LEU B 1 71 ? 10.267 -17.895 19.760 1.00 7.86 71 LEU B CA 1
ATOM 2608 C C . LEU B 1 71 ? 11.679 -17.616 20.289 1.00 10.71 71 LEU B C 1
ATOM 2609 O O . LEU B 1 71 ? 11.907 -17.491 21.501 1.00 9.67 71 LEU B O 1
ATOM 2614 N N . ILE B 1 72 ? 12.597 -17.477 19.341 1.00 8.26 72 ILE B N 1
ATOM 2615 C CA . ILE B 1 72 ? 13.979 -17.123 19.636 1.00 7.66 72 ILE B CA 1
ATOM 2616 C C . ILE B 1 72 ? 14.371 -15.907 18.818 1.00 8.12 72 ILE B C 1
ATOM 2617 O O . ILE B 1 72 ? 14.199 -15.821 17.595 1.00 11.18 72 ILE B O 1
ATOM 2622 N N . ILE B 1 73 ? 14.961 -14.960 19.524 1.00 9.24 73 ILE B N 1
ATOM 2623 C CA . ILE B 1 73 ? 15.464 -13.762 18.862 1.00 3.38 73 ILE B CA 1
ATOM 2624 C C . ILE B 1 73 ? 16.949 -13.698 19.271 1.00 8.65 73 ILE B C 1
ATOM 2625 O O . ILE B 1 73 ? 17.285 -13.776 20.466 1.00 12.67 73 ILE B O 1
ATOM 2630 N N . GLY B 1 74 ? 17.789 -13.559 18.245 1.00 8.22 74 GLY B N 1
ATOM 2631 C CA . GLY B 1 74 ? 19.244 -13.451 18.309 1.00 6.60 74 GLY B CA 1
ATOM 2632 C C . GLY B 1 74 ? 19.804 -12.242 19.044 1.00 6.69 74 GLY B C 1
ATOM 2633 O O . GLY B 1 74 ? 19.131 -11.307 19.521 1.00 12.54 74 GLY B O 1
ATOM 2634 N N . GLU B 1 75 ? 21.126 -12.272 19.183 1.00 10.27 75 GLU B N 1
ATOM 2635 C CA . GLU B 1 75 ? 21.788 -11.194 19.910 1.00 13.18 75 GLU B CA 1
ATOM 2636 C C . GLU B 1 75 ? 21.717 -9.851 19.218 1.00 6.20 75 GLU B C 1
ATOM 2637 O O . GLU B 1 75 ? 21.615 -9.738 17.991 1.00 9.72 75 GLU B O 1
ATOM 2643 N N . ASN B 1 76 ? 21.855 -8.839 20.069 1.00 9.09 76 ASN B N 1
ATOM 2644 C CA . ASN B 1 76 ? 21.920 -7.462 19.649 1.00 11.58 76 ASN B CA 1
ATOM 2645 C C . ASN B 1 76 ? 20.765 -7.013 18.771 1.00 8.99 76 ASN B C 1
ATOM 2646 O O . ASN B 1 76 ? 21.031 -6.245 17.840 1.00 9.92 76 ASN B O 1
ATOM 2651 N N . ALA B 1 77 ? 19.531 -7.461 19.048 1.00 10.16 77 ALA B N 1
ATOM 2652 C CA . ALA B 1 77 ? 18.400 -7.002 18.244 1.00 5.21 77 ALA B CA 1
ATOM 2653 C C . ALA B 1 77 ? 18.138 -5.513 18.570 1.00 14.09 77 ALA B C 1
ATOM 2654 O O . ALA B 1 77 ? 18.397 -5.023 19.681 1.00 10.55 77 ALA B O 1
ATOM 2656 N N . LEU B 1 78 ? 17.586 -4.785 17.607 1.00 7.10 78 LEU B N 1
ATOM 2657 C CA . LEU B 1 78 ? 17.223 -3.396 17.844 1.00 3.30 78 LEU B CA 1
ATOM 2658 C C . LEU B 1 78 ? 15.763 -3.447 17.306 1.00 14.89 78 LEU B C 1
ATOM 2659 O O . LEU B 1 78 ? 15.517 -3.221 16.114 1.00 9.42 78 LEU B O 1
ATOM 2664 N N . ILE B 1 79 ? 14.804 -3.804 18.169 1.00 6.99 79 ILE B N 1
ATOM 2665 C CA . ILE B 1 79 ? 13.438 -3.967 17.735 1.00 4.51 79 ILE B CA 1
ATOM 2666 C C . ILE B 1 79 ? 12.743 -2.743 18.256 1.00 5.43 79 ILE B C 1
ATOM 2667 O O . ILE B 1 79 ? 12.812 -2.487 19.458 1.00 8.79 79 ILE B O 1
ATOM 2672 N N . ARG B 1 80 ? 12.083 -2.024 17.364 1.00 2.82 80 ARG B N 1
ATOM 2673 C CA . ARG B 1 80 ? 11.368 -0.807 17.791 1.00 3.91 80 ARG B CA 1
ATOM 2674 C C . ARG B 1 80 ? 9.958 -1.092 18.381 1.00 2.39 80 ARG B C 1
ATOM 2675 O O . ARG B 1 80 ? 9.502 -2.236 18.582 1.00 6.54 80 ARG B O 1
ATOM 2683 N N . THR B 1 81 ? 9.274 0.005 18.674 1.00 9.94 81 THR B N 1
ATOM 2684 C CA . THR B 1 81 ? 7.986 -0.096 19.354 1.00 10.06 81 THR B CA 1
ATOM 2685 C C . THR B 1 81 ? 6.853 -0.870 18.706 1.00 5.66 81 THR B C 1
ATOM 2686 O O . THR B 1 81 ? 6.710 -0.910 17.457 1.00 2.99 81 THR B O 1
ATOM 2690 N N . GLU B 1 82 ? 6.037 -1.449 19.594 1.00 4.86 82 GLU B N 1
ATOM 2691 C CA . GLU B 1 82 ? 4.844 -2.185 19.215 1.00 14.05 82 GLU B CA 1
ATOM 2692 C C . GLU B 1 82 ? 5.030 -3.219 18.109 1.00 7.95 82 GLU B C 1
ATOM 2693 O O . GLU B 1 82 ? 4.201 -3.363 17.215 1.00 7.31 82 GLU B O 1
ATOM 2699 N N . ASN B 1 83 ? 6.096 -3.991 18.208 1.00 6.33 83 ASN B N 1
ATOM 2700 C CA . ASN B 1 83 ? 6.246 -5.021 17.186 1.00 6.73 83 ASN B CA 1
ATOM 2701 C C . ASN B 1 83 ? 5.521 -6.228 17.804 1.00 6.18 83 ASN B C 1
ATOM 2702 O O . ASN B 1 83 ? 5.529 -6.418 19.024 1.00 12.77 83 ASN B O 1
ATOM 2707 N N . VAL B 1 84 ? 4.926 -7.029 16.927 1.00 3.42 84 VAL B N 1
ATOM 2708 C CA . VAL B 1 84 ? 4.237 -8.262 17.337 1.00 6.63 84 VAL B CA 1
ATOM 2709 C C . VAL B 1 84 ? 4.953 -9.406 16.623 1.00 12.96 84 VAL B C 1
ATOM 2710 O O . VAL B 1 84 ? 5.045 -9.433 15.381 1.00 7.50 84 VAL B O 1
ATOM 2714 N N . ILE B 1 85 ? 5.478 -10.338 17.419 1.00 7.08 85 ILE B N 1
ATOM 2715 C CA . ILE B 1 85 ? 6.200 -11.471 16.829 1.00 9.12 85 ILE B CA 1
ATOM 2716 C C . ILE B 1 85 ? 5.683 -12.772 17.444 1.00 6.52 85 ILE B C 1
ATOM 2717 O O . ILE B 1 85 ? 5.641 -12.915 18.672 1.00 7.15 85 ILE B O 1
ATOM 2722 N N . TYR B 1 86 ? 5.212 -13.657 16.566 1.00 6.75 86 TYR B N 1
ATOM 2723 C CA . TYR B 1 86 ? 4.647 -14.961 16.915 1.00 8.50 86 TYR B CA 1
ATOM 2724 C C . TYR B 1 86 ? 5.636 -16.030 17.353 1.00 8.09 86 TYR B C 1
ATOM 2725 O O . TYR B 1 86 ? 6.840 -15.849 17.161 1.00 5.26 86 TYR B O 1
ATOM 2734 N N . GLY B 1 87 ? 5.120 -17.111 17.940 1.00 5.97 87 GLY B N 1
ATOM 2735 C CA . GLY B 1 87 ? 6.013 -18.193 18.380 1.00 9.59 87 GLY B CA 1
ATOM 2736 C C . GLY B 1 87 ? 6.334 -19.073 17.153 1.00 16.82 87 GLY B C 1
ATOM 2737 O O . GLY B 1 87 ? 5.841 -18.861 16.034 1.00 6.88 87 GLY B O 1
ATOM 2738 N N . ASP B 1 88 ? 7.190 -20.058 17.369 1.00 11.17 88 ASP B N 1
ATOM 2739 C CA . ASP B 1 88 ? 7.627 -20.964 16.320 1.00 8.45 88 ASP B CA 1
ATOM 2740 C C . ASP B 1 88 ? 8.392 -20.241 15.234 1.00 8.56 88 ASP B C 1
ATOM 2741 O O . ASP B 1 88 ? 8.328 -20.625 14.075 1.00 7.17 88 ASP B O 1
ATOM 2746 N N . THR B 1 89 ? 9.094 -19.197 15.633 1.00 9.99 89 THR B N 1
ATOM 2747 C CA . THR B 1 89 ? 9.843 -18.364 14.693 1.00 7.74 89 THR B CA 1
ATOM 2748 C C . THR B 1 89 ? 11.220 -18.115 15.243 1.00 12.83 89 THR B C 1
ATOM 2749 O O . THR B 1 89 ? 11.455 -18.056 16.463 1.00 8.84 89 THR B O 1
ATOM 2753 N N . ILE B 1 90 ? 12.147 -17.978 14.302 1.00 5.85 90 ILE B N 1
ATOM 2754 C CA . ILE B 1 90 ? 13.543 -17.774 14.688 1.00 9.01 90 ILE B CA 1
ATOM 2755 C C . ILE B 1 90 ? 14.093 -16.587 13.943 1.00 10.79 90 ILE B C 1
ATOM 2756 O O . ILE B 1 90 ? 13.974 -16.501 12.705 1.00 11.73 90 ILE B O 1
ATOM 2761 N N . ILE B 1 91 ? 14.702 -15.692 14.730 1.00 7.26 91 ILE B N 1
ATOM 2762 C CA . ILE B 1 91 ? 15.274 -14.494 14.142 1.00 5.54 91 ILE B CA 1
ATOM 2763 C C . ILE B 1 91 ? 16.733 -14.470 14.572 1.00 8.59 91 ILE B C 1
ATOM 2764 O O . ILE B 1 91 ? 17.030 -14.761 15.752 1.00 10.79 91 ILE B O 1
ATOM 2769 N N . GLY B 1 92 ? 17.603 -14.163 13.606 1.00 10.72 92 GLY B N 1
ATOM 2770 C CA . GLY B 1 92 ? 19.046 -14.159 13.825 1.00 9.06 92 GLY B CA 1
ATOM 2771 C C . GLY B 1 92 ? 19.613 -12.976 14.511 1.00 3.38 92 GLY B C 1
ATOM 2772 O O . GLY B 1 92 ? 18.880 -12.204 15.099 1.00 6.70 92 GLY B O 1
ATOM 2773 N N . ASP B 1 93 ? 20.931 -12.805 14.448 1.00 7.48 93 ASP B N 1
ATOM 2774 C CA . ASP B 1 93 ? 21.516 -11.672 15.175 1.00 9.25 93 ASP B CA 1
ATOM 2775 C C . ASP B 1 93 ? 21.449 -10.331 14.457 1.00 8.50 93 ASP B C 1
ATOM 2776 O O . ASP B 1 93 ? 21.298 -10.281 13.222 1.00 11.38 93 ASP B O 1
ATOM 2781 N N . ASN B 1 94 ? 21.629 -9.281 15.267 1.00 6.41 94 ASN B N 1
ATOM 2782 C CA . ASN B 1 94 ? 21.657 -7.920 14.748 1.00 8.06 94 ASN B CA 1
ATOM 2783 C C . ASN B 1 94 ? 20.417 -7.621 13.922 1.00 8.59 94 ASN B C 1
ATOM 2784 O O . ASN B 1 94 ? 20.528 -7.010 12.874 1.00 9.65 94 ASN B O 1
ATOM 2789 N N . PHE B 1 95 ? 19.252 -8.070 14.367 1.00 4.00 95 PHE B N 1
ATOM 2790 C CA . PHE B 1 95 ? 18.036 -7.800 13.634 1.00 5.49 95 PHE B CA 1
ATOM 2791 C C . PHE B 1 95 ? 17.639 -6.382 14.004 1.00 10.71 95 PHE B C 1
ATOM 2792 O O . PHE B 1 95 ? 17.922 -5.933 15.110 1.00 8.54 95 PHE B O 1
ATOM 2800 N N . GLN B 1 96 ? 16.957 -5.681 13.103 1.00 6.02 96 GLN B N 1
ATOM 2801 C CA . GLN B 1 96 ? 16.533 -4.324 13.462 1.00 3.68 96 GLN B CA 1
ATOM 2802 C C . GLN B 1 96 ? 15.168 -4.099 12.814 1.00 11.16 96 GLN B C 1
ATOM 2803 O O . GLN B 1 96 ? 14.946 -4.547 11.683 1.00 12.38 96 GLN B O 1
ATOM 2813 N N . THR B 1 97 ? 14.262 -3.402 13.497 1.00 8.39 97 THR B N 1
ATOM 2814 C CA . THR B 1 97 ? 12.938 -3.152 12.908 1.00 3.44 97 THR B CA 1
ATOM 2815 C C . THR B 1 97 ? 12.485 -1.724 13.121 1.00 9.99 97 THR B C 1
ATOM 2816 O O . THR B 1 97 ? 13.023 -1.008 13.941 1.00 5.77 97 THR B O 1
ATOM 2820 N N . GLY B 1 98 ? 11.481 -1.330 12.346 1.00 8.17 98 GLY B N 1
ATOM 2821 C CA . GLY B 1 98 ? 10.825 -0.037 12.451 1.00 9.61 98 GLY B CA 1
ATOM 2822 C C . GLY B 1 98 ? 9.670 -0.309 13.444 1.00 5.44 98 GLY B C 1
ATOM 2823 O O . GLY B 1 98 ? 9.640 -1.305 14.199 1.00 8.15 98 GLY B O 1
ATOM 2824 N N . HIS B 1 99 ? 8.734 0.630 13.452 1.00 4.54 99 HIS B N 1
ATOM 2825 C CA . HIS B 1 99 ? 7.640 0.576 14.395 1.00 14.08 99 HIS B CA 1
ATOM 2826 C C . HIS B 1 99 ? 6.458 -0.230 13.932 1.00 10.89 99 HIS B C 1
ATOM 2827 O O . HIS B 1 99 ? 6.186 -0.262 12.706 1.00 9.92 99 HIS B O 1
ATOM 2834 N N . LYS B 1 100 ? 5.791 -0.862 14.894 1.00 6.24 100 LYS B N 1
ATOM 2835 C CA . LYS B 1 100 ? 4.577 -1.602 14.579 1.00 6.18 100 LYS B CA 1
ATOM 2836 C C . LYS B 1 100 ? 4.685 -2.633 13.403 1.00 10.57 100 LYS B C 1
ATOM 2837 O O . LYS B 1 100 ? 3.840 -2.721 12.484 1.00 6.09 100 LYS B O 1
ATOM 2843 N N . VAL B 1 101 ? 5.733 -3.445 13.473 1.00 5.42 101 VAL B N 1
ATOM 2844 C CA . VAL B 1 101 ? 5.989 -4.516 12.489 1.00 2.57 101 VAL B CA 1
ATOM 2845 C C . VAL B 1 101 ? 5.284 -5.776 13.057 1.00 10.40 101 VAL B C 1
ATOM 2846 O O . VAL B 1 101 ? 5.121 -5.916 14.264 1.00 4.06 101 VAL B O 1
ATOM 2850 N N . THR B 1 102 ? 4.841 -6.690 12.186 1.00 3.27 102 THR B N 1
ATOM 2851 C CA . THR B 1 102 ? 4.157 -7.899 12.619 1.00 1.99 102 THR B CA 1
ATOM 2852 C C . THR B 1 102 ? 4.892 -9.069 11.947 1.00 19.07 102 THR B C 1
ATOM 2853 O O . THR B 1 102 ? 5.138 -9.059 10.724 1.00 9.40 102 THR B O 1
ATOM 2857 N N . ILE B 1 103 ? 5.253 -10.079 12.739 1.00 5.14 103 ILE B N 1
ATOM 2858 C CA . ILE B 1 103 ? 5.948 -11.238 12.167 1.00 4.26 103 ILE B CA 1
ATOM 2859 C C . ILE B 1 103 ? 5.238 -12.482 12.691 1.00 11.39 103 ILE B C 1
ATOM 2860 O O . ILE B 1 103 ? 5.154 -12.703 13.913 1.00 7.25 103 ILE B O 1
ATOM 2865 N N . ARG B 1 104 ? 4.703 -13.257 11.746 1.00 4.50 104 ARG B N 1
ATOM 2866 C CA . ARG B 1 104 ? 3.987 -14.473 12.056 1.00 3.54 104 ARG B CA 1
ATOM 2867 C C . ARG B 1 104 ? 4.852 -15.690 12.350 1.00 6.91 104 ARG B C 1
ATOM 2868 O O . ARG B 1 104 ? 6.065 -15.603 12.374 1.00 11.15 104 ARG B O 1
ATOM 2876 N N . GLU B 1 105 ? 4.197 -16.818 12.591 1.00 8.51 105 GLU B N 1
ATOM 2877 C CA . GLU B 1 105 ? 4.839 -18.051 12.996 1.00 7.27 105 GLU B CA 1
ATOM 2878 C C . GLU B 1 105 ? 5.465 -18.853 11.918 1.00 14.91 105 GLU B C 1
ATOM 2879 O O . GLU B 1 105 ? 5.203 -18.674 10.715 1.00 11.20 105 GLU B O 1
ATOM 2885 N N . ASN B 1 106 ? 6.299 -19.745 12.436 1.00 7.37 106 ASN B N 1
ATOM 2886 C CA . ASN B 1 106 ? 7.040 -20.687 11.613 1.00 5.08 106 ASN B CA 1
ATOM 2887 C C . ASN B 1 106 ? 7.777 -19.989 10.520 1.00 10.98 106 ASN B C 1
ATOM 2888 O O . ASN B 1 106 ? 7.718 -20.454 9.366 1.00 11.73 106 ASN B O 1
ATOM 2893 N N . THR B 1 107 ? 8.446 -18.897 10.882 1.00 7.58 107 THR B N 1
ATOM 2894 C CA . THR B 1 107 ? 9.209 -18.093 9.940 1.00 6.27 107 THR B CA 1
ATOM 2895 C C . THR B 1 107 ? 10.643 -18.056 10.449 1.00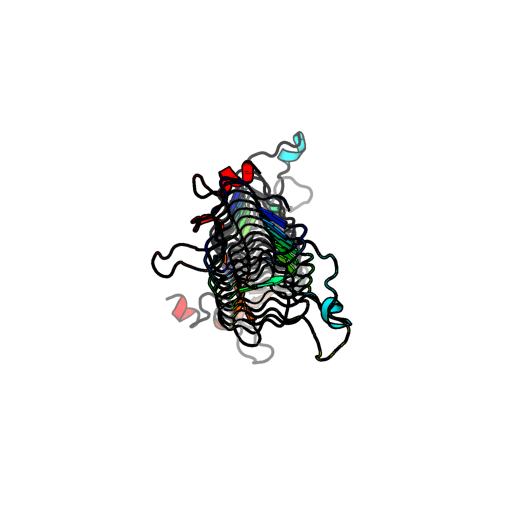 8.53 107 THR B C 1
ATOM 2896 O O . THR B 1 107 ? 10.961 -18.158 11.652 1.00 9.01 107 THR B O 1
ATOM 2900 N N . LYS B 1 108 ? 11.509 -17.934 9.470 1.00 6.95 108 LYS B N 1
ATOM 2901 C CA . LYS B 1 108 ? 12.929 -17.918 9.732 1.00 6.63 108 LYS B CA 1
ATOM 2902 C C . LYS B 1 108 ? 13.525 -16.681 9.107 1.00 7.71 108 LYS B C 1
ATOM 2903 O O . LYS B 1 108 ? 13.365 -16.479 7.912 1.00 10.77 108 LYS B O 1
ATOM 2909 N N . ILE B 1 109 ? 14.221 -15.903 9.921 1.00 6.08 109 ILE B N 1
ATOM 2910 C CA . ILE B 1 109 ? 14.856 -14.677 9.482 1.00 7.80 109 ILE B CA 1
ATOM 2911 C C . ILE B 1 109 ? 16.326 -14.746 9.822 1.00 15.43 109 ILE B C 1
ATOM 2912 O O . ILE B 1 109 ? 16.667 -15.135 10.937 1.00 6.29 109 ILE B O 1
ATOM 2917 N N . GLY B 1 110 ? 17.209 -14.364 8.902 1.00 7.08 110 GLY B N 1
ATOM 2918 C CA . GLY B 1 110 ? 18.619 -14.480 9.278 1.00 8.65 110 GLY B CA 1
ATOM 2919 C C . GLY B 1 110 ? 19.228 -13.368 10.091 1.00 17.33 110 GLY B C 1
ATOM 2920 O O . GLY B 1 110 ? 18.573 -12.692 10.902 1.00 7.93 110 GLY B O 1
ATOM 2921 N N . ASN B 1 111 ? 20.508 -13.178 9.802 1.00 7.79 111 ASN B N 1
ATOM 2922 C CA . ASN B 1 111 ? 21.255 -12.136 10.494 1.00 9.99 111 ASN B CA 1
ATOM 2923 C C . ASN B 1 111 ? 21.382 -10.841 9.734 1.00 9.14 111 ASN B C 1
ATOM 2924 O O . ASN B 1 111 ? 21.419 -10.779 8.503 1.00 8.02 111 ASN B O 1
ATOM 2929 N N . ASN B 1 112 ? 21.494 -9.776 10.530 1.00 9.09 112 ASN B N 1
ATOM 2930 C CA . ASN B 1 112 ? 21.661 -8.438 9.979 1.00 9.04 112 ASN B CA 1
ATOM 2931 C C . ASN B 1 112 ? 20.523 -8.059 9.093 1.00 7.93 112 ASN B C 1
ATOM 2932 O O . ASN B 1 112 ? 20.720 -7.392 8.055 1.00 14.23 112 ASN B O 1
ATOM 2937 N N . VAL B 1 113 ? 19.325 -8.481 9.499 1.00 8.45 113 VAL B N 1
ATOM 2938 C CA . VAL B 1 113 ? 18.181 -8.143 8.661 1.00 8.23 113 VAL B CA 1
ATOM 2939 C C . VAL B 1 113 ? 17.449 -6.886 9.191 1.00 12.42 113 VAL B C 1
ATOM 2940 O O . VAL B 1 113 ? 17.344 -6.710 10.428 1.00 13.87 113 VAL B O 1
ATOM 2944 N N . LYS B 1 114 ? 16.895 -6.076 8.284 1.00 4.10 114 LYS B N 1
ATOM 2945 C CA . LYS B 1 114 ? 16.164 -4.899 8.759 1.00 4.26 114 LYS B CA 1
ATOM 2946 C C . LYS B 1 114 ? 14.749 -5.009 8.229 1.00 9.43 114 LYS B C 1
ATOM 2947 O O . LYS B 1 114 ? 14.589 -5.408 7.101 1.00 8.74 114 LYS B O 1
ATOM 2953 N N . ILE B 1 115 ? 13.726 -4.768 9.053 1.00 4.40 115 ILE B N 1
ATOM 2954 C CA . ILE B 1 115 ? 12.337 -4.871 8.630 1.00 5.48 115 ILE B CA 1
ATOM 2955 C C . ILE B 1 115 ? 11.628 -3.608 9.106 1.00 6.79 115 ILE B C 1
ATOM 2956 O O . ILE B 1 115 ? 11.489 -3.426 10.317 1.00 5.95 115 ILE B O 1
ATOM 2961 N N . GLY B 1 116 ? 11.267 -2.778 8.124 1.00 3.28 116 GLY B N 1
ATOM 2962 C CA . GLY B 1 116 ? 10.679 -1.445 8.250 1.00 2.88 116 GLY B CA 1
ATOM 2963 C C . GLY B 1 116 ? 9.281 -1.285 8.813 1.00 9.77 116 GLY B C 1
ATOM 2964 O O . GLY B 1 116 ? 8.477 -2.222 8.908 1.00 7.61 116 GLY B O 1
ATOM 2965 N N . THR B 1 117 ? 9.015 -0.055 9.224 1.00 11.17 117 THR B N 1
ATOM 2966 C CA . THR B 1 117 ? 7.754 0.310 9.837 1.00 5.94 117 THR B CA 1
ATOM 2967 C C . THR B 1 117 ? 6.529 -0.214 9.132 1.00 1.00 117 THR B C 1
ATOM 2968 O O . THR B 1 117 ? 6.418 -0.074 7.917 1.00 5.75 117 THR B O 1
ATOM 2972 N N . LEU B 1 118 ? 5.604 -0.824 9.884 1.00 6.25 118 LEU B N 1
ATOM 2973 C CA . LEU B 1 118 ? 4.348 -1.398 9.340 1.00 7.04 118 LEU B CA 1
ATOM 2974 C C . LEU B 1 118 ? 4.522 -2.705 8.542 1.00 12.86 118 LEU B C 1
ATOM 2975 O O . LEU B 1 118 ? 3.521 -3.356 8.199 1.00 8.80 118 LEU B O 1
ATOM 2980 N N . SER B 1 119 ? 5.757 -3.115 8.236 1.00 3.00 119 SER B N 1
ATOM 2981 C CA . SER B 1 119 ? 5.862 -4.346 7.435 1.00 1.84 119 SER B CA 1
ATOM 2982 C C . SER B 1 119 ? 5.110 -5.499 8.087 1.00 8.84 119 SER B C 1
ATOM 2983 O O . SER B 1 119 ? 5.007 -5.611 9.326 1.00 7.99 119 SER B O 1
ATOM 2986 N N . ASP B 1 120 ? 4.622 -6.389 7.229 1.00 4.12 120 ASP B N 1
ATOM 2987 C CA . ASP B 1 120 ? 3.816 -7.526 7.684 1.00 3.62 120 ASP B CA 1
ATOM 2988 C C . ASP B 1 120 ? 4.421 -8.747 6.998 1.00 7.69 120 ASP B C 1
ATOM 2989 O O . ASP B 1 120 ? 4.348 -8.915 5.763 1.00 9.35 120 ASP B O 1
ATOM 2994 N N . ILE B 1 121 ? 5.049 -9.571 7.832 1.00 2.57 121 ILE B N 1
ATOM 2995 C CA . ILE B 1 121 ? 5.724 -10.804 7.427 1.00 8.43 121 ILE B CA 1
ATOM 2996 C C . ILE B 1 121 ? 4.808 -11.947 7.875 1.00 16.25 121 ILE B C 1
ATOM 2997 O O . ILE B 1 121 ? 4.528 -12.124 9.079 1.00 6.11 121 ILE B O 1
ATOM 3002 N N . GLN B 1 122 ? 4.304 -12.698 6.907 1.00 9.10 122 GLN B N 1
ATOM 3003 C CA . GLN B 1 122 ? 3.404 -13.820 7.196 1.00 6.49 122 GLN B CA 1
ATOM 3004 C C . GLN B 1 122 ? 4.095 -15.070 7.740 1.00 10.71 122 GLN B C 1
ATOM 3005 O O . GLN B 1 122 ? 5.269 -15.013 8.085 1.00 6.77 122 GLN B O 1
ATOM 3011 N N . HIS B 1 123 ? 3.389 -16.188 7.893 1.00 5.21 123 HIS B N 1
ATOM 3012 C CA . HIS B 1 123 ? 3.965 -17.405 8.473 1.00 10.76 123 HIS B CA 1
ATOM 3013 C C . HIS B 1 123 ? 4.636 -18.155 7.336 1.00 11.29 123 HIS B C 1
ATOM 3014 O O . HIS B 1 123 ? 4.414 -17.861 6.169 1.00 10.70 123 HIS B O 1
ATOM 3021 N N . HIS B 1 124 ? 5.473 -19.119 7.680 1.00 4.97 124 HIS B N 1
ATOM 3022 C CA . HIS B 1 124 ? 6.150 -19.865 6.656 1.00 12.82 124 HIS B CA 1
ATOM 3023 C C . HIS B 1 124 ? 6.946 -19.063 5.657 1.00 17.95 124 HIS B C 1
ATOM 3024 O O . HIS B 1 124 ? 6.931 -19.336 4.470 1.00 10.06 124 HIS B O 1
ATOM 3031 N N . VAL B 1 125 ? 7.646 -18.060 6.166 1.00 8.89 125 VAL B N 1
ATOM 3032 C CA . VAL B 1 125 ? 8.495 -17.235 5.326 1.00 7.58 125 VAL B CA 1
ATOM 3033 C C . VAL B 1 125 ? 9.980 -17.478 5.666 1.00 8.60 125 VAL B C 1
ATOM 3034 O O . VAL B 1 125 ? 10.359 -17.747 6.824 1.00 9.47 125 VAL B O 1
ATOM 3038 N N . TYR B 1 126 ? 10.822 -17.361 4.643 1.00 7.11 126 TYR B N 1
ATOM 3039 C CA . TYR B 1 126 ? 12.268 -17.502 4.807 1.00 7.21 126 TYR B CA 1
ATOM 3040 C C . TYR B 1 126 ? 12.890 -16.208 4.341 1.00 14.00 126 TYR B C 1
ATOM 3041 O O . TYR B 1 126 ? 12.605 -15.764 3.216 1.00 10.14 126 TYR B O 1
ATOM 3050 N N . ILE B 1 127 ? 13.676 -15.600 5.227 1.00 8.81 127 ILE B N 1
ATOM 3051 C CA . ILE B 1 127 ? 14.369 -14.364 4.939 1.00 2.88 127 ILE B CA 1
ATOM 3052 C C . ILE B 1 127 ? 15.831 -14.655 5.273 1.00 10.93 127 ILE B C 1
ATOM 3053 O O . ILE B 1 127 ? 16.147 -15.085 6.376 1.00 9.38 127 ILE B O 1
ATOM 3058 N N . GLY B 1 128 ? 16.705 -14.470 4.285 1.00 7.80 128 GLY B N 1
ATOM 3059 C CA . GLY B 1 128 ? 18.117 -14.736 4.498 1.00 3.92 128 GLY B CA 1
ATOM 3060 C C . GLY B 1 128 ? 18.802 -13.648 5.306 1.00 11.26 128 GLY B C 1
ATOM 3061 O O . GLY B 1 128 ? 18.172 -12.991 6.145 1.00 13.43 128 GLY B O 1
ATOM 3062 N N . ASN B 1 129 ? 20.093 -13.455 5.056 1.00 12.68 129 ASN B N 1
ATOM 3063 C CA . ASN B 1 129 ? 20.899 -12.480 5.779 1.00 13.44 129 ASN B CA 1
ATOM 3064 C C . ASN B 1 129 ? 21.069 -11.187 5.036 1.00 9.57 129 ASN B C 1
ATOM 3065 O O . ASN B 1 129 ? 21.097 -11.155 3.798 1.00 8.89 129 ASN B O 1
ATOM 3070 N N . TYR B 1 130 ? 21.279 -10.132 5.813 1.00 10.09 130 TYR B N 1
ATOM 3071 C CA . TYR B 1 130 ? 21.493 -8.803 5.213 1.00 16.08 130 TYR B CA 1
ATOM 3072 C C . TYR B 1 130 ? 20.400 -8.439 4.231 1.00 14.91 130 TYR B C 1
ATOM 3073 O O . TYR B 1 130 ? 20.648 -7.921 3.144 1.00 8.08 130 TYR B O 1
ATOM 3082 N N . VAL B 1 131 ? 19.170 -8.710 4.632 1.00 9.78 131 VAL B N 1
ATOM 3083 C CA . VAL B 1 131 ? 18.034 -8.404 3.754 1.00 12.87 131 VAL B CA 1
ATOM 3084 C C . VAL B 1 131 ? 17.493 -7.054 4.230 1.00 16.84 131 VAL B C 1
ATOM 3085 O O . VAL B 1 131 ? 17.434 -6.830 5.431 1.00 7.61 131 VAL B O 1
ATOM 3089 N N . ASN B 1 132 ? 17.091 -6.183 3.308 1.00 7.05 132 ASN B N 1
ATOM 3090 C CA . ASN B 1 132 ? 16.568 -4.894 3.727 1.00 7.52 132 ASN B CA 1
ATOM 3091 C C . ASN B 1 132 ? 15.123 -4.777 3.299 1.00 12.29 132 ASN B C 1
ATOM 3092 O O . ASN B 1 132 ? 14.866 -4.704 2.100 1.00 11.90 132 ASN B O 1
ATOM 3097 N N . ILE B 1 133 ? 14.192 -4.761 4.260 1.00 8.29 133 ILE B N 1
ATOM 3098 C CA . ILE B 1 133 ? 12.749 -4.639 3.962 1.00 2.02 133 ILE B CA 1
ATOM 3099 C C . ILE B 1 133 ? 12.353 -3.334 4.590 1.00 7.51 133 ILE B C 1
ATOM 3100 O O . ILE B 1 133 ? 12.480 -3.174 5.804 1.00 8.11 133 ILE B O 1
ATOM 3105 N N . HIS B 1 134 ? 11.912 -2.405 3.726 1.00 15.08 134 HIS B N 1
ATOM 3106 C CA . HIS B 1 134 ? 11.530 -1.042 4.163 1.00 6.46 134 HIS B CA 1
ATOM 3107 C C . HIS B 1 134 ? 10.091 -0.964 4.697 1.00 1.00 134 HIS B C 1
ATOM 3108 O O . HIS B 1 134 ? 9.502 -1.935 5.142 1.00 8.30 134 HIS B O 1
ATOM 3115 N N . SER B 1 135 ? 9.506 0.226 4.641 1.00 8.67 135 SER B N 1
ATOM 3116 C CA . SER B 1 135 ? 8.190 0.478 5.165 1.00 7.97 135 SER B CA 1
ATOM 3117 C C . SER B 1 135 ? 7.034 -0.195 4.479 1.00 8.76 135 SER B C 1
ATOM 3118 O O . SER B 1 135 ? 6.917 -0.201 3.269 1.00 7.79 135 SER B O 1
ATOM 3122 N N . ASN B 1 136 ? 6.165 -0.697 5.322 1.00 3.30 136 ASN B N 1
ATOM 3123 C CA . ASN B 1 136 ? 4.926 -1.307 4.911 1.00 5.07 136 ASN B CA 1
ATOM 3124 C C . ASN B 1 136 ? 4.969 -2.333 3.766 1.00 16.45 136 ASN B C 1
ATOM 3125 O O . ASN B 1 136 ? 4.178 -2.261 2.774 1.00 8.90 136 ASN B O 1
ATOM 3130 N N . VAL B 1 137 ? 5.883 -3.297 3.925 1.00 7.34 137 VAL B N 1
ATOM 3131 C CA . VAL B 1 137 ? 6.000 -4.368 2.917 1.00 9.61 137 VAL B CA 1
ATOM 3132 C C . VAL B 1 137 ? 5.145 -5.543 3.368 1.00 11.70 137 VAL B C 1
ATOM 3133 O O . VAL B 1 137 ? 5.109 -5.870 4.586 1.00 7.37 137 VAL B O 1
ATOM 3137 N N . PHE B 1 138 ? 4.470 -6.182 2.411 1.00 10.45 138 PHE B N 1
ATOM 3138 C CA . PHE B 1 138 ? 3.701 -7.382 2.744 1.00 9.40 138 PHE B CA 1
ATOM 3139 C C . PHE B 1 138 ? 4.455 -8.616 2.193 1.00 7.39 138 PHE B C 1
ATOM 3140 O O . PHE B 1 138 ? 4.662 -8.710 0.982 1.00 6.61 138 PHE B O 1
ATOM 3148 N N . VAL B 1 139 ? 4.820 -9.579 3.050 1.00 7.12 139 VAL B N 1
ATOM 3149 C CA . VAL B 1 139 ? 5.517 -10.805 2.586 1.00 9.26 139 VAL B CA 1
ATOM 3150 C C . VAL B 1 139 ? 4.613 -12.006 2.877 1.00 7.19 139 VAL B C 1
ATOM 3151 O O . VAL B 1 139 ? 4.408 -12.385 4.043 1.00 13.23 139 VAL B O 1
ATOM 3155 N N . GLY B 1 140 ? 4.012 -12.547 1.792 1.00 7.45 140 GLY B N 1
ATOM 3156 C CA . GLY B 1 140 ? 3.053 -13.660 1.943 1.00 9.22 140 GLY B CA 1
ATOM 3157 C C . GLY B 1 140 ? 3.719 -14.966 2.337 1.00 4.69 140 GLY B C 1
ATOM 3158 O O . GLY B 1 140 ? 4.896 -15.114 2.114 1.00 9.92 140 GLY B O 1
ATOM 3159 N N . GLU B 1 141 ? 2.989 -15.857 2.988 1.00 7.37 141 GLU B N 1
ATOM 3160 C CA . GLU B 1 141 ? 3.535 -17.146 3.415 1.00 10.78 141 GLU B CA 1
ATOM 3161 C C . GLU B 1 141 ? 4.179 -17.804 2.195 1.00 7.43 141 GLU B C 1
ATOM 3162 O O . GLU B 1 141 ? 3.767 -17.518 1.066 1.00 9.19 141 GLU B O 1
ATOM 3168 N N . LYS B 1 142 ? 5.196 -18.620 2.445 1.00 7.83 142 LYS B N 1
ATOM 3169 C CA . LYS B 1 142 ? 5.884 -19.310 1.335 1.00 5.21 142 LYS B CA 1
ATOM 3170 C C . LYS B 1 142 ? 6.880 -18.427 0.577 1.00 8.08 142 LYS B C 1
ATOM 3171 O O . LYS B 1 142 ? 7.642 -18.937 -0.237 1.00 10.03 142 LYS B O 1
ATOM 3177 N N . SER B 1 143 ? 6.949 -17.124 0.869 1.00 9.06 143 SER B N 1
ATOM 3178 C CA . SER B 1 143 ? 7.929 -16.289 0.189 1.00 8.85 143 SER B CA 1
ATOM 3179 C C . SER B 1 143 ? 9.345 -16.755 0.545 1.00 15.07 143 SER B C 1
ATOM 3180 O O . SER B 1 143 ? 9.594 -17.138 1.680 1.00 8.45 143 SER B O 1
ATOM 3183 N N . ILE B 1 144 ? 10.267 -16.735 -0.411 1.00 7.81 144 ILE B N 1
ATOM 3184 C CA . ILE B 1 144 ? 11.651 -17.109 -0.105 1.00 8.14 144 ILE B CA 1
ATOM 3185 C C . ILE B 1 144 ? 12.501 -15.924 -0.497 1.00 8.02 144 ILE B C 1
ATOM 3186 O O . ILE B 1 144 ? 12.590 -15.586 -1.696 1.00 10.81 144 ILE B O 1
ATOM 3191 N N . ILE B 1 145 ? 13.096 -15.258 0.498 1.00 10.68 145 ILE B N 1
ATOM 3192 C CA . ILE B 1 145 ? 13.914 -14.075 0.230 1.00 3.61 145 ILE B CA 1
ATOM 3193 C C . ILE B 1 145 ? 15.364 -14.336 0.612 1.00 9.25 145 ILE B C 1
ATOM 3194 O O . ILE B 1 145 ? 15.735 -14.522 1.770 1.00 9.85 145 ILE B O 1
ATOM 3199 N N . LYS B 1 146 ? 16.203 -14.341 -0.407 1.00 7.62 146 LYS B N 1
ATOM 3200 C CA . LYS B 1 146 ? 17.612 -14.633 -0.165 1.00 12.95 146 LYS B CA 1
ATOM 3201 C C . LYS B 1 146 ? 18.432 -13.444 0.277 1.00 10.84 146 LYS B C 1
ATOM 3202 O O . LYS B 1 146 ? 17.984 -12.292 0.291 1.00 11.76 146 LYS B O 1
ATOM 3208 N N . ASP B 1 147 ? 19.679 -13.767 0.586 1.00 10.87 147 ASP B N 1
ATOM 3209 C CA . ASP B 1 147 ? 20.618 -12.750 1.021 1.00 16.00 147 ASP B CA 1
ATOM 3210 C C . ASP B 1 147 ? 20.729 -11.498 0.145 1.00 11.31 147 ASP B C 1
ATOM 3211 O O . ASP B 1 147 ? 20.690 -11.557 -1.087 1.00 11.84 147 ASP B O 1
ATOM 3216 N N . PHE B 1 148 ? 20.903 -10.369 0.827 1.00 13.03 148 PHE B N 1
ATOM 3217 C CA . PHE B 1 148 ? 21.093 -9.093 0.169 1.00 7.71 148 PHE B CA 1
ATOM 3218 C C . PHE B 1 148 ? 19.945 -8.560 -0.632 1.00 13.58 148 PHE B C 1
ATOM 3219 O O . PHE B 1 148 ? 20.102 -7.602 -1.370 1.00 10.89 148 PHE B O 1
ATOM 3227 N N . VAL B 1 149 ? 18.766 -9.106 -0.449 1.00 9.98 149 VAL B N 1
ATOM 3228 C CA . VAL B 1 149 ? 17.662 -8.562 -1.216 1.00 11.89 149 VAL B CA 1
ATOM 3229 C C . VAL B 1 149 ? 17.132 -7.253 -0.560 1.00 10.56 149 VAL B C 1
ATOM 3230 O O . VAL B 1 149 ? 17.145 -7.143 0.661 1.00 11.92 149 VAL B O 1
ATOM 3234 N N . TRP B 1 150 ? 16.606 -6.327 -1.373 1.00 8.48 150 TRP B N 1
ATOM 3235 C CA . TRP B 1 150 ? 16.008 -5.073 -0.900 1.00 15.58 150 TRP B CA 1
ATOM 3236 C C . TRP B 1 150 ? 14.547 -5.082 -1.372 1.00 12.11 150 TRP B C 1
ATOM 3237 O O . TRP B 1 150 ? 14.239 -5.272 -2.567 1.00 10.45 150 TRP B O 1
ATOM 3248 N N . LEU B 1 151 ? 13.635 -4.851 -0.437 1.00 8.52 151 LEU B N 1
ATOM 3249 C CA . LEU B 1 151 ? 12.225 -4.755 -0.805 1.00 10.40 151 LEU B CA 1
ATOM 3250 C C . LEU B 1 151 ? 11.834 -3.331 -0.336 1.00 14.76 151 LEU B C 1
ATOM 3251 O O . LEU B 1 151 ? 11.752 -3.069 0.872 1.00 3.85 151 LEU B O 1
ATOM 3256 N N . PHE B 1 152 ? 11.615 -2.420 -1.291 1.00 4.74 152 PHE B N 1
ATOM 3257 C CA . PHE B 1 152 ? 11.257 -1.025 -0.997 1.00 6.28 152 PHE B CA 1
ATOM 3258 C C . PHE B 1 152 ? 9.813 -0.836 -0.512 1.00 12.69 152 PHE B C 1
ATOM 3259 O O . PHE B 1 152 ? 9.007 -1.781 -0.500 1.00 6.47 152 PHE B O 1
ATOM 3267 N N . PRO B 1 153 ? 9.466 0.359 -0.043 1.00 8.41 153 PRO B N 1
ATOM 3268 C CA . PRO B 1 153 ? 8.149 0.516 0.565 1.00 6.13 153 PRO B CA 1
ATOM 3269 C C . PRO B 1 153 ? 6.947 0.048 -0.238 1.00 8.18 153 PRO B C 1
ATOM 3270 O O . PRO B 1 153 ? 6.868 0.307 -1.469 1.00 7.71 153 PRO B O 1
ATOM 3274 N N . HIS B 1 154 ? 6.007 -0.552 0.500 1.00 6.98 154 HIS B N 1
ATOM 3275 C CA . HIS B 1 154 ? 4.776 -1.026 -0.099 1.00 9.03 154 HIS B CA 1
ATOM 3276 C C . HIS B 1 154 ? 4.889 -2.063 -1.214 1.00 8.81 154 HIS B C 1
ATOM 3277 O O . HIS B 1 154 ? 4.013 -2.167 -2.093 1.00 8.79 154 HIS B O 1
ATOM 3284 N N . VAL B 1 155 ? 5.910 -2.896 -1.120 1.00 8.89 155 VAL B N 1
ATOM 3285 C CA . VAL B 1 155 ? 6.068 -3.981 -2.072 1.00 6.69 155 VAL B CA 1
ATOM 3286 C C . VAL B 1 155 ? 5.163 -5.095 -1.530 1.00 13.79 155 VAL B C 1
ATOM 3287 O O . VAL B 1 155 ? 4.955 -5.215 -0.321 1.00 5.63 155 VAL B O 1
ATOM 3291 N N . VAL B 1 156 ? 4.595 -5.903 -2.421 1.00 8.57 156 VAL B N 1
ATOM 3292 C CA . VAL B 1 156 ? 3.716 -6.957 -1.923 1.00 3.69 156 VAL B CA 1
ATOM 3293 C C . VAL B 1 156 ? 4.063 -8.222 -2.693 1.00 4.42 156 VAL B C 1
ATOM 3294 O O . VAL B 1 156 ? 4.080 -8.225 -3.928 1.00 12.01 156 VAL B O 1
ATOM 3298 N N . LEU B 1 157 ? 4.307 -9.287 -1.928 1.00 8.54 157 LEU B N 1
ATOM 3299 C CA . LEU B 1 157 ? 4.632 -10.594 -2.520 1.00 7.34 157 LEU B CA 1
ATOM 3300 C C . LEU B 1 157 ? 3.447 -11.497 -2.271 1.00 13.75 157 LEU B C 1
ATOM 3301 O O . LEU B 1 157 ? 3.179 -11.825 -1.113 1.00 8.10 157 LEU B O 1
ATOM 3306 N N . THR B 1 158 ? 2.765 -11.923 -3.341 1.00 9.76 158 THR B N 1
ATOM 3307 C CA . THR B 1 158 ? 1.592 -12.807 -3.196 1.00 5.89 158 THR B CA 1
ATOM 3308 C C . THR B 1 158 ? 1.929 -14.295 -3.349 1.00 11.01 158 THR B C 1
ATOM 3309 O O . THR B 1 158 ? 3.082 -14.687 -3.619 1.00 9.73 158 THR B O 1
ATOM 3313 N N . ASN B 1 159 ? 0.900 -15.128 -3.155 1.00 13.26 159 ASN B N 1
ATOM 3314 C CA . ASN B 1 159 ? 1.102 -16.572 -3.282 1.00 6.12 159 ASN B CA 1
ATOM 3315 C C . ASN B 1 159 ? -0.086 -17.420 -3.771 1.00 10.03 159 ASN B C 1
ATOM 3316 O O . ASN B 1 159 ? 0.104 -18.632 -3.920 1.00 11.49 159 ASN B O 1
ATOM 3321 N N . ASP B 1 160 ? -1.270 -16.840 -3.984 1.00 5.16 160 ASP B N 1
ATOM 3322 C CA . ASP B 1 160 ? -2.452 -17.573 -4.425 1.00 4.05 160 ASP B CA 1
ATOM 3323 C C . ASP B 1 160 ? -2.663 -17.209 -5.864 1.00 11.16 160 ASP B C 1
ATOM 3324 O O . ASP B 1 160 ? -3.116 -16.125 -6.109 1.00 6.82 160 ASP B O 1
ATOM 3329 N N . PRO B 1 161 ? -2.342 -18.122 -6.782 1.00 15.74 161 PRO B N 1
ATOM 3330 C CA . PRO B 1 161 ? -2.428 -17.867 -8.216 1.00 15.39 161 PRO B CA 1
ATOM 3331 C C . PRO B 1 161 ? -3.779 -17.653 -8.821 1.00 15.38 161 PRO B C 1
ATOM 3332 O O . PRO B 1 161 ? -3.841 -17.006 -9.858 1.00 13.89 161 PRO B O 1
ATOM 3336 N N . THR B 1 162 ? -4.815 -18.243 -8.205 1.00 7.28 162 THR B N 1
ATOM 3337 C CA . THR B 1 162 ? -6.211 -18.175 -8.679 1.00 11.28 162 THR B CA 1
ATOM 3338 C C . THR B 1 162 ? -7.011 -18.159 -7.395 1.00 18.96 162 THR B C 1
ATOM 3339 O O . THR B 1 162 ? -7.639 -19.177 -7.018 1.00 7.11 162 THR B O 1
ATOM 3343 N N . PRO B 1 163 ? -6.970 -16.999 -6.730 1.00 12.30 163 PRO B N 1
ATOM 3344 C CA . PRO B 1 163 ? -7.634 -16.893 -5.436 1.00 5.11 163 PRO B CA 1
ATOM 3345 C C . PRO B 1 163 ? -9.165 -16.839 -5.411 1.00 9.67 163 PRO B C 1
ATOM 3346 O O . PRO B 1 163 ? -9.768 -16.263 -6.322 1.00 13.92 163 PRO B O 1
ATOM 3350 N N . PRO B 1 164 ? -9.800 -17.449 -4.398 1.00 11.23 164 PRO B N 1
ATOM 3351 C CA . PRO B 1 164 ? -9.103 -18.197 -3.334 1.00 9.03 164 PRO B CA 1
ATOM 3352 C C . PRO B 1 164 ? -8.905 -19.632 -3.806 1.00 12.68 164 PRO B C 1
ATOM 3353 O O . PRO B 1 164 ? -9.812 -20.188 -4.409 1.00 9.37 164 PRO B O 1
ATOM 3357 N N . SER B 1 165 ? -7.742 -20.213 -3.515 1.00 12.21 165 SER B N 1
ATOM 3358 C CA . SER B 1 165 ? -7.417 -21.587 -3.898 1.00 13.00 165 SER B CA 1
ATOM 3359 C C . SER B 1 165 ? -6.557 -22.250 -2.842 1.00 16.21 165 SER B C 1
ATOM 3360 O O . SER B 1 165 ? -6.055 -21.595 -1.906 1.00 12.11 165 SER B O 1
ATOM 3363 N N . ASN B 1 166 ? -6.445 -23.567 -2.975 1.00 15.56 166 ASN B N 1
ATOM 3364 C CA . ASN B 1 166 ? -5.718 -24.337 -1.970 1.00 25.59 166 ASN B CA 1
ATOM 3365 C C . ASN B 1 166 ? -4.231 -24.508 -2.078 1.00 23.96 166 ASN B C 1
ATOM 3366 O O . ASN B 1 166 ? -3.544 -24.672 -1.066 1.00 21.73 166 ASN B O 1
ATOM 3371 N N . GLU B 1 167 ? -3.769 -24.480 -3.315 1.00 9.67 167 GLU B N 1
ATOM 3372 C CA . GLU B 1 167 ? -2.352 -24.665 -3.631 1.00 13.59 167 GLU B CA 1
ATOM 3373 C C . GLU B 1 167 ? -1.633 -23.352 -3.865 1.00 11.63 167 GLU B C 1
ATOM 3374 O O . GLU B 1 167 ? -1.769 -22.710 -4.901 1.00 21.60 167 GLU B O 1
ATOM 3380 N N . LEU B 1 168 ? -0.841 -22.955 -2.890 1.00 8.41 168 LEU B N 1
ATOM 3381 C CA . LEU B 1 168 ? -0.095 -21.706 -2.987 1.00 15.89 168 LEU B CA 1
ATOM 3382 C C . LEU B 1 168 ? 1.301 -21.885 -3.570 1.00 16.40 168 LEU B C 1
ATOM 3383 O O . LEU B 1 168 ? 1.916 -22.958 -3.463 1.00 13.94 168 LEU B O 1
ATOM 3388 N N . LEU B 1 169 ? 1.803 -20.822 -4.186 1.00 8.78 169 LEU B N 1
ATOM 3389 C CA . LEU B 1 169 ? 3.140 -20.837 -4.761 1.00 8.56 169 LEU B CA 1
ATOM 3390 C C . LEU B 1 169 ? 3.840 -19.593 -4.243 1.00 11.40 169 LEU B C 1
ATOM 3391 O O . LEU B 1 169 ? 3.419 -18.488 -4.554 1.00 9.34 169 LEU B O 1
ATOM 3396 N N . GLY B 1 170 ? 4.883 -19.746 -3.441 1.00 13.18 170 GLY B N 1
ATOM 3397 C CA . GLY B 1 170 ? 5.560 -18.559 -2.925 1.00 12.08 170 GLY B CA 1
ATOM 3398 C C . GLY B 1 170 ? 6.410 -17.901 -4.002 1.00 13.31 170 GLY B C 1
ATOM 3399 O O . GLY B 1 170 ? 6.730 -18.499 -5.030 1.00 11.97 170 GLY B O 1
ATOM 3400 N N . VAL B 1 171 ? 6.805 -16.656 -3.773 1.00 15.49 171 VAL B N 1
ATOM 3401 C CA . VAL B 1 171 ? 7.686 -15.909 -4.689 1.00 9.87 171 VAL B CA 1
ATOM 3402 C C . VAL B 1 171 ? 9.108 -16.224 -4.200 1.00 11.40 171 VAL B C 1
ATOM 3403 O O . VAL B 1 171 ? 9.322 -16.346 -2.990 1.00 12.24 171 VAL B O 1
ATOM 3407 N N . THR B 1 172 ? 10.092 -16.329 -5.085 1.00 11.27 172 THR B N 1
ATOM 3408 C CA . THR B 1 172 ? 11.461 -16.583 -4.614 1.00 11.40 172 THR B CA 1
ATOM 3409 C C . THR B 1 172 ? 12.323 -15.478 -5.213 1.00 9.38 172 THR B C 1
ATOM 3410 O O . THR B 1 172 ? 12.351 -15.295 -6.432 1.00 17.21 172 THR B O 1
ATOM 3414 N N . ILE B 1 173 ? 13.011 -14.731 -4.359 1.00 7.57 173 ILE B N 1
ATOM 3415 C CA . ILE B 1 173 ? 13.836 -13.611 -4.799 1.00 10.15 173 ILE B CA 1
ATOM 3416 C C . ILE B 1 173 ? 15.267 -13.946 -4.473 1.00 19.59 173 ILE B C 1
ATOM 3417 O O . ILE B 1 173 ? 15.646 -14.094 -3.313 1.00 6.74 173 ILE B O 1
ATOM 3422 N N . GLU B 1 174 ? 16.040 -14.083 -5.547 1.00 8.93 174 GLU B N 1
ATOM 3423 C CA . GLU B 1 174 ? 17.438 -14.452 -5.461 1.00 5.84 174 GLU B CA 1
ATOM 3424 C C . GLU B 1 174 ? 18.363 -13.361 -4.969 1.00 10.04 174 GLU B C 1
ATOM 3425 O O . GLU B 1 174 ? 17.987 -12.154 -4.834 1.00 10.79 174 GLU B O 1
ATOM 3431 N N . LEU B 1 175 ? 19.600 -13.803 -4.715 1.00 12.65 175 LEU B N 1
ATOM 3432 C CA . LEU B 1 175 ? 20.630 -12.915 -4.206 1.00 4.46 175 LEU B CA 1
ATOM 3433 C C . LEU B 1 175 ? 20.697 -11.552 -4.884 1.00 12.25 175 LEU B C 1
ATOM 3434 O O . LEU B 1 175 ? 20.695 -11.452 -6.116 1.00 17.35 175 LEU B O 1
ATOM 3439 N N . PHE B 1 176 ? 20.816 -10.519 -4.046 1.00 14.13 176 PHE B N 1
ATOM 3440 C CA . PHE B 1 176 ? 20.952 -9.138 -4.416 1.00 3.19 176 PHE B CA 1
ATOM 3441 C C . PHE B 1 176 ? 19.835 -8.472 -5.196 1.00 18.35 176 PHE B C 1
ATOM 3442 O O . PHE B 1 176 ? 19.937 -7.285 -5.473 1.00 14.87 176 PHE B O 1
ATOM 3450 N N . ALA B 1 177 ? 18.791 -9.192 -5.583 1.00 10.42 177 ALA B N 1
ATOM 3451 C CA . ALA B 1 177 ? 17.739 -8.550 -6.356 1.00 11.73 177 ALA B CA 1
ATOM 3452 C C . ALA B 1 177 ? 17.139 -7.385 -5.573 1.00 11.85 177 ALA B C 1
ATOM 3453 O O . ALA B 1 177 ? 17.096 -7.388 -4.324 1.00 9.01 177 ALA B O 1
ATOM 3455 N N . VAL B 1 178 ? 16.662 -6.399 -6.320 1.00 11.27 178 VAL B N 1
ATOM 3456 C CA . VAL B 1 178 ? 16.058 -5.228 -5.692 1.00 6.47 178 VAL B CA 1
ATOM 3457 C C . VAL B 1 178 ? 14.623 -5.058 -6.200 1.00 15.01 178 VAL B C 1
ATOM 3458 O O . VAL B 1 178 ? 14.362 -5.040 -7.420 1.00 5.55 178 VAL B O 1
ATOM 3462 N N . ILE B 1 179 ? 13.681 -4.849 -5.283 1.00 5.46 179 ILE B N 1
ATOM 3463 C CA . ILE B 1 179 ? 12.311 -4.646 -5.800 1.00 5.34 179 ILE B CA 1
ATOM 3464 C C . ILE B 1 179 ? 11.955 -3.251 -5.389 1.00 12.55 179 ILE B C 1
ATOM 3465 O O . ILE B 1 179 ? 11.919 -2.978 -4.188 1.00 8.93 179 ILE B O 1
ATOM 3470 N N . ALA B 1 180 ? 11.739 -2.376 -6.362 1.00 5.29 180 ALA B N 1
ATOM 3471 C CA . ALA B 1 180 ? 11.435 -0.987 -6.075 1.00 4.28 180 ALA B CA 1
ATOM 3472 C C . ALA B 1 180 ? 10.056 -0.750 -5.527 1.00 10.35 180 ALA B C 1
ATOM 3473 O O . ALA B 1 180 ? 9.165 -1.604 -5.607 1.00 7.65 180 ALA B O 1
ATOM 3475 N N . ALA B 1 181 ? 9.880 0.434 -4.958 1.00 4.79 181 ALA B N 1
ATOM 3476 C CA . ALA B 1 181 ? 8.613 0.721 -4.288 1.00 8.82 181 ALA B CA 1
ATOM 3477 C C . ALA B 1 181 ? 7.280 0.406 -4.942 1.00 5.93 181 ALA B C 1
ATOM 3478 O O . ALA B 1 181 ? 7.111 0.657 -6.130 1.00 9.73 181 ALA B O 1
ATOM 3480 N N . ARG B 1 182 ? 6.310 -0.031 -4.143 1.00 7.61 182 ARG B N 1
ATOM 3481 C CA . ARG B 1 182 ? 4.943 -0.255 -4.627 1.00 2.31 182 ARG B CA 1
ATOM 3482 C C . ARG B 1 182 ? 4.748 -1.297 -5.709 1.00 6.14 182 ARG B C 1
ATOM 3483 O O . ARG B 1 182 ? 3.795 -1.273 -6.477 1.00 12.08 182 ARG B O 1
ATOM 3491 N N . SER B 1 183 ? 5.678 -2.229 -5.797 1.00 3.90 183 SER B N 1
ATOM 3492 C CA . SER B 1 183 ? 5.551 -3.270 -6.816 1.00 4.37 183 SER B CA 1
ATOM 3493 C C . SER B 1 183 ? 4.829 -4.462 -6.246 1.00 11.32 183 SER B C 1
ATOM 3494 O O . SER B 1 183 ? 4.895 -4.734 -5.049 1.00 5.56 183 SER B O 1
ATOM 3497 N N . VAL B 1 184 ? 4.168 -5.230 -7.091 1.00 7.76 184 VAL B N 1
ATOM 3498 C CA . VAL B 1 184 ? 3.522 -6.463 -6.592 1.00 8.06 184 VAL B CA 1
ATOM 3499 C C . VAL B 1 184 ? 4.059 -7.607 -7.487 1.00 7.41 184 VAL B C 1
ATOM 3500 O O . VAL B 1 184 ? 4.230 -7.442 -8.705 1.00 9.39 184 VAL B O 1
ATOM 3504 N N . VAL B 1 185 ? 4.360 -8.747 -6.864 1.00 10.87 185 VAL B N 1
ATOM 3505 C CA . VAL B 1 185 ? 4.873 -9.942 -7.569 1.00 11.73 185 VAL B CA 1
ATOM 3506 C C . VAL B 1 185 ? 3.834 -11.059 -7.452 1.00 8.08 185 VAL B C 1
ATOM 3507 O O . VAL B 1 185 ? 3.395 -11.410 -6.351 1.00 7.77 185 VAL B O 1
ATOM 3511 N N . LEU B 1 186 ? 3.404 -11.579 -8.594 1.00 9.68 186 LEU B N 1
ATOM 3512 C CA . LEU B 1 186 ? 2.400 -12.626 -8.656 1.00 5.58 186 LEU B CA 1
ATOM 3513 C C . LEU B 1 186 ? 2.967 -13.917 -8.081 1.00 7.31 186 LEU B C 1
ATOM 3514 O O . LEU B 1 186 ? 4.199 -14.114 -7.953 1.00 12.14 186 LEU B O 1
ATOM 3519 N N . PRO B 1 187 ? 2.074 -14.829 -7.729 1.00 10.04 187 PRO B N 1
ATOM 3520 C CA . PRO B 1 187 ? 2.529 -16.079 -7.132 1.00 11.32 187 PRO B CA 1
ATOM 3521 C C . PRO B 1 187 ? 3.487 -16.931 -7.956 1.00 22.13 187 PRO B C 1
ATOM 3522 O O . PRO B 1 187 ? 3.337 -17.013 -9.179 1.00 10.55 187 PRO B O 1
ATOM 3526 N N . GLY B 1 188 ? 4.447 -17.581 -7.294 1.00 13.58 188 GLY B N 1
ATOM 3527 C CA . GLY B 1 188 ? 5.393 -18.482 -7.976 1.00 21.33 188 GLY B CA 1
ATOM 3528 C C . GLY B 1 188 ? 6.480 -17.889 -8.871 1.00 14.87 188 GLY B C 1
ATOM 3529 O O . GLY B 1 188 ? 7.220 -18.598 -9.563 1.00 19.96 188 GLY B O 1
ATOM 3530 N N . ILE B 1 189 ? 6.573 -16.569 -8.867 1.00 12.31 189 ILE B N 1
ATOM 3531 C CA . ILE B 1 189 ? 7.569 -15.904 -9.682 1.00 10.33 189 ILE B CA 1
ATOM 3532 C C . ILE B 1 189 ? 8.953 -15.993 -9.040 1.00 16.89 189 ILE B C 1
ATOM 3533 O O . ILE B 1 189 ? 9.058 -15.938 -7.822 1.00 12.98 189 ILE B O 1
ATOM 3538 N N . HIS B 1 190 ? 9.980 -16.132 -9.880 1.00 13.32 190 HIS B N 1
ATOM 3539 C CA . HIS B 1 190 ? 11.392 -16.160 -9.492 1.00 5.25 190 HIS B CA 1
ATOM 3540 C C . HIS B 1 190 ? 11.968 -14.883 -10.030 1.00 12.21 190 HIS B C 1
ATOM 3541 O O . HIS B 1 190 ? 11.874 -14.570 -11.222 1.00 12.13 190 HIS B O 1
ATOM 3548 N N . ILE B 1 191 ? 12.516 -14.119 -9.112 1.00 9.16 191 ILE B N 1
ATOM 3549 C CA . ILE B 1 191 ? 13.159 -12.859 -9.510 1.00 11.00 191 ILE B CA 1
ATOM 3550 C C . ILE B 1 191 ? 14.615 -13.279 -9.329 1.00 27.40 191 ILE B C 1
ATOM 3551 O O . ILE B 1 191 ? 15.051 -13.638 -8.229 1.00 11.42 191 ILE B O 1
ATOM 3556 N N . ASN B 1 192 ? 15.345 -13.258 -10.436 1.00 10.20 192 ASN B N 1
ATOM 3557 C CA . ASN B 1 192 ? 16.726 -13.746 -10.412 1.00 25.72 192 ASN B CA 1
ATOM 3558 C C . ASN B 1 192 ? 17.818 -12.886 -9.831 1.00 17.66 192 ASN B C 1
ATOM 3559 O O . ASN B 1 192 ? 17.517 -11.734 -9.535 1.00 15.97 192 ASN B O 1
ATOM 3564 N N . GLU B 1 193 ? 19.040 -13.399 -9.650 1.00 12.71 193 GLU B N 1
ATOM 3565 C CA . GLU B 1 193 ? 20.096 -12.566 -9.045 1.00 8.33 193 GLU B CA 1
ATOM 3566 C C . GLU B 1 193 ? 20.349 -11.232 -9.734 1.00 15.91 193 GLU B C 1
ATOM 3567 O O . GLU B 1 193 ? 20.339 -11.115 -10.983 1.00 13.47 193 GLU B O 1
ATOM 3573 N N . ASP B 1 194 ? 20.584 -10.232 -8.888 1.00 13.02 194 ASP B N 1
ATOM 3574 C CA . ASP B 1 194 ? 20.887 -8.868 -9.327 1.00 12.83 194 ASP B CA 1
ATOM 3575 C C . ASP B 1 194 ? 19.839 -8.279 -10.253 1.00 16.51 194 ASP B C 1
ATOM 3576 O O . ASP B 1 194 ? 20.155 -7.419 -11.066 1.00 20.46 194 ASP B O 1
ATOM 3581 N N . ALA B 1 195 ? 18.597 -8.736 -10.155 1.00 10.25 195 ALA B N 1
ATOM 3582 C CA . ALA B 1 195 ? 17.565 -8.184 -10.998 1.00 11.91 195 ALA B CA 1
ATOM 3583 C C . ALA B 1 195 ? 17.086 -6.874 -10.353 1.00 18.48 195 ALA B C 1
ATOM 3584 O O . ALA B 1 195 ? 17.353 -6.585 -9.178 1.00 10.92 195 ALA B O 1
ATOM 3586 N N . LEU B 1 196 ? 16.350 -6.080 -11.134 1.00 8.00 196 LEU B N 1
ATOM 3587 C CA . LEU B 1 196 ? 15.776 -4.811 -10.634 1.00 5.33 196 LEU B CA 1
ATOM 3588 C C . LEU B 1 196 ? 14.312 -4.707 -11.114 1.00 11.05 196 LEU B C 1
ATOM 3589 O O . LEU B 1 196 ? 14.032 -4.562 -12.320 1.00 19.70 196 LEU B O 1
ATOM 3594 N N . VAL B 1 197 ? 13.391 -4.723 -10.154 1.00 8.46 197 VAL B N 1
ATOM 3595 C CA . VAL B 1 197 ? 11.989 -4.536 -10.455 1.00 4.85 197 VAL B CA 1
ATOM 3596 C C . VAL B 1 197 ? 11.708 -3.040 -10.213 1.00 14.25 197 VAL B C 1
ATOM 3597 O O . VAL B 1 197 ? 11.815 -2.544 -9.084 1.00 9.05 197 VAL B O 1
ATOM 3601 N N . GLY B 1 198 ? 11.410 -2.294 -11.274 1.00 12.02 198 GLY B N 1
ATOM 3602 C CA . GLY B 1 198 ? 11.127 -0.859 -11.253 1.00 14.56 198 GLY B CA 1
ATOM 3603 C C . GLY B 1 198 ? 9.901 -0.511 -10.418 1.00 13.01 198 GLY B C 1
ATOM 3604 O O . GLY B 1 198 ? 9.024 -1.346 -10.172 1.00 7.87 198 GLY B O 1
ATOM 3605 N N . ALA B 1 199 ? 9.871 0.731 -9.950 1.00 10.23 199 ALA B N 1
ATOM 3606 C CA . ALA B 1 199 ? 8.815 1.182 -9.055 1.00 9.71 199 ALA B CA 1
ATOM 3607 C C . ALA B 1 199 ? 7.423 0.947 -9.624 1.00 18.53 199 ALA B C 1
ATOM 3608 O O . ALA B 1 199 ? 7.186 1.215 -10.810 1.00 10.71 199 ALA B O 1
ATOM 3610 N N . GLY B 1 200 ? 6.513 0.453 -8.776 1.00 9.52 200 GLY B N 1
ATOM 3611 C CA . GLY B 1 200 ? 5.105 0.190 -9.114 1.00 7.59 200 GLY B CA 1
ATOM 3612 C C . GLY B 1 200 ? 4.756 -0.961 -10.068 1.00 9.79 200 GLY B C 1
ATOM 3613 O O . GLY B 1 200 ? 3.579 -1.145 -10.413 1.00 9.61 200 GLY B O 1
ATOM 3614 N N . ALA B 1 201 ? 5.756 -1.708 -10.540 1.00 10.81 201 ALA B N 1
ATOM 3615 C CA . ALA B 1 201 ? 5.514 -2.814 -11.478 1.00 10.63 201 ALA B CA 1
ATOM 3616 C C . ALA B 1 201 ? 4.573 -3.908 -10.953 1.00 9.19 201 ALA B C 1
ATOM 3617 O O . ALA B 1 201 ? 4.402 -4.139 -9.744 1.00 10.30 201 ALA B O 1
ATOM 3619 N N . VAL B 1 202 ? 3.981 -4.650 -11.879 1.00 9.57 202 VAL B N 1
ATOM 3620 C CA . VAL B 1 202 ? 3.119 -5.791 -11.529 1.00 8.75 202 VAL B CA 1
ATOM 3621 C C . VAL B 1 202 ? 3.918 -6.878 -12.197 1.00 12.09 202 VAL B C 1
ATOM 3622 O O . VAL B 1 202 ? 3.964 -6.907 -13.421 1.00 7.58 202 VAL B O 1
ATOM 3626 N N . VAL B 1 203 ? 4.589 -7.718 -11.419 1.00 8.50 203 VAL B N 1
ATOM 3627 C CA . VAL B 1 203 ? 5.437 -8.761 -12.001 1.00 12.65 203 VAL B CA 1
ATOM 3628 C C . VAL B 1 203 ? 4.719 -10.059 -12.199 1.00 15.58 203 VAL B C 1
ATOM 3629 O O . VAL B 1 203 ? 4.408 -10.806 -11.259 1.00 10.70 203 VAL B O 1
ATOM 3633 N N . THR B 1 204 ? 4.493 -10.299 -13.484 1.00 8.48 204 THR B N 1
ATOM 3634 C CA . THR B 1 204 ? 3.746 -11.456 -13.920 1.00 15.01 204 THR B CA 1
ATOM 3635 C C . THR B 1 204 ? 4.509 -12.668 -14.451 1.00 17.60 204 THR B C 1
ATOM 3636 O O . THR B 1 204 ? 3.852 -13.685 -14.711 1.00 16.25 204 THR B O 1
ATOM 3640 N N . LYS B 1 205 ? 5.823 -12.565 -14.668 1.00 15.80 205 LYS B N 1
ATOM 3641 C CA . LYS B 1 205 ? 6.611 -13.701 -15.181 1.00 17.90 205 LYS B CA 1
ATOM 3642 C C . LY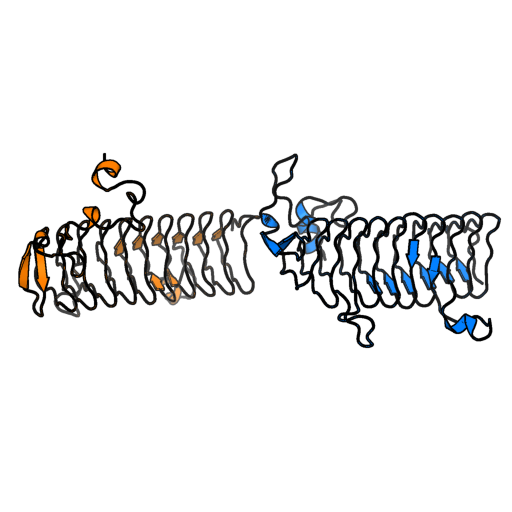S B 1 205 ? 7.937 -13.559 -14.467 1.00 20.46 205 LYS B C 1
ATOM 3643 O O . LYS B 1 205 ? 8.239 -12.444 -14.041 1.00 15.22 205 LYS B O 1
ATOM 3649 N N . ASP B 1 206 ? 8.731 -14.636 -14.416 1.00 12.44 206 ASP B N 1
ATOM 3650 C CA . ASP B 1 206 ? 10.076 -14.665 -13.799 1.00 17.40 206 ASP B CA 1
ATOM 3651 C C . ASP B 1 206 ? 10.943 -13.597 -14.408 1.00 10.47 206 ASP B C 1
ATOM 3652 O O . ASP B 1 206 ? 10.823 -13.229 -15.601 1.00 17.27 206 ASP B O 1
ATOM 3657 N N . VAL B 1 207 ? 11.851 -13.086 -13.600 1.00 5.87 207 VAL B N 1
ATOM 3658 C CA . VAL B 1 207 ? 12.727 -12.018 -14.055 1.00 6.59 207 VAL B CA 1
ATOM 3659 C C . VAL B 1 207 ? 14.133 -12.623 -14.123 1.00 12.57 207 VAL B C 1
ATOM 3660 O O . VAL B 1 207 ? 14.660 -13.150 -13.154 1.00 16.76 207 VAL B O 1
ATOM 3664 N N . PRO B 1 208 ? 14.758 -12.557 -15.292 1.00 14.23 208 PRO B N 1
ATOM 3665 C CA . PRO B 1 208 ? 16.076 -13.140 -15.416 1.00 19.02 208 PRO B CA 1
ATOM 3666 C C . PRO B 1 208 ? 17.162 -12.347 -14.675 1.00 14.91 208 PRO B C 1
ATOM 3667 O O . PRO B 1 208 ? 16.955 -11.185 -14.347 1.00 9.82 208 PRO B O 1
ATOM 3671 N N . LYS B 1 209 ? 18.320 -12.984 -14.464 1.00 12.32 209 LYS B N 1
ATOM 3672 C CA . LYS B 1 209 ? 19.484 -12.436 -13.762 1.00 7.15 209 LYS B CA 1
ATOM 3673 C C . LYS B 1 209 ? 19.788 -11.081 -14.366 1.00 10.59 209 LYS B C 1
ATOM 3674 O O . LYS B 1 209 ? 19.655 -10.901 -15.581 1.00 15.16 209 LYS B O 1
ATOM 3680 N N . GLU B 1 210 ? 20.206 -10.134 -13.534 1.00 11.51 210 GLU B N 1
ATOM 3681 C CA . GLU B 1 210 ? 20.594 -8.788 -13.944 1.00 7.89 210 GLU B CA 1
ATOM 3682 C C . GLU B 1 210 ? 19.749 -8.088 -14.996 1.00 14.85 210 GLU B C 1
ATOM 3683 O O . GLU B 1 210 ? 20.262 -7.383 -15.874 1.00 21.85 210 GLU B O 1
ATOM 3689 N N . THR B 1 211 ? 18.445 -8.238 -14.874 1.00 13.48 211 THR B N 1
ATOM 3690 C CA . THR B 1 211 ? 17.576 -7.592 -15.820 1.00 9.35 211 THR B CA 1
ATOM 3691 C C . THR B 1 211 ? 16.653 -6.608 -15.134 1.00 22.77 211 THR B C 1
ATOM 3692 O O . THR B 1 211 ? 16.278 -6.846 -14.004 1.00 14.33 211 THR B O 1
ATOM 3696 N N . VAL B 1 212 ? 16.314 -5.528 -15.829 1.00 15.61 212 VAL B N 1
ATOM 3697 C CA . VAL B 1 212 ? 15.396 -4.505 -15.331 1.00 15.73 212 VAL B CA 1
ATOM 3698 C C . VAL B 1 212 ? 14.014 -4.679 -15.983 1.00 25.78 212 VAL B C 1
ATOM 3699 O O . VAL B 1 212 ? 13.855 -4.795 -17.208 1.00 14.13 212 VAL B O 1
ATOM 3703 N N . VAL B 1 213 ? 12.989 -4.694 -15.137 1.00 10.95 213 VAL B N 1
ATOM 3704 C CA . VAL B 1 213 ? 11.640 -4.803 -15.670 1.00 12.45 213 VAL B CA 1
ATOM 3705 C C . VAL B 1 213 ? 10.887 -3.669 -14.998 1.00 16.47 213 VAL B C 1
ATOM 3706 O O . VAL B 1 213 ? 11.193 -3.320 -13.861 1.00 13.51 213 VAL B O 1
ATOM 3710 N N . VAL B 1 214 ? 9.925 -3.123 -15.730 1.00 7.43 214 VAL B N 1
ATOM 3711 C CA . VAL B 1 214 ? 9.030 -2.052 -15.277 1.00 10.08 214 VAL B CA 1
ATOM 3712 C C . VAL B 1 214 ? 7.644 -2.235 -15.924 1.00 13.82 214 VAL B C 1
ATOM 3713 O O . VAL B 1 214 ? 7.505 -2.908 -16.934 1.00 15.46 214 VAL B O 1
ATOM 3717 N N . GLY B 1 215 ? 6.614 -1.604 -15.363 1.00 11.91 215 GLY B N 1
ATOM 3718 C CA . GLY B 1 215 ? 5.307 -1.688 -15.952 1.00 6.07 215 GLY B CA 1
ATOM 3719 C C . GLY B 1 215 ? 4.273 -2.640 -15.366 1.00 15.82 215 GLY B C 1
ATOM 3720 O O . GLY B 1 215 ? 4.542 -3.347 -14.438 1.00 11.75 215 GLY B O 1
ATOM 3721 N N . ASN B 1 216 ? 3.078 -2.606 -15.943 1.00 17.61 216 ASN B N 1
ATOM 3722 C CA . ASN B 1 216 ? 1.924 -3.426 -15.596 1.00 20.78 216 ASN B CA 1
ATOM 3723 C C . ASN B 1 216 ? 1.297 -3.797 -16.970 1.00 36.68 216 ASN B C 1
ATOM 3724 O O . ASN B 1 216 ? 0.580 -2.952 -17.557 1.00 15.32 216 ASN B O 1
ATOM 3729 N N . PRO B 1 217 ? 1.580 -5.003 -17.482 1.00 14.13 217 PRO B N 1
ATOM 3730 C CA . PRO B 1 217 ? 2.429 -5.978 -16.772 1.00 7.52 217 PRO B CA 1
ATOM 3731 C C . PRO B 1 217 ? 3.919 -5.591 -16.939 1.00 19.41 217 PRO B C 1
ATOM 3732 O O . PRO B 1 217 ? 4.287 -4.900 -17.873 1.00 13.82 217 PRO B O 1
ATOM 3736 N N . ALA B 1 218 ? 4.783 -6.014 -16.025 1.00 13.09 218 ALA B N 1
ATOM 3737 C CA . ALA B 1 218 ? 6.201 -5.669 -16.097 1.00 14.05 218 ALA B CA 1
ATOM 3738 C C . ALA B 1 218 ? 6.851 -6.300 -17.343 1.00 14.00 218 ALA B C 1
ATOM 3739 O O . ALA B 1 218 ? 6.559 -7.451 -17.695 1.00 13.53 218 ALA B O 1
ATOM 3741 N N . ARG B 1 219 ? 7.698 -5.510 -18.007 1.00 16.31 219 ARG B N 1
ATOM 3742 C CA . ARG B 1 219 ? 8.425 -5.934 -19.221 1.00 12.34 219 ARG B CA 1
ATOM 3743 C C . ARG B 1 219 ? 9.898 -5.672 -18.987 1.00 14.98 219 ARG B C 1
ATOM 3744 O O . ARG B 1 219 ? 10.267 -4.735 -18.265 1.00 12.20 219 ARG B O 1
ATOM 3752 N N . GLU B 1 220 ? 10.717 -6.519 -19.610 1.00 12.37 220 GLU B N 1
ATOM 3753 C CA . GLU B 1 220 ? 12.172 -6.443 -19.572 1.00 13.96 220 GLU B CA 1
ATOM 3754 C C . GLU B 1 220 ? 12.578 -5.195 -20.343 1.00 22.40 220 GLU B C 1
ATOM 3755 O O . GLU B 1 220 ? 12.169 -4.961 -21.488 1.00 17.30 220 GLU B O 1
ATOM 3761 N N . ILE B 1 221 ? 13.373 -4.361 -19.708 1.00 15.84 221 ILE B N 1
ATOM 3762 C CA . ILE B 1 221 ? 13.685 -3.197 -20.484 1.00 12.55 221 ILE B CA 1
ATOM 3763 C C . ILE B 1 221 ? 15.146 -3.149 -20.909 1.00 35.44 221 ILE B C 1
ATOM 3764 O O . ILE B 1 221 ? 15.456 -2.657 -21.992 1.00 41.86 221 ILE B O 1
ATOM 3769 N N . CYS B 1 222 ? 16.038 -3.689 -20.084 1.00 33.70 222 CYS B N 1
ATOM 3770 C CA . CYS B 1 222 ? 17.478 -3.683 -20.366 1.00 9.06 222 CYS B CA 1
ATOM 3771 C C . CYS B 1 222 ? 18.176 -4.418 -19.225 1.00 26.49 222 CYS B C 1
ATOM 3772 O O . CYS B 1 222 ? 17.515 -4.910 -18.305 1.00 14.60 222 CYS B O 1
ATOM 3775 N N . SER B 1 223 ? 19.504 -4.462 -19.318 1.00 13.61 223 SER B N 1
ATOM 3776 C CA . SER B 1 223 ? 20.383 -5.089 -18.368 1.00 11.02 223 SER B CA 1
ATOM 3777 C C . SER B 1 223 ? 20.487 -4.034 -17.298 1.00 6.87 223 SER B C 1
ATOM 3778 O O . SER B 1 223 ? 20.478 -2.834 -17.612 1.00 14.57 223 SER B O 1
ATOM 3781 N N . ILE B 1 224 ? 20.606 -4.485 -16.047 1.00 14.83 224 ILE B N 1
ATOM 3782 C CA . ILE B 1 224 ? 20.739 -3.570 -14.910 1.00 13.68 224 ILE B CA 1
ATOM 3783 C C . ILE B 1 224 ? 22.018 -2.713 -15.120 1.00 18.19 224 ILE B C 1
ATOM 3784 O O . ILE B 1 224 ? 22.125 -1.580 -14.610 1.00 17.02 224 ILE B O 1
ATOM 3789 N N . ARG B 1 225 ? 23.007 -3.271 -15.841 1.00 17.79 225 ARG B N 1
ATOM 3790 C CA . ARG B 1 225 ? 24.279 -2.586 -16.073 1.00 11.48 225 ARG B CA 1
ATOM 3791 C C . ARG B 1 225 ? 24.169 -1.327 -16.905 1.00 14.29 225 ARG B C 1
ATOM 3792 O O . ARG B 1 225 ? 25.104 -0.520 -16.924 1.00 21.91 225 ARG B O 1
ATOM 3800 N N . LYS B 1 226 ? 23.020 -1.142 -17.559 1.00 10.15 226 LYS B N 1
ATOM 3801 C CA . LYS B 1 226 ? 22.808 0.052 -18.368 1.00 17.87 226 LYS B CA 1
ATOM 3802 C C . LYS B 1 226 ? 22.368 1.238 -17.544 1.00 29.03 226 LYS B C 1
ATOM 3803 O O . LYS B 1 226 ? 22.261 2.334 -18.060 1.00 30.50 226 LYS B O 1
ATOM 3809 N N . ILE B 1 227 ? 22.030 0.989 -16.287 1.00 21.18 227 ILE B N 1
ATOM 3810 C CA . ILE B 1 227 ? 21.545 2.013 -15.359 1.00 26.34 227 ILE B CA 1
ATOM 3811 C C . ILE B 1 227 ? 22.738 2.775 -14.784 1.00 28.94 227 ILE B C 1
ATOM 3812 O O . ILE B 1 227 ? 23.676 2.237 -14.162 1.00 22.56 227 ILE B O 1
ATOM 3817 N N . LYS B 1 228 ? 22.648 4.076 -15.039 1.00 23.60 228 LYS B N 1
ATOM 3818 C CA . LYS B 1 228 ? 23.656 5.047 -14.612 1.00 32.65 228 LYS B CA 1
ATOM 3819 C C . LYS B 1 228 ? 23.228 5.904 -13.408 1.00 36.73 228 LYS B C 1
ATOM 3820 O O . LYS B 1 228 ? 22.047 6.225 -13.248 1.00 19.70 228 LYS B O 1
ATOM 3826 N N . ASN B 1 229 ? 24.163 6.279 -12.542 1.00 16.12 229 ASN B N 1
ATOM 3827 C CA . ASN B 1 229 ? 23.771 7.084 -11.392 1.00 20.50 229 ASN B CA 1
ATOM 3828 C C . ASN B 1 229 ? 23.226 8.419 -11.850 1.00 36.04 229 ASN B C 1
ATOM 3829 O O . ASN B 1 229 ? 23.901 9.155 -12.581 1.00 28.10 229 ASN B O 1
ATOM 3834 N N . LYS B 1 230 ? 22.004 8.707 -11.413 1.00 18.32 230 LYS B N 1
ATOM 3835 C CA . LYS B 1 230 ? 21.339 9.947 -11.790 1.00 30.13 230 LYS B CA 1
ATOM 3836 C C . LYS B 1 230 ? 22.048 11.232 -11.402 1.00 24.09 230 LYS B C 1
ATOM 3837 O O . LYS B 1 230 ? 21.757 12.294 -11.941 1.00 39.44 230 LYS B O 1
ATOM 3843 N N . ILE B 1 231 ? 23.003 11.139 -10.482 1.00 30.03 231 ILE B N 1
ATOM 3844 C CA . ILE B 1 231 ? 23.736 12.328 -10.055 1.00 32.62 231 ILE B CA 1
ATOM 3845 C C . ILE B 1 231 ? 25.174 12.254 -10.602 1.00 37.80 231 ILE B C 1
ATOM 3846 O O . ILE B 1 231 ? 25.701 13.230 -11.145 1.00 38.13 231 ILE B O 1
ATOM 3851 N N . THR B 1 232 ? 25.816 11.095 -10.505 1.00 45.63 232 THR B N 1
ATOM 3852 C CA . THR B 1 232 ? 27.191 10.964 -10.999 1.00 27.40 232 THR B CA 1
ATOM 3853 C C . THR B 1 232 ? 27.353 10.462 -12.442 1.00 38.89 232 THR B C 1
ATOM 3854 O O . THR B 1 232 ? 28.364 10.719 -13.082 1.00 40.92 232 THR B O 1
ATOM 3858 N N . GLY B 1 233 ? 26.366 9.745 -12.959 1.00 35.51 233 GLY B N 1
ATOM 3859 C CA . GLY B 1 233 ? 26.456 9.218 -14.309 1.00 21.14 233 GLY B CA 1
ATOM 3860 C C . GLY B 1 233 ? 27.247 7.907 -14.333 1.00 32.73 233 GLY B C 1
ATOM 3861 O O . GLY B 1 233 ? 27.437 7.298 -15.389 1.00 32.45 233 GLY B O 1
ATOM 3862 N N . GLU B 1 234 ? 27.717 7.469 -13.171 1.00 25.02 234 GLU B N 1
ATOM 3863 C CA . GLU B 1 234 ? 28.472 6.234 -13.116 1.00 17.62 234 GLU B CA 1
ATOM 3864 C C . GLU B 1 234 ? 27.560 5.009 -13.194 1.00 22.57 234 GLU B C 1
ATOM 3865 O O . GLU B 1 234 ? 26.358 5.157 -12.961 1.00 21.76 234 GLU B O 1
ATOM 3871 N N . GLN B 1 235 ? 28.105 3.834 -13.537 1.00 17.02 235 GLN B N 1
ATOM 3872 C CA . GLN B 1 235 ? 27.296 2.624 -13.668 1.00 27.26 235 GLN B CA 1
ATOM 3873 C C . GLN B 1 235 ? 26.929 2.249 -12.259 1.00 23.04 235 GLN B C 1
ATOM 3874 O O . GLN B 1 235 ? 27.783 2.340 -11.405 1.00 19.26 235 GLN B O 1
ATOM 3880 N N . VAL B 1 236 ? 25.677 1.883 -12.008 1.00 20.12 236 VAL B N 1
ATOM 3881 C CA . VAL B 1 236 ? 25.283 1.615 -10.633 1.00 14.93 236 VAL B CA 1
ATOM 3882 C C . VAL B 1 236 ? 25.351 0.184 -10.271 1.00 17.05 236 VAL B C 1
ATOM 3883 O O . VAL B 1 236 ? 25.842 -0.115 -9.189 1.00 13.20 236 VAL B O 1
ATOM 3887 N N . TYR B 1 237 ? 24.857 -0.672 -11.174 1.00 19.49 237 TYR B N 1
ATOM 3888 C CA . TYR B 1 237 ? 24.763 -2.108 -10.916 1.00 12.55 237 TYR B CA 1
ATOM 3889 C C . TYR B 1 237 ? 25.823 -3.021 -11.557 1.00 14.18 237 TYR B C 1
ATOM 3890 O O . TYR B 1 237 ? 26.313 -2.634 -12.616 1.00 13.50 237 TYR B O 1
ATOM 3899 N N . PRO B 1 238 ? 26.186 -4.163 -10.960 1.00 25.46 238 PRO B N 1
ATOM 3900 C CA . PRO B 1 238 ? 25.668 -4.649 -9.653 1.00 22.42 238 PRO B CA 1
ATOM 3901 C C . PRO B 1 238 ? 25.938 -3.691 -8.468 1.00 16.19 238 PRO B C 1
ATOM 3902 O O . PRO B 1 238 ? 27.057 -3.175 -8.285 1.00 15.40 238 PRO B O 1
ATOM 3906 N N . TRP B 1 239 ? 24.889 -3.429 -7.679 1.00 12.63 239 TRP B N 1
ATOM 3907 C CA . TRP B 1 239 ? 25.008 -2.475 -6.577 1.00 20.13 239 TRP B CA 1
ATOM 3908 C C . TRP B 1 239 ? 26.032 -2.762 -5.513 1.00 15.14 239 TRP B C 1
ATOM 3909 O O . TRP B 1 239 ? 26.478 -1.789 -4.868 1.00 15.02 239 TRP B O 1
ATOM 3920 N N . ARG B 1 240 ? 26.426 -4.034 -5.340 1.00 14.44 240 ARG B N 1
ATOM 3921 C CA . ARG B 1 240 ? 27.432 -4.350 -4.313 1.00 18.57 240 ARG B CA 1
ATOM 3922 C C . ARG B 1 240 ? 28.744 -3.624 -4.542 1.00 23.06 240 ARG B C 1
ATOM 3923 O O . ARG B 1 240 ? 29.536 -3.458 -3.631 1.00 12.76 240 ARG B O 1
ATOM 3931 N N . TYR B 1 241 ? 28.966 -3.219 -5.781 1.00 8.82 241 TYR B N 1
ATOM 3932 C CA . TYR B 1 241 ? 30.192 -2.517 -6.126 1.00 22.69 241 TYR B CA 1
ATOM 3933 C C . TYR B 1 241 ? 30.057 -1.001 -5.942 1.00 29.38 241 TYR B C 1
ATOM 3934 O O . TYR B 1 241 ? 31.093 -0.307 -6.023 1.00 12.79 241 TYR B O 1
ATOM 3943 N N . THR B 1 242 ? 28.838 -0.491 -5.695 1.00 8.13 242 THR B N 1
ATOM 3944 C CA . THR B 1 242 ? 28.631 0.954 -5.546 1.00 12.15 242 THR B CA 1
ATOM 3945 C C . THR B 1 242 ? 28.007 1.385 -4.227 1.00 17.90 242 THR B C 1
ATOM 3946 O O . THR B 1 242 ? 27.877 2.581 -3.917 1.00 15.46 242 THR B O 1
ATOM 3950 N N . PHE B 1 243 ? 27.593 0.397 -3.458 1.00 15.64 243 PHE B N 1
ATOM 3951 C CA . PHE B 1 243 ? 26.922 0.706 -2.223 1.00 15.52 243 PHE B CA 1
ATOM 3952 C C . PHE B 1 243 ? 27.429 -0.247 -1.158 1.00 9.68 243 PHE B C 1
ATOM 3953 O O . PHE B 1 243 ? 27.511 -1.454 -1.371 1.00 14.78 243 PHE B O 1
ATOM 3961 N N . LYS B 1 244 ? 27.731 0.296 0.015 1.00 8.96 244 LYS B N 1
ATOM 3962 C CA . LYS B 1 244 ? 28.229 -0.545 1.093 1.00 15.73 244 LYS B CA 1
ATOM 3963 C C . LYS B 1 244 ? 27.692 -0.227 2.501 1.00 11.63 244 LYS B C 1
ATOM 3964 O O . LYS B 1 244 ? 27.937 -0.984 3.443 1.00 23.54 244 LYS B O 1
ATOM 3970 N N . ARG B 1 245 ? 26.976 0.881 2.663 1.00 15.02 245 ARG B N 1
ATOM 3971 C CA . ARG B 1 245 ? 26.466 1.207 3.994 1.00 9.51 245 ARG B CA 1
ATOM 3972 C C . ARG B 1 245 ? 25.646 0.083 4.593 1.00 32.00 245 ARG B C 1
ATOM 3973 O O . ARG B 1 245 ? 24.662 -0.372 3.978 1.00 17.33 245 ARG B O 1
ATOM 3981 N N . GLY B 1 246 ? 26.056 -0.383 5.775 1.00 14.46 246 GLY B N 1
ATOM 3982 C CA . GLY B 1 246 ? 25.339 -1.494 6.445 1.00 13.47 246 GLY B CA 1
ATOM 3983 C C . GLY B 1 246 ? 25.675 -2.870 5.837 1.00 21.42 246 GLY B C 1
ATOM 3984 O O . GLY B 1 246 ? 25.157 -3.916 6.273 1.00 23.60 246 GLY B O 1
ATOM 3985 N N . MET B 1 247 ? 26.543 -2.895 4.814 1.00 17.12 247 MET B N 1
ATOM 3986 C CA . MET B 1 247 ? 26.900 -4.166 4.202 1.00 18.81 247 MET B CA 1
ATOM 3987 C C . MET B 1 247 ? 28.126 -4.780 4.903 1.00 18.03 247 MET B C 1
ATOM 3988 O O . MET B 1 247 ? 28.933 -4.085 5.550 1.00 21.40 247 MET B O 1
ATOM 3993 N N . PRO B 1 248 ? 28.268 -6.087 4.757 1.00 18.65 248 PRO B N 1
ATOM 3994 C CA . PRO B 1 248 ? 29.409 -6.706 5.409 1.00 10.41 248 PRO B CA 1
ATOM 3995 C C . PRO B 1 248 ? 30.713 -6.171 4.814 1.00 45.53 248 PRO B C 1
ATOM 3996 O O . PRO B 1 248 ? 31.738 -6.217 5.481 1.00 18.44 248 PRO B O 1
ATOM 4000 N N . TRP B 1 249 ? 30.732 -5.658 3.589 1.00 20.11 249 TRP B N 1
ATOM 4001 C CA . TRP B 1 249 ? 32.022 -5.169 3.071 1.00 15.75 249 TRP B CA 1
ATOM 4002 C C . TRP B 1 249 ? 32.170 -3.695 3.358 1.00 17.56 249 TRP B C 1
ATOM 4003 O O . TRP B 1 249 ? 32.994 -3.006 2.733 1.00 22.42 249 TRP B O 1
ATOM 4014 N N . GLU B 1 250 ? 31.359 -3.188 4.276 1.00 17.79 250 GLU B N 1
ATOM 4015 C CA . GLU B 1 250 ? 31.443 -1.749 4.516 1.00 15.03 250 GLU B CA 1
ATOM 4016 C C . GLU B 1 250 ? 32.844 -1.190 4.753 1.00 30.28 250 GLU B C 1
ATOM 4017 O O . GLU B 1 250 ? 33.197 -0.090 4.322 1.00 14.20 250 GLU B O 1
ATOM 4023 N N . GLU B 1 251 ? 33.665 -1.948 5.463 1.00 20.22 251 GLU B N 1
ATOM 4024 C CA . GLU B 1 251 ? 34.999 -1.434 5.732 1.00 27.18 251 GLU B CA 1
ATOM 4025 C C . GLU B 1 251 ? 36.023 -1.512 4.626 1.00 25.87 251 GLU B C 1
ATOM 4026 O O . GLU B 1 251 ? 37.046 -0.865 4.715 1.00 35.28 251 GLU B O 1
ATOM 4032 N N . THR B 1 252 ? 35.744 -2.286 3.585 1.00 21.35 252 THR B N 1
ATOM 4033 C CA . THR B 1 252 ? 36.631 -2.402 2.445 1.00 18.00 252 THR B CA 1
ATOM 4034 C C . THR B 1 252 ? 35.792 -2.154 1.205 1.00 8.99 252 THR B C 1
ATOM 4035 O O . THR B 1 252 ? 35.322 -1.060 0.939 1.00 23.51 252 THR B O 1
ATOM 4039 N N . ASP B 1 253 ? 35.600 -3.226 0.465 1.00 12.45 253 ASP B N 1
ATOM 4040 C CA . ASP B 1 253 ? 34.799 -3.188 -0.743 1.00 16.51 253 ASP B CA 1
ATOM 4041 C C . ASP B 1 253 ? 34.390 -4.647 -0.922 1.00 19.89 253 ASP B C 1
ATOM 4042 O O . ASP B 1 253 ? 34.923 -5.574 -0.283 1.00 17.01 253 ASP B O 1
ATOM 4047 N N . TYR B 1 254 ? 33.430 -4.833 -1.818 1.00 15.53 254 TYR B N 1
ATOM 4048 C CA . TYR B 1 254 ? 32.916 -6.147 -2.070 1.00 13.93 254 TYR B CA 1
ATOM 4049 C C . TYR B 1 254 ? 33.972 -7.206 -2.466 1.00 13.40 254 TYR B C 1
ATOM 4050 O O . TYR B 1 254 ? 34.068 -8.262 -1.830 1.00 20.22 254 TYR B O 1
ATOM 4059 N N . ASP B 1 255 ? 34.717 -6.996 -3.546 1.00 33.74 255 ASP B N 1
ATOM 4060 C CA . ASP B 1 255 ? 35.666 -8.048 -3.914 1.00 35.24 255 ASP B CA 1
ATOM 4061 C C . ASP B 1 255 ? 36.708 -8.392 -2.848 1.00 24.23 255 ASP B C 1
ATOM 4062 O O . ASP B 1 255 ? 36.994 -9.557 -2.625 1.00 31.79 255 ASP B O 1
ATOM 4067 N N . THR B 1 256 ? 37.231 -7.378 -2.169 1.00 26.19 256 THR B N 1
ATOM 4068 C CA . THR B 1 256 ? 38.220 -7.605 -1.117 1.00 35.99 256 THR B CA 1
ATOM 4069 C C . THR B 1 256 ? 37.563 -8.360 0.017 1.00 27.19 256 THR B C 1
ATOM 4070 O O . THR B 1 256 ? 38.159 -9.225 0.640 1.00 34.12 256 THR B O 1
ATOM 4074 N N . TRP B 1 257 ? 36.332 -7.994 0.318 1.00 18.48 257 TRP B N 1
ATOM 4075 C CA . TRP B 1 257 ? 35.640 -8.647 1.405 1.00 19.38 257 TRP B CA 1
ATOM 4076 C C . TRP B 1 257 ? 35.331 -10.132 1.092 1.00 26.44 257 TRP B C 1
ATOM 4077 O O . TRP B 1 257 ? 35.590 -11.049 1.862 1.00 20.15 257 TRP B O 1
ATOM 4088 N N . ILE B 1 258 ? 34.748 -10.317 -0.077 1.00 24.65 258 ILE B N 1
ATOM 4089 C CA . ILE B 1 258 ? 34.425 -11.685 -0.413 1.00 31.92 258 ILE B CA 1
ATOM 4090 C C . ILE B 1 258 ? 35.631 -12.636 -0.295 1.00 33.12 258 ILE B C 1
ATOM 4091 O O . ILE B 1 258 ? 35.558 -13.735 0.246 1.00 78.35 258 ILE B O 1
ATOM 4096 N N . LYS B 1 259 ? 36.736 -12.139 -0.811 1.00 39.61 259 LYS B N 1
ATOM 4097 C CA . LYS B 1 259 ? 37.982 -12.911 -0.798 1.00 47.00 259 LYS B CA 1
ATOM 4098 C C . LYS B 1 259 ? 38.773 -13.093 0.497 1.00 33.62 259 LYS B C 1
ATOM 4099 O O . LYS B 1 259 ? 39.557 -14.013 0.626 1.00 100.00 259 LYS B O 1
#

Foldseek 3Di:
DAEDPQEAEDPLEAAEPCEHHDHCAYEDANEYEYHQEYEDEQHYAEHHAYEQDDDPVCVVPVNGDDFHEYAEYNEAHYPHEYEHGQEYAYEHEYEAYHEYAEHCEYAEYLEYYYDLDYHYHQEYHYYCEYEYAHEYADHPAHEYHQEYHEHQEYWDWPQPPPDDDTAGEYEEANEYEYALEYEHHNEYEDALEYEDHNEDDDHHHDHQFYWYHDPTDTDDGLQVDADPVHRHRCPPVQQVDDVSHPCNVHGDVVVVVVD/DAADPQEAEDPLEAAEACEAHEHCEYEDANEYEYYAEYEYEQHYAAHNAYEQPADVVCVVPVDGDDFHEYAEYNEAEYEHEYAHGQEYAYPPEYEAYHEYAEHVEYAYELEYAEDQEYHYHQEYHEYNEYHYAHEYADHQAYHYPQEYEEHQEYWAWPQPPPDDDTAGEYEDANEYEAAQEYEHGNEYAAALEYEDHNEDDDHHHYHQFYWYHVPTDTDGGLQVDAPPVPRHRCPPVQQPDDVSHPCNPPGVVVVVD